Protein AF-A0A420HUA3-F1 (afdb_monomer_lite)

Sequence (457 aa):
MSQNSPHGLASQAKEPQIIKNSQSPVISKETNSVDTVSLSSPVSSSLLTALHESHENEIEPIDDKLDFRDNFKGLSPLTHLTRKIDDHSDILEIKSETRSTESTESKEIRDKTFQQVEDKTQARPLLDRTLKEETNKRQNEEIDNINQKAFEDLEAQKRTQDEQRLRYQEQEQEKIKREEQDRRKATILEQQRVELVRHEEKQLEKRLSKLPLLLKWFDQTPEPKTAAIARLFNHIVGYRYDTINIEATGRQGGNDQWMLNTHAAILLGEKDLQLSRYTAWERIILTTPQKRGVWSTCSGIFLLLDGGLQCLRNQLPHDTQPMHDVIEMNKRKFLELDLFFVKVTEFMYVLPNFPHLRGIEMVVLYRELRIPRSSDETVPSRIKMKWNQDVQFNSIHNLAPLPKYYLNGTLTSRMEESTTRVLRKAPLPDTYPRRMGLTRVYPGESDYDEISKKSNK

InterPro domains:
  IPR056015 Domain of unknown function DUF7593 [PF24513] (207-356)

pLDDT: mean 70.31, std 24.42, range [29.03, 97.94]

Foldseek 3Di:
DDDDDDDDDDDDDDDDDDDDDDDDDDDDDDDDDDDDDDDDDDDDDDDDDDDDDDDDDDDDDDDDDDDDDDDDDDDDDDDDDDDDDDDDDDDDDDDDDDDDDDDDDDDDDDDDDDDDDDPDPPPPVVVVVVVVVVVVVVVVVVVVVVVVVVVVVVVVVVVVVVVVVVVVVVVVVVVVVVVVVVVVVVVVVVVVVVVVVVVVVVVLCVVLLLAFPLLSLLVPDPFLLALVQLLVLLEFAWAFQCLQPVVCVPPVRSRFTKGKLVSLCSNLSHNDSVPVVPPVWDKAWDDLLLLLLCCLVPVCNSCLNPDPSVVSNVVDPDDPDDVVVSSVSSSVSSSPDGMIITGVLVSLVCQLVRPSSAQDKRKHDYDRRQRAPDPPCSDRPPDDDCLCVDPVNPPDDPDDQAIFIDHSSHTDDRDDPPPPPPPPDDPDPPPDDDPPPDDDDDPPDPCVVVVVVVVPD

Organism: NCBI:txid62708

Radius of gyration: 58.52 Å; chains: 1; bounding box: 149×95×196 Å

Structure (mmCIF, N/CA/C/O backbone):
data_AF-A0A420HUA3-F1
#
_entry.id   AF-A0A420HUA3-F1
#
loop_
_atom_site.group_PDB
_atom_site.id
_atom_site.type_symbol
_atom_site.label_atom_id
_atom_site.label_alt_id
_atom_site.label_comp_id
_atom_site.label_asym_id
_atom_site.label_entity_id
_atom_site.label_seq_id
_atom_site.pdbx_PDB_ins_code
_atom_site.Cartn_x
_atom_site.Cartn_y
_atom_site.Cartn_z
_atom_site.occupancy
_atom_site.B_iso_or_equiv
_atom_site.auth_seq_id
_atom_site.auth_comp_id
_atom_site.auth_asym_id
_atom_site.auth_atom_id
_atom_site.pdbx_PDB_model_num
ATOM 1 N N . MET A 1 1 ? 52.910 -18.859 -70.257 1.00 40.78 1 MET A N 1
ATOM 2 C CA . MET A 1 1 ? 51.987 -18.932 -69.106 1.00 40.78 1 MET A CA 1
ATOM 3 C C . MET A 1 1 ? 50.592 -18.575 -69.604 1.00 40.78 1 MET A C 1
ATOM 5 O O . MET A 1 1 ? 50.477 -17.557 -70.267 1.00 40.78 1 MET A O 1
ATOM 9 N N . SER A 1 2 ? 49.640 -19.496 -69.386 1.00 36.62 2 SER A N 1
ATOM 10 C CA . SER A 1 2 ? 48.163 -19.475 -69.547 1.00 36.62 2 SER A CA 1
ATOM 11 C C . SER A 1 2 ? 47.514 -18.304 -70.300 1.00 36.62 2 SER A C 1
ATOM 13 O O . SER A 1 2 ? 47.625 -17.170 -69.859 1.00 36.62 2 SER A O 1
ATOM 15 N N . GLN A 1 3 ? 46.906 -18.474 -71.481 1.00 39.47 3 GLN A N 1
ATOM 16 C CA . GLN A 1 3 ? 45.662 -19.192 -71.857 1.00 39.47 3 GLN A CA 1
ATOM 17 C C . GLN A 1 3 ? 44.328 -18.607 -71.324 1.00 39.47 3 GLN A C 1
ATOM 19 O O . GLN A 1 3 ? 44.017 -18.719 -70.144 1.00 39.47 3 GLN A O 1
ATOM 24 N N . ASN A 1 4 ? 43.539 -18.134 -72.305 1.00 36.25 4 ASN A N 1
ATOM 25 C CA . ASN A 1 4 ? 42.083 -18.258 -72.519 1.00 36.25 4 ASN A CA 1
ATOM 26 C C . ASN A 1 4 ? 41.086 -17.241 -71.906 1.00 36.25 4 ASN A C 1
ATOM 28 O O . ASN A 1 4 ? 40.823 -17.198 -70.712 1.00 36.25 4 ASN A O 1
ATOM 32 N N . SER A 1 5 ? 40.452 -16.500 -72.825 1.00 40.16 5 SER A N 1
ATOM 33 C CA . SER A 1 5 ? 39.050 -16.011 -72.823 1.00 40.16 5 SER A CA 1
ATOM 34 C C . SER A 1 5 ? 38.096 -17.156 -73.280 1.00 40.16 5 SER A C 1
ATOM 36 O O . SER A 1 5 ? 38.649 -18.207 -73.617 1.00 40.16 5 SER A O 1
ATOM 38 N N . PRO A 1 6 ? 36.749 -17.025 -73.480 1.00 60.88 6 PRO A N 1
ATOM 39 C CA . PRO A 1 6 ? 35.743 -15.972 -73.178 1.00 60.88 6 PRO A CA 1
ATOM 40 C C . PRO A 1 6 ? 34.333 -16.538 -72.747 1.00 60.88 6 PRO A C 1
ATOM 42 O O . PRO A 1 6 ? 34.226 -17.700 -72.370 1.00 60.88 6 PRO A O 1
ATOM 45 N N . HIS A 1 7 ? 33.268 -15.716 -72.896 1.00 37.09 7 HIS A N 1
ATOM 46 C CA . HIS A 1 7 ? 31.789 -15.941 -72.878 1.00 37.09 7 HIS A CA 1
ATOM 47 C C . HIS A 1 7 ? 31.078 -15.358 -71.634 1.00 37.09 7 HIS A C 1
ATOM 49 O O . HIS A 1 7 ? 31.384 -15.738 -70.517 1.00 37.09 7 HIS A O 1
ATOM 55 N N . GLY A 1 8 ? 30.124 -14.418 -71.684 1.00 33.62 8 GLY A N 1
ATOM 56 C CA . GLY A 1 8 ? 29.302 -13.877 -72.769 1.00 33.62 8 GLY A CA 1
ATOM 57 C C . GLY A 1 8 ? 27.982 -14.638 -72.901 1.00 33.62 8 GLY A C 1
ATOM 58 O O . GLY A 1 8 ? 27.984 -15.654 -73.579 1.00 33.62 8 GLY A O 1
ATOM 59 N N . LEU A 1 9 ? 26.887 -14.143 -72.298 1.00 36.22 9 LEU A N 1
ATOM 60 C CA . LEU A 1 9 ? 25.497 -14.379 -72.733 1.00 36.22 9 LEU A CA 1
ATOM 61 C C . LEU A 1 9 ? 24.519 -13.399 -72.052 1.00 36.22 9 LEU A C 1
ATOM 63 O O . LEU A 1 9 ? 24.3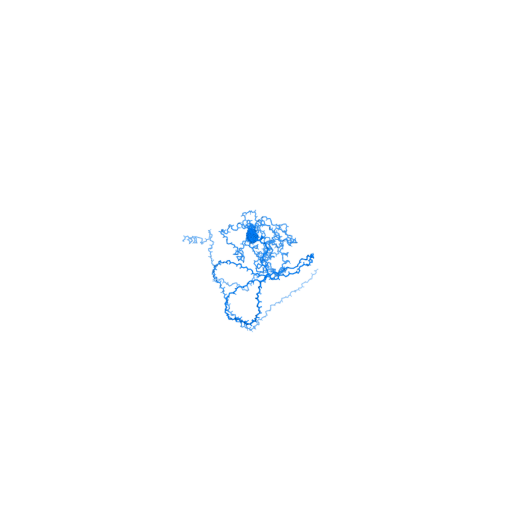65 -13.373 -70.834 1.00 36.22 9 LEU A O 1
ATOM 67 N N . ALA A 1 10 ? 23.859 -12.601 -72.889 1.00 35.81 10 ALA A N 1
ATOM 68 C CA . ALA A 1 10 ? 22.673 -11.808 -72.595 1.00 35.81 10 ALA A CA 1
ATOM 69 C C . ALA A 1 10 ? 21.408 -12.635 -72.884 1.00 35.81 10 ALA A C 1
ATOM 71 O O . ALA A 1 10 ? 21.419 -13.437 -73.815 1.00 35.81 10 ALA A O 1
ATOM 72 N N . SER A 1 11 ? 20.315 -12.404 -72.149 1.00 37.41 11 SER A N 1
ATOM 73 C CA . SER A 1 11 ? 18.915 -12.687 -72.540 1.00 37.41 11 SER A CA 1
ATOM 74 C C . SER A 1 11 ? 17.995 -12.041 -71.495 1.00 37.41 11 SER A C 1
ATOM 76 O O . SER A 1 11 ? 18.082 -12.357 -70.317 1.00 37.41 11 SER A O 1
ATOM 78 N N . GLN A 1 12 ? 17.354 -10.921 -71.825 1.00 34.34 12 GLN A N 1
ATOM 79 C CA . GLN A 1 12 ? 16.019 -10.800 -72.430 1.00 34.34 12 GLN A CA 1
ATOM 80 C C . GLN A 1 12 ? 14.862 -10.858 -71.422 1.00 34.34 12 GLN A C 1
ATOM 82 O O . GLN A 1 12 ? 14.629 -11.843 -70.729 1.00 34.34 12 GLN A O 1
ATOM 87 N N . ALA A 1 13 ? 14.130 -9.745 -71.423 1.00 39.78 13 ALA A N 1
ATOM 88 C CA . ALA A 1 13 ? 12.863 -9.509 -70.765 1.00 39.78 13 ALA A CA 1
ATOM 89 C C . ALA A 1 13 ? 11.761 -10.468 -71.238 1.00 39.78 13 ALA A C 1
ATOM 91 O O . ALA A 1 13 ? 11.689 -10.819 -72.417 1.00 39.78 13 ALA A O 1
ATOM 92 N N . LYS A 1 14 ? 10.852 -10.804 -70.319 1.00 37.84 14 LYS A N 1
ATOM 93 C CA . LYS A 1 14 ? 9.518 -11.331 -70.621 1.00 37.84 14 LYS A CA 1
ATOM 94 C C . LYS A 1 14 ? 8.546 -10.951 -69.501 1.00 37.84 14 LYS A C 1
ATOM 96 O O . LYS A 1 14 ? 8.605 -11.504 -68.407 1.00 37.84 14 LYS A O 1
ATOM 101 N N . GLU A 1 15 ? 7.658 -10.002 -69.795 1.00 38.47 15 GLU A N 1
ATOM 102 C CA . GLU A 1 15 ? 6.328 -9.933 -69.175 1.00 38.47 15 GLU A CA 1
ATOM 103 C C . GLU A 1 15 ? 5.551 -11.220 -69.484 1.00 38.47 15 GLU A C 1
ATOM 105 O O . GLU A 1 15 ? 5.754 -11.829 -70.543 1.00 38.47 15 GLU A O 1
ATOM 110 N N . PRO A 1 16 ? 4.608 -11.604 -68.608 1.00 49.12 16 PRO A N 1
ATOM 111 C CA . PRO A 1 16 ? 3.243 -11.695 -69.121 1.00 49.12 16 PRO A CA 1
ATOM 112 C C . PRO A 1 16 ? 2.124 -11.306 -68.133 1.00 49.12 16 PRO A C 1
ATOM 114 O O . PRO A 1 16 ? 2.088 -11.710 -66.977 1.00 49.12 16 PRO A O 1
ATOM 117 N N . GLN A 1 17 ? 1.165 -10.574 -68.701 1.00 34.34 17 GLN A N 1
ATOM 118 C CA . GLN A 1 17 ? -0.281 -10.847 -68.736 1.00 34.34 17 GLN A CA 1
ATOM 119 C C . GLN A 1 17 ? -1.076 -11.060 -67.433 1.00 34.34 17 GLN A C 1
ATOM 121 O O . GLN A 1 17 ? -1.181 -12.144 -66.871 1.00 34.34 17 GLN A O 1
ATOM 126 N N . ILE A 1 18 ? -1.781 -9.981 -67.083 1.00 35.88 18 ILE A N 1
ATOM 127 C CA . ILE A 1 18 ? -3.236 -9.864 -66.867 1.00 35.88 18 ILE A CA 1
ATOM 128 C C . ILE A 1 18 ? -4.025 -11.188 -66.942 1.00 35.88 18 ILE A C 1
ATOM 130 O O . ILE A 1 18 ? -4.315 -11.688 -68.027 1.00 35.88 18 ILE A O 1
ATOM 134 N N . ILE A 1 19 ? -4.539 -11.630 -65.791 1.00 37.41 19 ILE A N 1
ATOM 135 C CA . ILE A 1 19 ? -5.756 -12.445 -65.706 1.00 37.41 19 ILE A CA 1
ATOM 136 C C . ILE A 1 19 ? -6.770 -11.678 -64.860 1.00 37.41 19 ILE A C 1
ATOM 138 O O . ILE A 1 19 ? -6.576 -11.425 -63.672 1.00 37.41 19 ILE A O 1
ATOM 142 N N . LYS A 1 20 ? -7.857 -11.279 -65.523 1.00 37.94 20 LYS A N 1
ATOM 143 C CA . LYS A 1 20 ? -9.091 -10.797 -64.909 1.00 37.94 20 LYS A CA 1
ATOM 144 C C . LYS A 1 20 ? -9.813 -12.011 -64.333 1.00 37.94 20 LYS A C 1
ATOM 146 O O . LYS A 1 20 ? -10.079 -12.939 -65.084 1.00 37.94 20 LYS A O 1
ATOM 151 N N . ASN A 1 21 ? -10.181 -11.975 -63.056 1.00 35.53 21 ASN A N 1
ATOM 152 C CA . ASN A 1 21 ? -11.316 -12.754 -62.576 1.00 35.53 21 ASN A CA 1
ATOM 153 C C . ASN A 1 21 ? -12.118 -11.949 -61.554 1.00 35.53 21 ASN A C 1
ATOM 155 O O . ASN A 1 21 ? -11.664 -11.597 -60.469 1.00 35.53 21 ASN A O 1
ATOM 159 N N . SER A 1 22 ? -13.321 -11.626 -62.003 1.00 37.91 22 SER A N 1
ATOM 160 C CA . SER A 1 22 ? -14.479 -11.138 -61.280 1.00 37.91 22 SER A CA 1
ATOM 161 C C . SER A 1 22 ? -14.979 -12.168 -60.271 1.00 37.91 22 SER A C 1
ATOM 163 O O . SER A 1 22 ? -15.170 -13.318 -60.655 1.00 37.91 22 SER A O 1
ATOM 165 N N . GLN A 1 23 ? -15.289 -11.732 -59.049 1.00 32.97 23 GLN A N 1
ATOM 166 C CA . GLN A 1 23 ? -16.562 -12.000 -58.361 1.00 32.97 23 GLN A CA 1
ATOM 167 C C . GLN A 1 23 ? -16.551 -11.337 -56.977 1.00 32.97 23 GLN A C 1
ATOM 169 O O . GLN A 1 23 ? -15.733 -11.642 -56.114 1.00 32.97 23 GLN A O 1
ATOM 174 N N . SER A 1 24 ? -17.465 -10.389 -56.796 1.00 36.59 24 SER A N 1
ATOM 175 C CA . SER A 1 24 ? -17.857 -9.831 -55.502 1.00 36.59 24 SER A CA 1
ATOM 176 C C . SER A 1 24 ? -18.588 -10.888 -54.665 1.00 36.59 24 SER A C 1
ATOM 178 O O . SER A 1 24 ? -19.248 -11.760 -55.231 1.00 36.59 24 SER A O 1
ATOM 180 N N . PRO A 1 25 ? -18.610 -10.727 -53.334 1.00 40.44 25 PRO A N 1
ATOM 181 C CA . PRO A 1 25 ? -19.925 -10.600 -52.722 1.00 40.44 25 PRO A CA 1
ATOM 182 C C . PRO A 1 25 ? -20.032 -9.418 -51.755 1.00 40.44 25 PRO A C 1
ATOM 184 O O . PRO A 1 25 ? -19.138 -9.094 -50.976 1.00 40.44 25 PRO A O 1
ATOM 187 N N . VAL A 1 26 ? -21.194 -8.788 -51.865 1.00 35.88 26 VAL A N 1
ATOM 188 C CA . VAL A 1 26 ? -21.801 -7.805 -50.974 1.00 35.88 26 VAL A CA 1
ATOM 189 C C . VAL A 1 26 ? -22.079 -8.459 -49.623 1.00 35.88 26 VAL A C 1
ATOM 191 O O . VAL A 1 26 ? -22.819 -9.435 -49.605 1.00 35.88 26 VAL A O 1
ATOM 194 N N . ILE A 1 27 ? -21.573 -7.903 -48.515 1.00 33.00 27 ILE A N 1
ATOM 195 C CA . ILE A 1 27 ? -22.220 -8.017 -47.197 1.00 33.00 27 ILE A CA 1
ATOM 196 C C . ILE A 1 27 ? -22.086 -6.683 -46.449 1.00 33.00 27 ILE A C 1
ATOM 198 O O . ILE A 1 27 ? -21.000 -6.135 -46.256 1.00 33.00 27 ILE A O 1
ATOM 202 N N . SER A 1 28 ? -23.257 -6.187 -46.078 1.00 35.44 28 SER A N 1
ATOM 203 C CA . SER A 1 28 ? -23.634 -5.002 -45.318 1.00 35.44 28 SER A CA 1
ATOM 204 C C . SER A 1 28 ? -22.876 -4.857 -43.994 1.00 35.44 28 SER A C 1
ATOM 206 O O . SER A 1 28 ? -22.674 -5.838 -43.281 1.00 35.44 28 SER A O 1
ATOM 208 N N . LYS A 1 29 ? -22.540 -3.622 -43.604 1.00 33.84 29 LYS A N 1
ATOM 209 C CA . LYS A 1 29 ? -22.290 -3.285 -42.196 1.00 33.84 29 LYS A CA 1
ATOM 210 C C . LYS A 1 29 ? -23.315 -2.264 -41.738 1.00 33.84 29 LYS A C 1
ATOM 212 O O . LYS A 1 29 ? -23.250 -1.094 -42.102 1.00 33.84 29 LYS A O 1
ATOM 217 N N . GLU A 1 30 ? -24.259 -2.780 -40.965 1.00 31.16 30 GLU A N 1
ATOM 218 C CA . GLU A 1 30 ? -25.186 -2.031 -40.138 1.00 31.16 30 GLU A CA 1
ATOM 219 C C . GLU A 1 30 ? -24.423 -1.219 -39.089 1.00 31.16 30 GLU A C 1
ATOM 221 O O . GLU A 1 30 ? -23.457 -1.666 -38.467 1.00 31.16 30 GLU A O 1
ATOM 226 N N . THR A 1 31 ? -24.889 0.008 -38.928 1.00 42.09 31 THR A N 1
ATOM 227 C CA . THR A 1 31 ? -24.625 0.900 -37.811 1.00 42.09 31 THR A CA 1
ATOM 228 C C . THR A 1 31 ? -25.314 0.356 -36.566 1.00 42.09 31 THR A C 1
ATOM 230 O O . THR A 1 31 ? -26.533 0.238 -36.586 1.00 42.09 31 THR A O 1
ATOM 233 N N . ASN A 1 32 ? -24.581 0.112 -35.479 1.00 30.45 32 ASN A N 1
ATOM 234 C CA . ASN A 1 32 ? -25.184 0.022 -34.151 1.00 30.45 32 ASN A CA 1
ATOM 235 C C . ASN A 1 32 ? -24.451 0.949 -33.180 1.00 30.45 32 ASN A C 1
ATOM 237 O O . ASN A 1 32 ? -23.309 0.729 -32.780 1.00 30.45 32 ASN A O 1
ATOM 241 N N . SER A 1 33 ? -25.167 2.032 -32.890 1.00 31.58 33 SER A N 1
ATOM 242 C CA . SER A 1 33 ? -25.085 2.870 -31.703 1.00 31.58 33 SER A CA 1
ATOM 243 C C . SER A 1 33 ? -25.315 2.001 -30.460 1.00 31.58 33 SER A C 1
ATOM 245 O O . SER A 1 33 ? -26.164 1.114 -30.483 1.00 31.58 33 SER A O 1
ATOM 247 N N . VAL A 1 34 ? -24.554 2.250 -29.391 1.00 33.75 34 VAL A N 1
ATOM 248 C CA . VAL A 1 34 ? -24.885 1.776 -28.041 1.00 33.75 34 VAL A CA 1
ATOM 249 C C . VAL A 1 34 ? -24.642 2.917 -27.058 1.00 33.75 34 VAL A C 1
ATOM 251 O O . VAL A 1 34 ? -23.511 3.255 -26.715 1.00 33.75 34 VAL A O 1
ATOM 254 N N . ASP A 1 35 ? -25.755 3.562 -26.740 1.00 30.39 35 ASP A N 1
ATOM 255 C CA . ASP A 1 35 ? -26.241 3.991 -25.431 1.00 30.39 35 ASP A CA 1
ATOM 256 C C . ASP A 1 35 ? -25.244 4.210 -24.285 1.00 30.39 35 ASP A C 1
ATOM 258 O O . ASP A 1 35 ? -24.734 3.304 -23.625 1.00 30.39 35 ASP A O 1
ATOM 262 N N . THR A 1 36 ? -25.114 5.494 -23.965 1.00 32.19 36 THR A N 1
ATOM 263 C CA . THR A 1 36 ? -24.837 6.029 -22.637 1.00 32.19 36 THR A CA 1
ATOM 264 C C . THR A 1 36 ? -25.964 5.670 -21.667 1.00 32.19 36 THR A C 1
ATOM 266 O O . THR A 1 36 ? -27.092 6.126 -21.846 1.00 32.19 36 THR A O 1
ATOM 269 N N . VAL A 1 37 ? -25.654 4.947 -20.590 1.00 30.91 37 VAL A N 1
ATOM 270 C CA . VAL A 1 37 ? -26.543 4.842 -19.424 1.00 30.91 37 VAL A CA 1
ATOM 271 C C . VAL A 1 37 ? -25.946 5.662 -18.285 1.00 30.91 37 VAL A C 1
ATOM 273 O O . VAL A 1 37 ? -24.993 5.260 -17.620 1.00 30.91 37 VAL A O 1
ATOM 276 N N . SER A 1 38 ? -26.514 6.850 -18.098 1.00 32.75 38 SER A N 1
ATOM 277 C CA . SER A 1 38 ? -26.410 7.643 -16.879 1.00 32.75 38 SER A CA 1
ATOM 278 C C . SER A 1 38 ? -27.369 7.074 -15.837 1.00 32.75 38 SER A C 1
ATOM 280 O O . SER A 1 38 ? -28.549 6.903 -16.128 1.00 32.75 38 SER A O 1
ATOM 282 N N . LEU A 1 39 ? -26.893 6.849 -14.613 1.00 34.41 39 LEU A N 1
ATOM 283 C CA . LEU A 1 39 ? -27.767 6.712 -13.451 1.00 34.41 39 LEU A CA 1
ATOM 284 C C . LEU A 1 39 ? -27.334 7.707 -12.381 1.00 34.41 39 LEU A C 1
ATOM 286 O O . LEU A 1 39 ? -26.261 7.625 -11.786 1.00 34.41 39 LEU A O 1
ATOM 290 N N . SER A 1 40 ? -28.202 8.697 -12.229 1.00 31.16 40 SER A N 1
ATOM 291 C CA . SER A 1 40 ? -28.236 9.725 -11.208 1.00 31.16 40 SER A CA 1
ATOM 292 C C . SER A 1 40 ? -28.630 9.163 -9.840 1.00 31.16 40 SER A C 1
ATOM 294 O O . SER A 1 40 ? -29.430 8.236 -9.736 1.00 31.16 40 SER A O 1
ATOM 296 N N . SER A 1 41 ? -28.102 9.817 -8.804 1.00 37.09 41 SER A N 1
ATOM 297 C CA . SER A 1 41 ? -28.547 9.794 -7.400 1.00 37.09 41 SER A CA 1
ATOM 298 C C . SER A 1 41 ? -30.052 10.121 -7.247 1.00 37.09 41 SER A C 1
ATOM 300 O O . SER A 1 41 ? -30.635 10.662 -8.192 1.00 37.09 41 SER A O 1
ATOM 302 N N . PRO A 1 42 ? -30.689 9.860 -6.081 1.00 48.66 42 PRO A N 1
ATOM 303 C CA . PRO A 1 42 ? -30.628 10.851 -4.990 1.00 48.66 42 PRO A CA 1
ATOM 304 C C . PRO A 1 42 ? -30.658 10.311 -3.533 1.00 48.66 42 PRO A C 1
ATOM 306 O O . PRO A 1 42 ? -31.344 9.353 -3.203 1.00 48.66 42 PRO A O 1
ATOM 309 N N . VAL A 1 43 ? -29.907 11.006 -2.667 1.00 32.53 43 VAL A N 1
ATOM 310 C CA . VAL A 1 43 ? -30.289 11.641 -1.377 1.00 32.53 43 VAL A CA 1
ATOM 311 C C . VAL A 1 43 ? -31.356 10.968 -0.479 1.00 32.53 43 VAL A C 1
ATOM 313 O O . VAL A 1 43 ? -32.534 10.979 -0.815 1.00 32.53 43 VAL A O 1
ATOM 316 N N . SER A 1 44 ? -30.976 10.560 0.746 1.00 30.44 44 SER A N 1
ATOM 317 C CA . SER A 1 44 ? -31.437 11.184 2.014 1.00 30.44 44 SER A CA 1
ATOM 318 C C . SER A 1 44 ? -31.051 10.404 3.280 1.00 30.44 44 SER A C 1
ATOM 320 O O . SER A 1 44 ? -31.049 9.181 3.333 1.00 30.44 44 SER A O 1
ATOM 322 N N . SER A 1 45 ? -30.760 11.193 4.311 1.00 31.73 45 SER A N 1
ATOM 323 C CA . SER A 1 45 ? -30.456 10.908 5.716 1.00 31.73 45 SER A CA 1
ATOM 324 C C . SER A 1 45 ? -31.537 10.162 6.510 1.00 31.73 45 SER A C 1
ATOM 326 O O . SER A 1 45 ? -32.716 10.454 6.316 1.00 31.73 45 SER A O 1
ATOM 328 N N . SER A 1 46 ? -31.142 9.385 7.533 1.00 29.25 46 SER A N 1
ATOM 329 C CA . SER A 1 46 ? -31.564 9.578 8.944 1.00 29.25 46 SER A CA 1
ATOM 330 C C . SER A 1 46 ? -30.966 8.543 9.912 1.00 29.25 46 SER A C 1
ATOM 332 O O . SER A 1 46 ? -30.771 7.381 9.576 1.00 29.25 46 SER A O 1
ATOM 334 N N . LEU A 1 47 ? -30.699 9.028 11.127 1.00 32.97 47 LEU A N 1
ATOM 335 C CA . LEU A 1 47 ? -30.397 8.317 12.374 1.00 32.97 47 LEU A CA 1
ATOM 336 C C . LEU A 1 47 ? -31.511 7.334 12.788 1.00 32.97 47 LEU A C 1
ATOM 338 O O . LEU A 1 47 ? -32.670 7.729 12.724 1.00 32.97 47 LEU A O 1
ATOM 342 N N . LEU A 1 48 ? -31.174 6.154 13.333 1.00 32.44 48 LEU A N 1
ATOM 343 C CA . LEU A 1 48 ? -31.441 5.767 14.737 1.00 32.44 48 LEU A CA 1
ATOM 344 C C . LEU A 1 48 ? -31.008 4.323 15.075 1.00 32.44 48 LEU A C 1
ATOM 346 O O . LEU A 1 48 ? -30.898 3.442 14.233 1.00 32.44 48 LEU A O 1
ATOM 350 N N . THR A 1 49 ? -30.766 4.183 16.372 1.00 32.50 49 THR A N 1
ATOM 351 C CA . THR A 1 49 ? -30.313 3.114 17.270 1.00 32.50 49 THR A CA 1
ATOM 352 C C . THR A 1 49 ? -31.170 1.833 17.325 1.00 32.50 49 THR A C 1
ATOM 354 O O . THR A 1 49 ? -32.388 1.939 17.223 1.00 32.50 49 THR A O 1
ATOM 357 N N . ALA A 1 50 ? -30.520 0.692 17.640 1.00 30.45 50 ALA A N 1
ATOM 358 C CA . ALA A 1 50 ? -30.951 -0.508 18.421 1.00 30.45 50 ALA A CA 1
ATOM 359 C C . ALA A 1 50 ? -30.473 -1.817 17.735 1.00 30.45 50 ALA A C 1
ATOM 361 O O . ALA A 1 50 ? -30.742 -2.007 16.556 1.00 30.45 50 ALA A O 1
ATOM 362 N N . LEU A 1 51 ? -29.557 -2.609 18.330 1.00 32.91 51 LEU A N 1
ATOM 363 C CA . LEU A 1 51 ? -29.781 -3.729 19.286 1.00 32.91 51 LEU A CA 1
ATOM 364 C C . LEU A 1 51 ? -30.727 -4.807 18.722 1.00 32.91 51 LEU A C 1
ATOM 366 O O . LEU A 1 51 ? -31.801 -4.456 18.260 1.00 32.91 51 LEU A O 1
ATOM 370 N N . HIS A 1 52 ? -30.504 -6.120 18.804 1.00 36.03 52 HIS A N 1
ATOM 371 C CA . HIS A 1 52 ? -29.415 -7.045 19.162 1.00 36.03 52 HIS A CA 1
ATOM 372 C C . HIS A 1 52 ? -29.937 -8.453 18.756 1.00 36.03 52 HIS A C 1
ATOM 374 O O . HIS A 1 52 ? -31.123 -8.581 18.463 1.00 36.03 52 HIS A O 1
ATOM 380 N N . GLU A 1 53 ? -29.082 -9.480 18.860 1.00 33.25 53 GLU A N 1
ATOM 381 C CA . GLU A 1 53 ? -29.380 -10.935 18.821 1.00 33.25 53 GLU A CA 1
ATOM 382 C C . GLU A 1 53 ? -29.635 -11.568 17.445 1.00 33.25 53 GLU A C 1
ATOM 384 O O . GLU A 1 53 ? -30.299 -10.994 16.595 1.00 33.25 53 GLU A O 1
ATOM 389 N N . SER A 1 54 ? -29.207 -12.795 17.148 1.00 37.09 54 SER A N 1
ATOM 390 C CA . SER A 1 54 ? -28.224 -13.770 17.677 1.00 37.09 54 SER A CA 1
ATOM 391 C C . SER A 1 54 ? -28.144 -14.870 16.585 1.00 37.09 54 SER A C 1
ATOM 393 O O . SER A 1 54 ? -29.046 -14.958 15.755 1.00 37.09 54 SER A O 1
ATOM 395 N N . HIS A 1 55 ? -27.058 -15.621 16.375 1.00 30.94 55 HIS A N 1
ATOM 396 C CA . HIS A 1 55 ? -26.742 -16.960 16.934 1.00 30.94 55 HIS A CA 1
ATOM 397 C C . HIS A 1 55 ? -25.913 -17.657 15.803 1.00 30.94 55 HIS A C 1
ATOM 399 O O . HIS A 1 55 ? -26.251 -17.453 14.641 1.00 30.94 55 HIS A O 1
ATOM 405 N N . GLU A 1 56 ? -24.726 -18.261 15.960 1.00 34.47 56 GLU A N 1
ATOM 406 C CA . GLU A 1 56 ? -24.362 -19.618 16.441 1.00 34.47 56 GLU A CA 1
ATOM 407 C C . GLU A 1 56 ? -22.833 -19.771 16.198 1.00 34.47 56 GLU A C 1
ATOM 409 O O . GLU A 1 56 ? -22.334 -19.326 15.168 1.00 34.47 56 GLU A O 1
ATOM 414 N N . ASN A 1 57 ? -22.008 -20.090 17.203 1.00 33.47 57 ASN A N 1
ATOM 415 C CA . ASN A 1 57 ? -21.583 -21.421 17.683 1.00 33.47 57 ASN A CA 1
ATOM 416 C C . ASN A 1 57 ? -20.774 -22.275 16.688 1.00 33.47 57 ASN A C 1
ATOM 418 O O . ASN A 1 57 ? -21.344 -22.830 15.762 1.00 33.47 57 ASN A O 1
ATOM 422 N N . GLU A 1 58 ? -19.484 -22.481 16.993 1.00 32.91 58 GLU A N 1
ATOM 423 C CA . GLU A 1 58 ? -18.772 -23.761 16.807 1.00 32.91 58 GLU A CA 1
ATOM 424 C C . GLU A 1 58 ? -17.398 -23.714 17.510 1.00 32.91 58 GLU A C 1
ATOM 426 O O . GLU A 1 58 ? -16.444 -23.164 16.967 1.00 32.91 58 GLU A O 1
ATOM 431 N N . ILE A 1 59 ? -17.291 -24.279 18.722 1.00 34.88 59 ILE A N 1
ATOM 432 C CA . ILE A 1 59 ? -16.031 -24.815 19.275 1.00 34.88 59 ILE A CA 1
ATOM 433 C C . ILE A 1 59 ? -16.363 -26.022 20.168 1.00 34.88 59 ILE A C 1
ATOM 435 O O . ILE A 1 59 ? -17.135 -25.907 21.115 1.00 34.88 59 ILE A O 1
ATOM 439 N N . GLU A 1 60 ? -15.697 -27.142 19.898 1.00 35.41 60 GLU A N 1
ATOM 440 C CA . GLU A 1 60 ? -15.503 -28.304 20.775 1.00 35.41 60 GLU A CA 1
ATOM 441 C C . GLU A 1 60 ? -14.010 -28.716 20.712 1.00 35.41 60 GLU A C 1
ATOM 443 O O . GLU A 1 60 ? -13.325 -28.335 19.759 1.00 35.41 60 GLU A O 1
ATOM 448 N N . PRO A 1 61 ? -13.486 -29.564 21.619 1.00 48.06 61 PRO A N 1
ATOM 449 C CA . PRO A 1 61 ? -13.551 -29.479 23.079 1.00 48.06 61 PRO A CA 1
ATOM 450 C C . PRO A 1 61 ? -12.144 -29.683 23.707 1.00 48.06 61 PRO A C 1
ATOM 452 O O . PRO A 1 61 ? -11.202 -30.121 23.047 1.00 48.06 61 PRO A O 1
ATOM 455 N N . ILE A 1 62 ? -11.987 -29.396 25.004 1.00 39.00 62 ILE A N 1
ATOM 456 C CA . ILE A 1 62 ? -10.831 -29.850 25.798 1.00 39.00 62 ILE A CA 1
ATOM 457 C C . ILE A 1 62 ? -11.358 -30.695 26.956 1.00 39.00 62 ILE A C 1
ATOM 459 O O . ILE A 1 62 ? -12.167 -30.227 27.757 1.00 39.00 62 ILE A O 1
ATOM 463 N N . ASP A 1 63 ? -10.889 -31.941 26.985 1.00 36.03 63 ASP A N 1
ATOM 464 C CA . ASP A 1 63 ? -11.026 -32.914 28.063 1.00 36.03 63 ASP A CA 1
ATOM 465 C C . ASP A 1 63 ? -10.470 -32.361 29.379 1.00 36.03 63 ASP A C 1
ATOM 467 O O . ASP A 1 63 ? -9.305 -31.978 29.437 1.00 36.03 63 ASP A O 1
ATOM 471 N N . ASP A 1 64 ? -11.254 -32.437 30.454 1.00 39.12 64 ASP A N 1
ATOM 472 C CA . ASP A 1 64 ? -10.687 -32.810 31.747 1.00 39.12 64 ASP A CA 1
ATOM 473 C C . ASP A 1 64 ? -11.729 -33.497 32.635 1.00 39.12 64 ASP A C 1
ATOM 475 O O . ASP A 1 64 ? -12.786 -32.967 32.985 1.00 39.12 64 ASP A O 1
ATOM 479 N N . LYS A 1 65 ? -11.392 -34.742 32.969 1.00 38.62 65 LYS A N 1
ATOM 480 C CA . LYS A 1 65 ? -12.096 -35.634 33.884 1.00 38.62 65 LYS A CA 1
ATOM 481 C C . LYS A 1 65 ? -11.890 -35.163 35.314 1.00 38.62 65 LYS A C 1
ATOM 483 O O . LYS A 1 65 ? -10.755 -35.179 35.774 1.00 38.62 65 LYS A O 1
ATOM 488 N N . LEU A 1 66 ? -12.967 -34.937 36.060 1.00 38.12 66 LEU A N 1
ATOM 489 C CA . LEU A 1 66 ? -12.962 -35.156 37.506 1.00 38.12 66 LEU A CA 1
ATOM 490 C C . LEU A 1 66 ? -14.321 -35.700 37.954 1.00 38.12 66 LEU A C 1
ATOM 492 O O . LEU A 1 66 ? -15.341 -35.015 37.933 1.00 38.12 66 LEU A O 1
ATOM 496 N N . ASP A 1 67 ? -14.285 -36.972 38.346 1.00 37.16 67 ASP A N 1
ATOM 497 C CA . ASP A 1 67 ? -15.359 -37.732 38.966 1.00 37.16 67 ASP A CA 1
ATOM 498 C C . ASP A 1 67 ? -15.789 -37.098 40.296 1.00 37.16 67 ASP A C 1
ATOM 500 O O . ASP A 1 67 ? -14.990 -37.017 41.229 1.00 37.16 67 ASP A O 1
ATOM 504 N N . PHE A 1 68 ? -17.072 -36.762 40.442 1.00 36.59 68 PHE A N 1
ATOM 505 C CA . PHE A 1 68 ? -17.719 -36.765 41.754 1.00 36.59 68 PHE A CA 1
ATOM 506 C C . PHE A 1 68 ? -19.125 -37.351 41.653 1.00 36.59 68 PHE A C 1
ATOM 508 O O . PHE A 1 68 ? -20.012 -36.836 40.980 1.00 36.59 68 PHE A O 1
ATOM 515 N N . ARG A 1 69 ? -19.266 -38.493 42.325 1.00 36.56 69 ARG A N 1
ATOM 516 C CA . ARG A 1 69 ? -20.457 -39.330 42.428 1.00 36.56 69 ARG A CA 1
ATOM 517 C C . ARG A 1 69 ? -21.644 -38.608 43.061 1.00 36.56 69 ARG A C 1
ATOM 519 O O . ARG A 1 69 ? -21.515 -37.943 44.087 1.00 36.56 69 ARG A O 1
ATOM 526 N N . ASP A 1 70 ? -22.797 -38.926 42.489 1.00 33.09 70 ASP A N 1
ATOM 527 C CA . ASP A 1 70 ? -24.153 -38.717 42.974 1.00 33.09 70 ASP A CA 1
ATOM 528 C C . ASP A 1 70 ? -24.386 -39.136 44.432 1.00 33.09 70 ASP A C 1
ATOM 530 O O . ASP A 1 70 ? -23.993 -40.224 44.857 1.00 33.09 70 ASP A O 1
ATOM 534 N N . ASN A 1 71 ? -25.149 -38.310 45.151 1.00 35.47 71 ASN A N 1
ATOM 535 C CA . ASN A 1 71 ? -26.236 -38.753 46.026 1.00 35.47 71 ASN A CA 1
ATOM 536 C C . ASN A 1 71 ? -26.991 -37.530 46.558 1.00 35.47 71 ASN A C 1
ATOM 538 O O . ASN A 1 71 ? -26.557 -36.946 47.537 1.00 35.47 71 ASN A O 1
ATOM 542 N N . PHE A 1 72 ? -28.132 -37.171 45.965 1.00 31.77 72 PHE A N 1
ATOM 543 C CA . PHE A 1 72 ? -29.313 -36.734 46.724 1.00 31.77 72 PHE A CA 1
ATOM 544 C C . PHE A 1 72 ? -30.553 -36.772 45.821 1.00 31.77 72 PHE A C 1
ATOM 546 O O . PHE A 1 72 ? -30.747 -35.955 44.926 1.00 31.77 72 PHE A O 1
ATOM 553 N N . LYS A 1 73 ? -31.396 -37.779 46.065 1.00 36.06 73 LYS A N 1
ATOM 554 C CA . LYS A 1 73 ? -32.781 -37.849 45.596 1.00 36.06 73 LYS A CA 1
ATOM 555 C C . LYS A 1 73 ? -33.643 -36.983 46.516 1.00 36.06 73 LYS A C 1
ATOM 557 O O . LYS A 1 73 ? -33.492 -37.087 47.729 1.00 36.06 73 LYS A O 1
ATOM 562 N N . GLY A 1 74 ? -34.616 -36.265 45.954 1.00 32.78 74 GLY A N 1
ATOM 563 C CA . GLY A 1 74 ? -35.847 -35.954 46.689 1.00 32.78 74 GLY A CA 1
ATOM 564 C C . GLY A 1 74 ? -36.424 -34.551 46.519 1.00 32.78 74 GLY A C 1
ATOM 565 O O . GLY A 1 74 ? -36.260 -33.722 47.397 1.00 32.78 74 GLY A O 1
ATOM 566 N N . LEU A 1 75 ? -37.182 -34.366 45.434 1.00 33.19 75 LEU A N 1
ATOM 567 C CA . LEU A 1 75 ? -38.526 -33.761 45.415 1.00 33.19 75 LEU A CA 1
ATOM 568 C C . LEU A 1 75 ? -38.715 -32.324 45.953 1.00 33.19 75 LEU A C 1
ATOM 570 O O . LEU A 1 75 ? -38.944 -32.100 47.136 1.00 33.19 75 LEU A O 1
ATOM 574 N N . SER A 1 76 ? -38.852 -31.392 45.008 1.00 36.12 76 SER A N 1
ATOM 575 C CA . SER A 1 76 ? -39.919 -30.371 45.030 1.00 36.12 76 SER A CA 1
ATOM 576 C C . SER A 1 76 ? -41.067 -30.876 44.114 1.00 36.12 76 SER A C 1
ATOM 578 O O . SER A 1 76 ? -40.801 -31.747 43.280 1.00 36.12 76 SER A O 1
ATOM 580 N N . PRO A 1 77 ? -42.321 -30.379 44.216 1.00 47.00 77 PRO A N 1
ATOM 581 C CA . PRO A 1 77 ? -42.604 -29.031 43.732 1.00 47.00 77 PRO A CA 1
ATOM 582 C C . PRO A 1 77 ? -43.564 -28.196 44.594 1.00 47.00 77 PRO A C 1
ATOM 584 O O . PRO A 1 77 ? -44.547 -28.653 45.168 1.00 47.00 77 PRO A O 1
ATOM 587 N N . LEU A 1 78 ? -43.256 -26.906 44.570 1.00 31.12 78 LEU A N 1
ATOM 588 C CA . LEU A 1 78 ? -44.119 -25.765 44.828 1.00 31.12 78 LEU A CA 1
ATOM 589 C C . LEU A 1 78 ? -45.264 -25.718 43.794 1.00 31.12 78 LEU A C 1
ATOM 591 O O . LEU A 1 78 ? -44.997 -25.882 42.608 1.00 31.12 78 LEU A O 1
ATOM 595 N N . THR A 1 79 ? -46.504 -25.415 44.195 1.00 37.22 79 THR A N 1
ATOM 596 C CA . THR A 1 79 ? -47.442 -24.627 43.361 1.00 37.22 79 THR A CA 1
ATOM 597 C C . THR A 1 79 ? -48.600 -24.028 44.176 1.00 37.22 79 THR A C 1
ATOM 599 O O . THR A 1 79 ? -49.450 -24.714 44.726 1.00 37.22 79 THR A O 1
ATOM 602 N N . HIS A 1 80 ? -48.539 -22.700 44.253 1.00 31.66 80 HIS A N 1
ATOM 603 C CA . HIS A 1 80 ? -49.556 -21.644 44.288 1.00 31.66 80 HIS A CA 1
ATOM 604 C C . HIS A 1 80 ? -51.052 -21.903 44.578 1.00 31.66 80 HIS A C 1
ATOM 606 O O . HIS A 1 80 ? -51.769 -22.575 43.844 1.00 31.66 80 HIS A O 1
ATOM 612 N N . LEU A 1 81 ? -51.512 -21.119 45.566 1.00 32.38 81 LEU A N 1
ATOM 613 C CA . LEU A 1 81 ? -52.789 -20.394 45.662 1.00 32.38 81 LEU A CA 1
ATOM 614 C C . LEU A 1 81 ? -53.511 -20.128 44.326 1.00 32.38 81 LEU A C 1
ATOM 616 O O . LEU A 1 81 ? -52.935 -19.509 43.436 1.00 32.38 81 LEU A O 1
ATOM 620 N N . THR A 1 82 ? -54.833 -20.328 44.317 1.00 33.84 82 THR A N 1
ATOM 621 C CA . THR A 1 82 ? -55.791 -19.322 43.817 1.00 33.84 82 THR A CA 1
ATOM 622 C C . THR A 1 82 ? -57.095 -19.354 44.622 1.00 33.84 82 THR A C 1
ATOM 624 O O . THR A 1 82 ? -57.479 -20.363 45.204 1.00 33.84 82 THR A O 1
ATOM 627 N N . ARG A 1 83 ? -57.721 -18.179 44.696 1.00 32.47 83 ARG A N 1
ATOM 628 C CA . ARG A 1 83 ? -58.802 -17.728 45.578 1.00 32.47 83 ARG A CA 1
ATOM 629 C C . ARG A 1 83 ? -59.973 -17.276 44.697 1.00 32.47 83 ARG A C 1
ATOM 631 O O . ARG A 1 83 ? -59.726 -16.428 43.848 1.00 32.47 83 ARG A O 1
ATOM 638 N N . LYS A 1 84 ? -61.193 -17.782 44.923 1.00 33.94 84 LYS A N 1
ATOM 639 C CA . LYS A 1 84 ? -62.533 -17.261 44.524 1.00 33.94 84 LYS A CA 1
ATOM 640 C C . LYS A 1 84 ? -63.542 -17.986 45.446 1.00 33.94 84 LYS A C 1
ATOM 642 O O . LYS A 1 84 ? -63.421 -19.198 45.546 1.00 33.94 84 LYS A O 1
ATOM 647 N N . ILE A 1 85 ? -64.306 -17.384 46.362 1.00 31.92 85 ILE A N 1
ATOM 648 C CA . ILE A 1 85 ? -65.375 -16.363 46.306 1.00 31.92 85 ILE A CA 1
ATOM 649 C C . ILE A 1 85 ? -66.676 -16.864 45.625 1.00 31.92 85 ILE A C 1
ATOM 651 O O . ILE A 1 85 ? -66.668 -17.147 44.430 1.00 31.92 85 ILE A O 1
ATOM 655 N N . ASP A 1 86 ? -67.719 -16.877 46.472 1.00 32.44 86 ASP A N 1
ATOM 656 C CA . ASP A 1 86 ? -69.189 -16.772 46.326 1.00 32.44 86 ASP A CA 1
ATOM 657 C C . ASP A 1 86 ? -70.132 -17.984 46.106 1.00 32.44 86 ASP A C 1
ATOM 659 O O . ASP A 1 86 ? -70.072 -18.705 45.114 1.00 32.44 86 ASP A O 1
ATOM 663 N N . ASP A 1 87 ? -71.034 -18.093 47.102 1.00 33.66 87 ASP A N 1
ATOM 664 C CA . ASP A 1 87 ? -72.500 -18.272 47.112 1.00 33.66 87 ASP A CA 1
ATOM 665 C C . ASP A 1 87 ? -73.199 -19.482 46.467 1.00 33.66 87 ASP A C 1
ATOM 667 O O . ASP A 1 87 ? -73.226 -19.643 45.251 1.00 33.66 87 ASP A O 1
ATOM 671 N N . HIS A 1 88 ? -73.913 -20.265 47.299 1.00 31.41 88 HIS A N 1
ATOM 672 C CA . HIS A 1 88 ? -75.387 -20.220 47.452 1.00 31.41 88 HIS A CA 1
ATOM 673 C C . HIS A 1 88 ? -75.943 -21.420 48.267 1.00 31.41 88 HIS A C 1
ATOM 675 O O . HIS A 1 88 ? -75.513 -22.545 48.040 1.00 31.41 88 HIS A O 1
ATOM 681 N N . SER A 1 89 ? -76.914 -21.132 49.164 1.00 32.03 89 SER A N 1
ATOM 682 C CA . SER A 1 89 ? -78.193 -21.843 49.476 1.00 32.03 89 SER A CA 1
ATOM 683 C C . SER A 1 89 ? -78.215 -23.385 49.597 1.00 32.03 89 SER A C 1
ATOM 685 O O . SER A 1 89 ? -77.623 -24.076 48.787 1.00 32.03 89 SER A O 1
ATOM 687 N N . ASP A 1 90 ? -79.003 -24.085 50.407 1.00 31.98 90 ASP A N 1
ATOM 688 C CA . ASP A 1 90 ? -80.073 -23.850 51.381 1.00 31.98 90 ASP A CA 1
ATOM 689 C C . ASP A 1 90 ? -80.523 -25.271 51.837 1.00 31.98 90 ASP A C 1
ATOM 691 O O . ASP A 1 90 ? -80.181 -26.260 51.188 1.00 31.98 90 ASP A O 1
ATOM 695 N N . ILE A 1 91 ? -81.389 -25.339 52.860 1.00 31.48 91 ILE A N 1
ATOM 696 C CA . ILE A 1 91 ? -82.406 -26.396 53.110 1.00 31.48 91 ILE A CA 1
ATOM 697 C C . ILE A 1 91 ? -82.030 -27.647 53.956 1.00 31.48 91 ILE A C 1
ATOM 699 O O . ILE A 1 91 ? -81.407 -28.594 53.490 1.00 31.48 91 ILE A O 1
ATOM 703 N N . LEU A 1 92 ? -82.635 -27.633 55.166 1.00 34.66 92 LEU A N 1
ATOM 704 C CA . LEU A 1 92 ? -83.275 -28.706 55.973 1.00 34.66 92 LEU A CA 1
ATOM 705 C C . LEU A 1 92 ? -82.362 -29.799 56.582 1.00 34.66 92 LEU A C 1
ATOM 707 O O . LEU A 1 92 ? -81.383 -30.216 55.994 1.00 34.66 92 LEU A O 1
ATOM 711 N N . GLU A 1 93 ? -82.585 -30.322 57.793 1.00 34.75 93 GLU A N 1
ATOM 712 C CA . GLU A 1 93 ? -83.854 -30.743 58.393 1.00 34.75 93 GLU A CA 1
ATOM 713 C C . GLU A 1 93 ? -83.693 -30.956 59.920 1.00 34.75 93 GLU A C 1
ATOM 715 O O . GLU A 1 93 ? -82.674 -31.455 60.400 1.00 34.75 93 GLU A O 1
ATOM 720 N N . ILE A 1 94 ? -84.719 -30.576 60.683 1.00 37.47 94 ILE A N 1
ATOM 721 C CA . ILE A 1 94 ? -84.878 -30.770 62.133 1.00 37.47 94 ILE A CA 1
ATOM 722 C C . ILE A 1 94 ? -85.616 -32.096 62.372 1.00 37.47 94 ILE A C 1
ATOM 724 O O . ILE A 1 94 ? -86.598 -32.364 61.684 1.00 37.47 94 ILE A O 1
ATOM 728 N N . LYS A 1 95 ? -85.240 -32.869 63.404 1.00 34.91 95 LYS A N 1
ATOM 729 C CA . LYS A 1 95 ? -86.116 -33.888 64.016 1.00 34.91 95 LYS A CA 1
ATOM 730 C C . LYS A 1 95 ? -86.079 -33.844 65.548 1.00 34.91 95 LYS A C 1
ATOM 732 O O . LYS A 1 95 ? -85.068 -34.148 66.173 1.00 34.91 95 LYS A O 1
ATOM 737 N N . SER A 1 96 ? -87.225 -33.471 66.112 1.00 32.66 96 SER A N 1
ATOM 738 C CA . SER A 1 96 ? -87.773 -33.846 67.426 1.00 32.66 96 SER A CA 1
ATOM 739 C C . SER A 1 96 ? -88.207 -35.338 67.401 1.00 32.66 96 SER A C 1
ATOM 741 O O . SER A 1 96 ? -88.222 -35.931 66.329 1.00 32.66 96 SER A O 1
ATOM 743 N N . GLU A 1 97 ? -88.486 -36.078 68.486 1.00 31.08 97 GLU A N 1
ATOM 744 C CA . GLU A 1 97 ? -89.635 -35.936 69.401 1.00 31.08 97 GLU A CA 1
ATOM 745 C C . GLU A 1 97 ? -89.617 -37.016 70.526 1.00 31.08 97 GLU A C 1
ATOM 747 O O . GLU A 1 97 ? -89.320 -38.183 70.285 1.00 31.08 97 GLU A O 1
ATOM 752 N N . THR A 1 98 ? -89.947 -36.577 71.749 1.00 32.22 98 THR A N 1
ATOM 753 C CA . THR A 1 98 ? -90.820 -37.139 72.821 1.00 32.22 98 THR A CA 1
ATOM 754 C C . THR A 1 98 ? -91.103 -38.647 73.006 1.00 32.22 98 THR A C 1
ATOM 756 O O . THR A 1 98 ? -91.585 -39.303 72.086 1.00 32.22 98 THR A O 1
ATOM 759 N N . ARG A 1 99 ? -91.115 -39.102 74.283 1.00 29.03 99 ARG A N 1
ATOM 760 C CA . ARG A 1 99 ? -92.302 -39.719 74.948 1.00 29.03 99 ARG A CA 1
ATOM 761 C C . ARG A 1 99 ? -92.146 -39.917 76.477 1.00 29.03 99 ARG A C 1
ATOM 763 O O . ARG A 1 99 ? -91.157 -40.475 76.936 1.00 29.03 99 ARG A O 1
ATOM 770 N N . SER A 1 100 ? -93.156 -39.480 77.233 1.00 29.81 100 SER A N 1
ATOM 771 C CA . SER A 1 100 ? -93.566 -39.884 78.602 1.00 29.81 100 SER A CA 1
ATOM 772 C C . SER A 1 100 ? -94.444 -41.166 78.517 1.00 29.81 100 SER A C 1
ATOM 774 O O . SER A 1 100 ? -94.842 -41.501 77.403 1.00 29.81 100 SER A O 1
ATOM 776 N N . THR A 1 101 ? -94.730 -42.025 79.515 1.00 29.98 101 THR A N 1
ATOM 777 C CA . THR A 1 101 ? -95.276 -41.962 80.906 1.00 29.98 101 THR A CA 1
ATOM 778 C C . THR A 1 101 ? -95.157 -43.391 81.533 1.00 29.98 101 THR A C 1
ATOM 780 O O . THR A 1 101 ? -95.067 -44.341 80.765 1.00 29.98 101 THR A O 1
ATOM 783 N N . GLU A 1 102 ? -95.010 -43.643 82.850 1.00 30.33 102 GLU A N 1
ATOM 784 C CA . GLU A 1 102 ? -96.035 -44.028 83.879 1.00 30.33 102 GLU A CA 1
ATOM 785 C C . GLU A 1 102 ? -95.258 -44.582 85.123 1.00 30.33 102 GLU A C 1
ATOM 787 O O . GLU A 1 102 ? -94.280 -45.295 84.924 1.00 30.33 102 GLU A O 1
ATOM 792 N N . SER A 1 103 ? -95.422 -44.098 86.375 1.00 31.80 103 SER A N 1
ATOM 793 C CA . SER A 1 103 ? -96.374 -44.487 87.464 1.00 31.80 103 SER A CA 1
ATOM 794 C C . SER A 1 103 ? -96.053 -45.867 88.112 1.00 31.80 103 SER A C 1
ATOM 796 O O . SER A 1 103 ? -95.758 -46.785 87.365 1.00 31.80 103 SER A O 1
ATOM 798 N N . THR A 1 104 ? -96.022 -46.161 89.428 1.00 33.09 104 THR A N 1
ATOM 799 C CA . THR A 1 104 ? -96.728 -45.687 90.647 1.00 33.09 104 THR A CA 1
ATOM 800 C C . THR A 1 104 ? -96.147 -46.345 91.936 1.00 33.09 104 THR A C 1
ATOM 802 O O . THR A 1 104 ? -95.596 -47.437 91.849 1.00 33.09 104 THR A O 1
ATOM 805 N N . GLU A 1 105 ? -96.435 -45.740 93.113 1.00 31.91 105 GLU A N 1
ATOM 806 C CA . GLU A 1 105 ? -96.626 -46.352 94.470 1.00 31.91 105 GLU A CA 1
ATOM 807 C C . GLU A 1 105 ? -95.390 -46.847 95.277 1.00 31.91 105 GLU A C 1
ATOM 809 O O . GLU A 1 105 ? -94.492 -47.460 94.729 1.00 31.91 105 GLU A O 1
ATOM 814 N N . SER A 1 106 ? -95.224 -46.676 96.605 1.00 37.78 106 SER A N 1
ATOM 815 C CA . SER A 1 106 ? -96.127 -46.409 97.744 1.00 37.78 106 SER A CA 1
ATOM 816 C C . SER A 1 106 ? -95.332 -46.050 99.042 1.00 37.78 106 SER A C 1
ATOM 818 O O . SER A 1 106 ? -94.309 -46.676 99.291 1.00 37.78 106 SER A O 1
ATOM 820 N N . LYS A 1 107 ? -95.899 -45.161 99.895 1.00 40.06 107 LYS A N 1
ATOM 821 C CA . LYS A 1 107 ? -95.944 -45.146 101.401 1.00 40.06 107 LYS A CA 1
ATOM 822 C C . LYS A 1 107 ? -94.611 -45.008 102.193 1.00 40.06 107 LYS A C 1
ATOM 824 O O . LYS A 1 107 ? -93.780 -45.899 102.141 1.00 40.06 107 LYS A O 1
ATOM 829 N N . GLU A 1 108 ? -94.270 -43.945 102.944 1.00 31.42 108 GLU A N 1
ATOM 830 C CA . GLU A 1 108 ? -94.967 -43.187 104.023 1.00 31.42 108 GLU A CA 1
ATOM 831 C C . GLU A 1 108 ? -95.369 -44.117 105.206 1.00 31.42 108 GLU A C 1
ATOM 833 O O . GLU A 1 108 ? -96.179 -45.013 105.007 1.00 31.42 108 GLU A O 1
ATOM 838 N N . ILE A 1 109 ? -94.782 -44.101 106.421 1.00 36.25 109 ILE A N 1
ATOM 839 C CA . ILE A 1 109 ? -94.988 -43.210 107.605 1.00 36.25 109 ILE A CA 1
ATOM 840 C C . ILE A 1 109 ? -94.328 -43.994 108.795 1.00 36.25 109 ILE A C 1
ATOM 842 O O . ILE A 1 109 ? -94.636 -45.169 108.954 1.00 36.25 109 ILE A O 1
ATOM 846 N N . ARG A 1 110 ? -93.284 -43.529 109.515 1.00 34.78 110 ARG A N 1
ATOM 847 C CA . ARG A 1 110 ? -93.280 -42.635 110.706 1.00 34.78 110 ARG A CA 1
ATOM 848 C C . ARG A 1 110 ? -93.148 -43.363 112.079 1.00 34.78 110 ARG A C 1
ATOM 850 O O . ARG A 1 110 ? -93.785 -44.376 112.326 1.00 34.78 110 ARG A O 1
ATOM 857 N N . ASP A 1 111 ? -92.381 -42.712 112.965 1.00 34.38 111 ASP A N 1
ATOM 858 C CA . ASP A 1 111 ? -92.336 -42.738 114.448 1.00 34.38 111 ASP A CA 1
ATOM 859 C C . ASP A 1 111 ? -91.623 -43.853 115.246 1.00 34.38 111 ASP A C 1
ATOM 861 O O . ASP A 1 111 ? -92.146 -44.948 115.446 1.00 34.38 111 ASP A O 1
ATOM 865 N N . LYS A 1 112 ? -90.497 -43.432 115.865 1.00 37.75 112 LYS A N 1
ATOM 866 C CA . LYS A 1 112 ? -90.060 -43.534 117.288 1.00 37.75 112 LYS A CA 1
ATOM 867 C C . LYS A 1 112 ? -88.530 -43.729 117.309 1.00 37.75 112 LYS A C 1
ATOM 869 O O . LYS A 1 112 ? -88.041 -44.684 116.734 1.00 37.75 112 LYS A O 1
ATOM 874 N N . THR A 1 113 ? -87.692 -42.874 117.887 1.00 35.91 113 THR A N 1
ATOM 875 C CA . THR A 1 113 ? -87.839 -42.055 119.096 1.00 35.91 113 THR A CA 1
ATOM 876 C C . THR A 1 113 ? -86.873 -40.867 119.072 1.00 35.91 113 THR A C 1
ATOM 878 O O . THR A 1 113 ? -85.693 -41.013 118.762 1.00 35.91 113 THR A O 1
ATOM 881 N N . PHE A 1 114 ? -87.398 -39.709 119.464 1.00 32.16 114 PHE A N 1
ATOM 882 C CA . PHE A 1 114 ? -86.660 -38.534 119.915 1.00 32.16 114 PHE A CA 1
ATOM 883 C C . PHE A 1 114 ? -85.834 -38.818 121.186 1.00 32.16 114 PHE A C 1
ATOM 885 O O . PHE A 1 114 ? -86.145 -39.738 121.941 1.00 32.16 114 PHE A O 1
ATOM 892 N N . GLN A 1 115 ? -84.867 -37.926 121.429 1.00 36.72 115 GLN A N 1
ATOM 893 C CA . GLN A 1 115 ? -84.065 -37.737 122.644 1.00 36.72 115 GLN A CA 1
ATOM 894 C C . GLN A 1 115 ? -82.796 -38.597 122.795 1.00 36.72 115 GLN A C 1
ATOM 896 O O . GLN A 1 115 ? -82.737 -39.517 123.601 1.00 36.72 115 GLN A O 1
ATOM 901 N N . GLN A 1 116 ? -81.723 -38.191 122.110 1.00 34.75 116 GLN A N 1
ATOM 902 C CA . GLN A 1 116 ? -80.443 -37.936 122.782 1.00 34.75 116 GLN A CA 1
ATOM 903 C C . GLN A 1 116 ? -79.566 -36.989 121.937 1.00 34.75 116 GLN A C 1
ATOM 905 O O . GLN A 1 116 ? -79.024 -37.369 120.905 1.00 34.75 116 GLN A O 1
ATOM 910 N N . VAL A 1 117 ? -79.454 -35.763 122.458 1.00 37.41 117 VAL A N 1
ATOM 911 C CA . VAL A 1 117 ? -78.264 -34.893 122.495 1.00 37.41 117 VAL A CA 1
ATOM 912 C C . VAL A 1 117 ? -77.804 -34.323 121.138 1.00 37.41 117 VAL A C 1
ATOM 914 O O . VAL A 1 117 ? -77.109 -34.969 120.367 1.00 37.41 117 VAL A O 1
ATOM 917 N N . GLU A 1 118 ? -78.242 -33.138 120.707 1.00 44.78 118 GLU A N 1
ATOM 918 C CA . GLU A 1 118 ? -77.957 -31.832 121.335 1.00 44.78 118 GLU A CA 1
ATOM 919 C C . GLU A 1 118 ? -76.447 -31.543 121.415 1.00 44.78 118 GLU A C 1
ATOM 921 O O . GLU A 1 118 ? -75.931 -31.246 122.473 1.00 44.78 118 GLU A O 1
ATOM 926 N N . ASP A 1 119 ? -75.733 -31.720 120.294 1.00 41.94 119 ASP A N 1
ATOM 927 C CA . ASP A 1 119 ? -74.421 -31.112 120.004 1.00 41.94 119 ASP A CA 1
ATOM 928 C C . ASP A 1 119 ? -74.004 -31.467 118.565 1.00 41.94 119 ASP A C 1
ATOM 930 O O . ASP A 1 119 ? -73.405 -32.512 118.323 1.00 41.94 119 ASP A O 1
ATOM 934 N N . LYS A 1 120 ? -74.379 -30.645 117.572 1.00 41.38 120 LYS A N 1
ATOM 935 C CA . LYS A 1 120 ? -73.780 -30.623 116.204 1.00 41.38 120 LYS A CA 1
ATOM 936 C C . LYS A 1 120 ? -74.372 -29.561 115.272 1.00 41.38 120 LYS A C 1
ATOM 938 O O . LYS A 1 120 ? -73.948 -29.426 114.124 1.00 41.38 120 LYS A O 1
ATOM 943 N N . THR A 1 121 ? -75.299 -28.745 115.754 1.00 47.50 121 THR A N 1
ATOM 944 C CA . THR A 1 121 ? -75.652 -27.453 115.161 1.00 47.50 121 THR A CA 1
ATOM 945 C C . THR A 1 121 ? -74.583 -26.422 115.508 1.00 47.50 121 THR A C 1
ATOM 947 O O . THR A 1 121 ? -74.794 -25.644 116.425 1.00 47.50 121 THR A O 1
ATOM 950 N N . GLN A 1 122 ? -73.438 -26.439 114.806 1.00 47.53 122 GLN A N 1
ATOM 951 C CA . GLN A 1 122 ? -72.614 -25.232 114.554 1.00 47.53 122 GLN A CA 1
ATOM 952 C C . GLN A 1 122 ? -71.359 -25.426 113.670 1.00 47.53 122 GLN A C 1
ATOM 954 O O . GLN A 1 122 ? -70.619 -24.469 113.477 1.00 47.53 122 GLN A O 1
ATOM 959 N N . ALA A 1 123 ? -71.115 -26.595 113.058 1.00 49.25 123 ALA A N 1
ATOM 960 C CA . ALA A 1 123 ? -69.870 -26.832 112.295 1.00 49.25 123 ALA A CA 1
ATOM 961 C C . ALA A 1 123 ? -70.037 -27.195 110.802 1.00 49.25 123 ALA A C 1
ATOM 963 O O . ALA A 1 123 ? -69.078 -27.623 110.170 1.00 49.25 123 ALA A O 1
ATOM 964 N N . ARG A 1 124 ? -71.227 -27.034 110.200 1.00 45.59 124 ARG A N 1
ATOM 965 C CA . ARG A 1 124 ? -71.435 -27.253 108.748 1.00 45.59 124 ARG A CA 1
ATOM 966 C C . ARG A 1 124 ? -71.399 -25.999 107.854 1.00 45.59 124 ARG A C 1
ATOM 968 O O . ARG A 1 124 ? -70.860 -26.117 106.761 1.00 45.59 124 ARG A O 1
ATOM 975 N N . PRO A 1 125 ? -71.857 -24.798 108.265 1.00 49.91 125 PRO A N 1
ATOM 976 C CA . PRO A 1 125 ? -71.824 -23.635 107.371 1.00 49.91 125 PRO A CA 1
ATOM 977 C C . PRO A 1 125 ? -70.442 -22.961 107.273 1.00 49.91 125 PRO A C 1
ATOM 979 O O . PRO A 1 125 ? -70.264 -22.086 106.430 1.00 49.91 125 PRO A O 1
ATOM 982 N N . LEU A 1 126 ? -69.475 -23.352 108.116 1.00 50.22 126 LEU A N 1
ATOM 983 C CA . LEU A 1 126 ? -68.093 -22.858 108.059 1.00 50.22 126 LEU A CA 1
ATOM 984 C C . LEU A 1 126 ? -67.219 -23.687 107.105 1.00 50.22 126 LEU A C 1
ATOM 986 O O . LEU A 1 126 ? -66.523 -23.093 106.296 1.00 50.22 126 LEU A O 1
ATOM 990 N N . LEU A 1 127 ? -67.331 -25.022 107.104 1.00 50.97 127 LEU A N 1
ATOM 991 C CA . LEU A 1 127 ? -66.575 -25.898 106.190 1.00 50.97 127 LEU A CA 1
ATOM 992 C C . LEU A 1 127 ? -66.987 -25.733 104.714 1.00 50.97 127 LEU A C 1
ATOM 994 O O . LEU A 1 127 ? -66.131 -25.725 103.836 1.00 50.97 127 LEU A O 1
ATOM 998 N N . ASP A 1 128 ? -68.280 -25.525 104.440 1.00 50.62 128 ASP A N 1
ATOM 999 C CA . ASP A 1 128 ? -68.796 -25.282 103.080 1.00 50.62 128 ASP A CA 1
ATOM 1000 C C . ASP A 1 128 ? -68.467 -23.873 102.549 1.00 50.62 128 ASP A C 1
ATOM 1002 O O . ASP A 1 128 ? -68.361 -23.668 101.338 1.00 50.62 128 ASP A O 1
ATOM 1006 N N . ARG A 1 129 ? -68.293 -22.886 103.443 1.00 56.03 129 ARG A N 1
ATOM 1007 C CA . ARG A 1 129 ? -67.811 -21.542 103.081 1.00 56.03 129 ARG A CA 1
ATOM 1008 C C . ARG A 1 129 ? -66.309 -21.542 102.820 1.00 56.03 129 ARG A C 1
ATOM 1010 O O . ARG A 1 129 ? -65.898 -20.984 101.810 1.00 56.03 129 ARG A O 1
ATOM 1017 N N . THR A 1 130 ? -65.518 -22.227 103.648 1.00 55.81 130 THR A N 1
ATOM 1018 C CA . THR A 1 130 ? -64.067 -22.342 103.440 1.00 55.81 130 THR A CA 1
ATOM 1019 C C . THR A 1 130 ? -63.728 -23.156 102.194 1.00 55.81 130 THR A C 1
ATOM 1021 O O . THR A 1 130 ? -62.823 -22.770 101.469 1.00 55.81 130 THR A O 1
ATOM 1024 N N . LEU A 1 131 ? -64.488 -24.212 101.871 1.00 58.03 131 LEU A N 1
ATOM 1025 C CA . LEU A 1 131 ? -64.310 -24.973 100.625 1.00 58.03 131 LEU A CA 1
ATOM 1026 C C . LEU A 1 131 ? -64.659 -24.148 99.379 1.00 58.03 131 LEU A C 1
ATOM 1028 O O . LEU A 1 131 ? -63.932 -24.225 98.396 1.00 58.03 131 LEU A O 1
ATOM 1032 N N . LYS A 1 132 ? -65.717 -23.323 99.420 1.00 59.41 132 LYS A N 1
ATOM 1033 C CA . LYS A 1 132 ? -66.084 -22.430 98.303 1.00 59.41 132 LYS A CA 1
ATOM 1034 C C . LYS A 1 132 ? -65.120 -21.256 98.125 1.00 59.41 132 LYS A C 1
ATOM 1036 O O . LYS A 1 132 ? -64.860 -20.857 96.994 1.00 59.41 132 LYS A O 1
ATOM 1041 N N . GLU A 1 133 ? -64.578 -20.704 99.209 1.00 61.88 133 GLU A N 1
ATOM 1042 C CA . GLU A 1 133 ? -63.529 -19.675 99.139 1.00 61.88 133 GLU A CA 1
ATOM 1043 C C . GLU A 1 133 ? -62.188 -20.246 98.675 1.00 61.88 133 GLU A C 1
ATOM 1045 O O . GLU A 1 133 ? -61.491 -19.593 97.902 1.00 61.88 133 GLU A O 1
ATOM 1050 N N . GLU A 1 134 ? -61.839 -21.468 99.077 1.00 61.91 134 GLU A N 1
ATOM 1051 C CA . GLU A 1 134 ? -60.624 -22.149 98.624 1.00 61.91 134 GLU A CA 1
ATOM 1052 C C . GLU A 1 134 ? -60.732 -22.584 97.152 1.00 61.91 134 GLU A C 1
ATOM 1054 O O . GLU A 1 134 ? -59.770 -22.435 96.400 1.00 61.91 134 GLU A O 1
ATOM 1059 N N . THR A 1 135 ? -61.907 -23.031 96.687 1.00 59.94 135 THR A N 1
ATOM 1060 C CA . THR A 1 135 ? -62.134 -23.337 95.262 1.00 59.94 135 THR A CA 1
ATOM 1061 C C . THR A 1 135 ? -62.197 -22.078 94.402 1.00 59.94 135 THR A C 1
ATOM 1063 O O . THR A 1 135 ? -61.660 -22.088 93.301 1.00 59.94 135 THR A O 1
ATOM 1066 N N . ASN A 1 136 ? -62.787 -20.981 94.894 1.00 67.56 136 ASN A N 1
ATOM 1067 C CA . ASN A 1 136 ? -62.798 -19.703 94.173 1.00 67.56 136 ASN A CA 1
ATOM 1068 C C . ASN A 1 136 ? -61.412 -19.052 94.130 1.00 67.56 136 ASN A C 1
ATOM 1070 O O . ASN A 1 136 ? -61.062 -18.456 93.117 1.00 67.56 136 ASN A O 1
ATOM 1074 N N . LYS A 1 137 ? -60.596 -19.188 95.185 1.00 70.25 137 LYS A N 1
ATOM 1075 C CA . LYS A 1 137 ? -59.190 -18.760 95.147 1.00 70.25 137 LYS A CA 1
ATOM 1076 C C . LYS A 1 137 ? -58.383 -19.567 94.141 1.00 70.25 137 LYS A C 1
ATOM 1078 O O . LYS A 1 137 ? -57.686 -18.964 93.342 1.00 70.25 137 LYS A O 1
ATOM 1083 N N . ARG A 1 138 ? -58.539 -20.895 94.113 1.00 69.88 138 ARG A N 1
ATOM 1084 C CA . ARG A 1 138 ? -57.874 -21.744 93.112 1.00 69.88 138 ARG A CA 1
ATOM 1085 C C . ARG A 1 138 ? -58.325 -21.431 91.689 1.00 69.88 138 ARG A C 1
ATOM 1087 O O . ARG A 1 138 ? -57.483 -21.363 90.809 1.00 69.88 138 ARG A O 1
ATOM 1094 N N . GLN A 1 139 ? -59.614 -21.176 91.465 1.00 69.56 139 GLN A N 1
ATOM 1095 C CA . GLN A 1 139 ? -60.114 -20.782 90.145 1.00 69.56 139 GLN A CA 1
ATOM 1096 C C . GLN A 1 139 ? -59.620 -19.396 89.723 1.00 69.56 139 GLN A C 1
ATOM 1098 O O . GLN A 1 139 ? -59.248 -19.232 88.569 1.00 69.56 139 GLN A O 1
ATOM 1103 N N . ASN A 1 140 ? -59.552 -18.421 90.633 1.00 73.50 140 ASN A N 1
ATOM 1104 C CA . ASN A 1 140 ? -58.975 -17.114 90.316 1.00 73.50 140 ASN A CA 1
ATOM 1105 C C . ASN A 1 140 ? -57.464 -17.191 90.075 1.00 73.50 140 ASN A C 1
ATOM 1107 O O . ASN A 1 140 ? -56.989 -16.589 89.125 1.00 73.50 140 ASN A O 1
ATOM 1111 N N . GLU A 1 141 ? -56.718 -17.960 90.870 1.00 73.31 141 GLU A N 1
ATOM 1112 C CA . GLU A 1 141 ? -55.282 -18.186 90.653 1.00 73.31 141 GLU A CA 1
ATOM 1113 C C . GLU A 1 141 ? -55.020 -18.948 89.344 1.00 73.31 141 GLU A C 1
ATOM 1115 O O . GLU A 1 141 ? -54.035 -18.689 88.658 1.00 73.31 141 GLU A O 1
ATOM 1120 N N . GLU A 1 142 ? -55.900 -19.871 88.956 1.00 72.62 142 GLU A N 1
ATOM 1121 C CA . GLU A 1 142 ? -55.813 -20.592 87.684 1.00 72.62 142 GLU A CA 1
ATOM 1122 C C . GLU A 1 142 ? -56.180 -19.688 86.497 1.00 72.62 142 GLU A C 1
ATOM 1124 O O . GLU A 1 142 ? -55.483 -19.707 85.487 1.00 72.62 142 GLU A O 1
ATOM 1129 N N . ILE A 1 143 ? -57.186 -18.818 86.636 1.00 73.25 143 ILE A N 1
ATOM 1130 C CA . ILE A 1 143 ? -57.532 -17.792 85.639 1.00 73.25 143 ILE A CA 1
ATOM 1131 C C . ILE A 1 143 ? -56.408 -16.758 85.500 1.00 73.25 143 ILE A C 1
ATOM 1133 O O . ILE A 1 143 ? -56.057 -16.396 84.378 1.00 73.25 143 ILE A O 1
ATOM 1137 N N . ASP A 1 144 ? -55.801 -16.318 86.601 1.00 74.12 144 ASP A N 1
ATOM 1138 C CA . ASP A 1 144 ? -54.679 -15.379 86.583 1.00 74.12 144 ASP A CA 1
ATOM 1139 C C . ASP A 1 144 ? -53.440 -16.013 85.942 1.00 74.12 144 ASP A C 1
ATOM 1141 O O . ASP A 1 144 ? -52.835 -15.395 85.070 1.00 74.12 144 ASP A O 1
ATOM 1145 N N . ASN A 1 145 ? -53.120 -17.274 86.254 1.00 76.00 145 ASN A N 1
ATOM 1146 C CA . ASN A 1 145 ? -52.041 -18.006 85.582 1.00 76.00 145 ASN A CA 1
ATOM 1147 C C . ASN A 1 145 ? -52.317 -18.228 84.084 1.00 76.00 145 ASN A C 1
ATOM 1149 O O . ASN A 1 145 ? -51.401 -18.121 83.269 1.00 76.00 145 ASN A O 1
ATOM 1153 N N . ILE A 1 146 ? -53.566 -18.512 83.694 1.00 77.12 146 ILE A N 1
ATOM 1154 C CA . ILE A 1 146 ? -53.962 -18.648 82.283 1.00 77.12 146 ILE A CA 1
ATOM 1155 C C . ILE A 1 146 ? -53.839 -17.304 81.556 1.00 77.12 146 ILE A C 1
ATOM 1157 O O . ILE A 1 146 ? -53.311 -17.262 80.447 1.00 77.12 146 ILE A O 1
ATOM 1161 N N . ASN A 1 147 ? -54.270 -16.204 82.175 1.00 79.12 147 ASN A N 1
ATOM 1162 C CA . ASN A 1 147 ? -54.164 -14.861 81.604 1.00 79.12 147 ASN A CA 1
ATOM 1163 C C . ASN A 1 147 ? -52.706 -14.404 81.486 1.00 79.12 147 ASN A C 1
ATOM 1165 O O . ASN A 1 147 ? -52.328 -13.809 80.478 1.00 79.12 147 ASN A O 1
ATOM 1169 N N . GLN A 1 148 ? -51.875 -14.711 82.483 1.00 77.38 148 GLN A N 1
ATOM 1170 C CA . GLN A 1 148 ? -50.453 -14.382 82.477 1.00 77.38 148 GLN A CA 1
ATOM 1171 C C . GLN A 1 148 ? -49.710 -15.176 81.397 1.00 77.38 148 GLN A C 1
ATOM 1173 O O . GLN A 1 148 ? -48.961 -14.597 80.615 1.00 77.38 148 GLN A O 1
ATOM 1178 N N . LYS A 1 149 ? -50.013 -16.472 81.257 1.00 79.88 149 LYS A N 1
ATOM 1179 C CA . LYS A 1 149 ? -49.462 -17.324 80.197 1.00 79.88 149 LYS A CA 1
ATOM 1180 C C . LYS A 1 149 ? -49.945 -16.921 78.801 1.00 79.88 149 LYS A C 1
ATOM 1182 O O . LYS A 1 149 ? -49.150 -16.880 77.873 1.00 79.88 149 LYS A O 1
ATOM 1187 N N . ALA A 1 150 ? -51.217 -16.550 78.651 1.00 81.94 150 ALA A N 1
ATOM 1188 C CA . ALA A 1 150 ? -51.749 -16.025 77.393 1.00 81.94 150 ALA A CA 1
ATOM 1189 C C . ALA A 1 150 ? -51.095 -14.689 76.998 1.00 81.94 150 ALA A C 1
ATOM 1191 O O . ALA A 1 150 ? -50.890 -14.431 75.812 1.00 81.94 150 ALA A O 1
ATOM 1192 N N . PHE A 1 151 ? -50.743 -13.851 77.978 1.00 79.44 151 PHE A N 1
ATOM 1193 C CA . PHE A 1 151 ? -50.006 -12.609 77.751 1.00 79.44 151 PHE A CA 1
ATOM 1194 C C . PHE A 1 151 ? -48.554 -12.877 77.330 1.00 79.44 151 PHE A C 1
ATOM 1196 O O . PHE A 1 151 ? -48.082 -12.280 76.363 1.00 79.44 151 PHE A O 1
ATOM 1203 N N . GLU A 1 152 ? -47.872 -13.811 77.996 1.00 81.12 152 GLU A N 1
ATOM 1204 C CA . GLU A 1 152 ? -46.516 -14.243 77.636 1.00 81.12 152 GLU A CA 1
ATOM 1205 C C . GLU A 1 152 ? -46.465 -14.902 76.248 1.00 81.12 152 GLU A C 1
ATOM 1207 O O . GLU A 1 152 ? -45.575 -14.586 75.459 1.00 81.12 152 GLU A O 1
ATOM 1212 N N . ASP A 1 153 ? -47.444 -15.743 75.903 1.00 80.62 153 ASP A N 1
ATOM 1213 C CA . ASP A 1 153 ? -47.552 -16.377 74.584 1.00 80.62 153 ASP A CA 1
ATOM 1214 C C . ASP A 1 153 ? -47.837 -15.341 73.481 1.00 80.62 153 ASP A C 1
ATOM 1216 O O . ASP A 1 153 ? -47.235 -15.400 72.406 1.00 80.62 153 ASP A O 1
ATOM 1220 N N . LEU A 1 154 ? -48.691 -14.341 73.743 1.00 83.62 154 LEU A N 1
ATOM 1221 C CA . LEU A 1 154 ? -48.924 -13.214 72.828 1.00 83.62 154 LEU A CA 1
ATOM 1222 C C . LEU A 1 154 ? -47.671 -12.350 72.646 1.00 83.62 154 LEU A C 1
ATOM 1224 O O . LEU A 1 154 ? -47.371 -11.925 71.528 1.00 83.62 154 LEU A O 1
ATOM 1228 N N . GLU A 1 155 ? -46.921 -12.089 73.717 1.00 84.94 155 GLU A N 1
ATOM 1229 C CA . GLU A 1 155 ? -45.680 -11.320 73.648 1.00 84.94 155 GLU A CA 1
ATOM 1230 C C . GLU A 1 155 ? -44.575 -12.099 72.916 1.00 84.94 155 GLU A C 1
ATOM 1232 O O . GLU A 1 155 ? -43.875 -11.533 72.073 1.00 84.94 155 GLU A O 1
ATOM 1237 N N . ALA A 1 156 ? -44.461 -13.407 73.150 1.00 84.50 156 ALA A N 1
ATOM 1238 C CA . ALA A 1 156 ? -43.554 -14.291 72.423 1.00 84.50 156 ALA A CA 1
ATOM 1239 C C . ALA A 1 156 ? -43.924 -14.394 70.931 1.00 84.50 156 ALA A C 1
ATOM 1241 O O . ALA A 1 156 ? -43.050 -14.333 70.059 1.00 84.50 156 ALA A O 1
ATOM 1242 N N . GLN A 1 157 ? -45.217 -14.473 70.604 1.00 82.25 157 GLN A N 1
ATOM 1243 C CA . GLN A 1 157 ? -45.694 -14.482 69.220 1.00 82.25 157 GLN A CA 1
ATOM 1244 C C . GLN A 1 157 ? -45.434 -13.141 68.515 1.00 82.25 157 GLN A C 1
ATOM 1246 O O . GLN A 1 157 ? -45.075 -13.106 67.337 1.00 82.25 157 GLN A O 1
ATOM 1251 N N . LYS A 1 158 ? -45.542 -12.027 69.242 1.00 87.81 158 LYS A N 1
ATOM 1252 C CA . LYS A 1 158 ? -45.205 -10.699 68.723 1.00 87.81 158 LYS A CA 1
ATOM 1253 C C . LYS A 1 158 ? -43.702 -10.550 68.475 1.00 87.81 158 LYS A C 1
ATOM 1255 O O . LYS A 1 158 ? -43.310 -10.122 67.395 1.00 87.81 158 LYS A O 1
ATOM 1260 N N . ARG A 1 159 ? -42.856 -10.989 69.415 1.00 85.75 159 ARG A N 1
ATOM 1261 C CA . ARG A 1 159 ? -41.388 -10.975 69.259 1.00 85.75 159 ARG A CA 1
ATOM 1262 C C . ARG A 1 159 ? -40.923 -11.827 68.078 1.00 85.75 159 ARG A C 1
ATOM 1264 O O . ARG A 1 159 ? -40.079 -11.383 67.310 1.00 85.75 159 ARG A O 1
ATOM 1271 N N . THR A 1 160 ? -41.508 -13.008 67.885 1.00 84.69 160 THR A N 1
ATOM 1272 C CA . THR A 1 160 ? -41.181 -13.872 66.737 1.00 84.69 160 THR A CA 1
ATOM 1273 C C . THR A 1 160 ? -41.640 -13.277 65.402 1.00 84.69 160 THR A C 1
ATOM 1275 O O . THR A 1 160 ? -40.902 -13.364 64.420 1.00 84.69 160 THR A O 1
ATOM 1278 N N . GLN A 1 161 ? -42.806 -12.620 65.342 1.00 85.50 161 GLN A N 1
ATOM 1279 C CA . GLN A 1 161 ? -43.226 -11.881 64.143 1.00 85.50 161 GLN A CA 1
ATOM 1280 C C . GLN A 1 161 ? -42.319 -10.681 63.845 1.00 85.50 161 GLN A C 1
ATOM 1282 O O . GLN A 1 161 ? -41.978 -10.455 62.683 1.00 85.50 161 GLN A O 1
ATOM 1287 N N . ASP A 1 162 ? -41.914 -9.930 64.866 1.00 85.88 162 ASP A N 1
ATOM 1288 C CA . ASP A 1 162 ? -41.031 -8.774 64.707 1.00 85.88 162 ASP A CA 1
ATOM 1289 C C . ASP A 1 162 ? -39.618 -9.207 64.270 1.00 85.88 162 ASP A C 1
ATOM 1291 O O . ASP A 1 162 ? -39.057 -8.616 63.346 1.00 85.88 162 ASP A O 1
ATOM 1295 N N . GLU A 1 163 ? -39.077 -10.301 64.820 1.00 86.19 163 GLU A N 1
ATOM 1296 C CA . GLU A 1 163 ? -37.817 -10.902 64.353 1.00 86.19 163 GLU A CA 1
ATOM 1297 C C . GLU A 1 163 ? -37.902 -11.409 62.906 1.00 86.19 163 GLU A C 1
ATOM 1299 O O . GLU A 1 163 ? -36.962 -11.226 62.130 1.00 86.19 163 GLU A O 1
ATOM 1304 N N . GLN A 1 164 ? -39.018 -12.026 62.504 1.00 86.56 164 GLN A N 1
ATOM 1305 C CA . GLN A 1 164 ? -39.216 -12.463 61.117 1.00 86.56 164 GLN A CA 1
ATOM 1306 C C . GLN A 1 164 ? -39.302 -11.278 60.151 1.00 86.56 164 GLN A C 1
ATOM 1308 O O . GLN A 1 164 ? -38.723 -11.329 59.064 1.00 86.56 164 GLN A O 1
ATOM 1313 N N . ARG A 1 165 ? -39.979 -10.194 60.549 1.00 86.00 165 ARG A N 1
ATOM 1314 C CA . ARG A 1 165 ? -40.049 -8.953 59.764 1.00 86.00 165 ARG A CA 1
ATOM 1315 C C . ARG A 1 165 ? -38.680 -8.301 59.616 1.00 86.00 165 ARG A C 1
ATOM 1317 O O . ARG A 1 165 ? -38.333 -7.900 58.509 1.00 86.00 165 ARG A O 1
ATOM 1324 N N . LEU A 1 166 ? -37.897 -8.244 60.692 1.00 89.94 166 LEU A N 1
ATOM 1325 C CA . LEU A 1 166 ? -36.531 -7.720 60.666 1.00 89.94 166 LEU A CA 1
ATOM 1326 C C . LEU A 1 166 ? -35.635 -8.539 59.732 1.00 89.94 166 LEU A C 1
ATOM 1328 O O . LEU A 1 166 ? -35.006 -7.968 58.847 1.00 89.94 166 LEU A O 1
ATOM 1332 N N . ARG A 1 167 ? -35.655 -9.874 59.832 1.00 86.06 167 ARG A N 1
ATOM 1333 C CA . ARG A 1 167 ? -34.889 -10.750 58.925 1.00 86.06 167 ARG A CA 1
ATOM 1334 C C . ARG A 1 167 ? -35.292 -10.581 57.462 1.00 86.06 167 ARG A C 1
ATOM 1336 O O . ARG A 1 167 ? -34.431 -10.601 56.586 1.00 86.06 167 ARG A O 1
ATOM 1343 N N . TYR A 1 168 ? -36.586 -10.418 57.188 1.00 88.56 168 TYR A N 1
ATOM 1344 C CA . TYR A 1 168 ? -37.071 -10.179 55.830 1.00 88.56 168 TYR A CA 1
ATOM 1345 C C . TYR A 1 168 ? -36.571 -8.832 55.287 1.00 88.56 168 TYR A C 1
ATOM 1347 O O . TYR A 1 168 ? -36.055 -8.775 54.172 1.00 88.56 168 TYR A O 1
ATOM 1355 N N . GLN A 1 169 ? -36.643 -7.770 56.096 1.00 89.25 169 GLN A N 1
ATOM 1356 C CA . GLN A 1 169 ? -36.126 -6.447 55.733 1.00 89.25 169 GLN A CA 1
ATOM 1357 C C . GLN A 1 169 ? -34.606 -6.450 55.522 1.00 89.25 169 GLN A C 1
ATOM 1359 O O . GLN A 1 169 ? -34.119 -5.833 54.576 1.00 89.25 169 GLN A O 1
ATOM 1364 N N . GLU A 1 170 ? -33.846 -7.164 56.352 1.00 89.12 170 GLU A N 1
ATOM 1365 C CA . GLU A 1 170 ? -32.395 -7.310 56.190 1.00 89.12 170 GLU A CA 1
ATOM 1366 C C . GLU A 1 170 ? -32.035 -8.049 54.895 1.00 89.12 170 GLU A C 1
ATOM 1368 O O . GLU A 1 170 ? -31.163 -7.592 54.153 1.00 89.12 170 GLU A O 1
ATOM 1373 N N . GLN A 1 171 ? -32.737 -9.141 54.572 1.0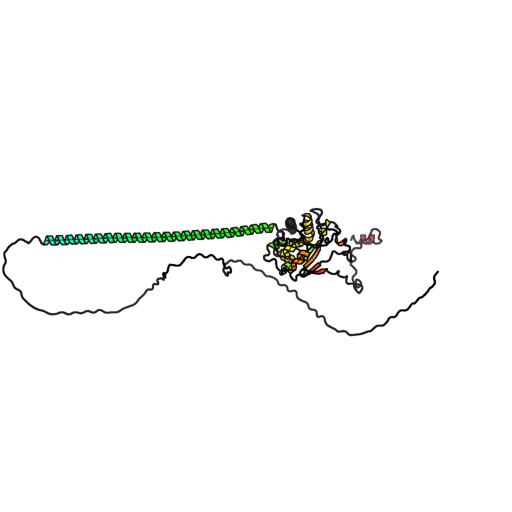0 88.62 171 GLN A N 1
ATOM 1374 C CA . GLN A 1 171 ? -32.536 -9.876 53.318 1.00 88.62 171 GLN A CA 1
ATOM 1375 C C . GLN A 1 171 ? -32.893 -9.040 52.087 1.00 88.62 171 GLN A C 1
ATOM 1377 O O . GLN A 1 171 ? -32.213 -9.124 51.063 1.00 88.62 171 GLN A O 1
ATOM 1382 N N . GLU A 1 172 ? -33.950 -8.234 52.163 1.00 88.19 172 GLU A N 1
ATOM 1383 C CA . GLU A 1 172 ? -34.345 -7.333 51.082 1.00 88.19 172 GLU A CA 1
ATOM 1384 C C . GLU A 1 172 ? -33.301 -6.227 50.877 1.00 88.19 172 GLU A C 1
ATOM 1386 O O . GLU A 1 172 ? -32.849 -6.003 49.753 1.00 88.19 172 GLU A O 1
ATOM 1391 N N . GLN A 1 173 ? -32.809 -5.616 51.960 1.00 89.81 173 GLN A N 1
ATOM 1392 C CA . GLN A 1 173 ? -31.709 -4.652 51.890 1.00 89.81 173 GLN A CA 1
ATOM 1393 C C . GLN A 1 173 ? -30.415 -5.272 51.355 1.00 89.81 173 GLN A C 1
ATOM 1395 O O . GLN A 1 173 ? -29.676 -4.612 50.626 1.00 89.81 173 GLN A O 1
ATOM 1400 N N . GLU A 1 174 ? -30.114 -6.523 51.702 1.00 88.81 174 GLU A N 1
ATOM 1401 C CA . GLU A 1 174 ? -28.934 -7.218 51.195 1.00 88.81 174 GLU A CA 1
ATOM 1402 C C . GLU A 1 174 ? -29.052 -7.523 49.695 1.00 88.81 174 GLU A C 1
ATOM 1404 O O . GLU A 1 174 ? -28.090 -7.311 48.955 1.00 88.81 174 GLU A O 1
ATOM 1409 N N . LYS A 1 175 ? -30.233 -7.939 49.219 1.00 88.75 175 LYS A N 1
ATOM 1410 C CA . LYS A 1 175 ? -30.505 -8.112 47.782 1.00 88.75 175 LYS A CA 1
ATOM 1411 C C . LYS A 1 175 ? -30.347 -6.801 47.022 1.00 88.75 175 LYS A C 1
ATOM 1413 O O . LYS A 1 175 ? -29.622 -6.779 46.033 1.00 88.75 175 LYS A O 1
ATOM 1418 N N . ILE A 1 176 ? -30.924 -5.712 47.534 1.00 88.81 176 ILE A N 1
ATOM 1419 C CA . ILE A 1 176 ? -30.790 -4.377 46.937 1.00 88.81 176 ILE A CA 1
ATOM 1420 C C . ILE A 1 176 ? -29.318 -3.952 46.898 1.00 88.81 176 ILE A C 1
ATOM 1422 O O . ILE A 1 176 ? -28.845 -3.464 45.878 1.00 88.81 176 ILE A O 1
ATOM 1426 N N . LYS A 1 177 ? -28.551 -4.177 47.974 1.00 91.12 177 LYS A N 1
ATOM 1427 C CA . LYS A 1 177 ? -27.111 -3.866 48.007 1.00 91.12 177 LYS A CA 1
ATOM 1428 C C . LYS A 1 177 ? -26.314 -4.686 46.991 1.00 91.12 177 LYS A C 1
ATOM 1430 O O . LYS A 1 177 ? -25.425 -4.126 46.353 1.00 91.12 177 LYS A O 1
ATOM 1435 N N . ARG A 1 178 ? -26.614 -5.980 46.833 1.00 90.25 178 ARG A N 1
ATOM 1436 C CA . ARG A 1 178 ? -25.956 -6.847 45.840 1.00 90.25 178 ARG A CA 1
ATOM 1437 C C . ARG A 1 178 ? -26.302 -6.424 44.415 1.00 90.25 178 ARG A C 1
ATOM 1439 O O . ARG A 1 178 ? -25.393 -6.245 43.616 1.00 90.25 178 ARG A O 1
ATOM 1446 N N . GLU A 1 179 ? -27.575 -6.172 44.126 1.00 90.50 179 GLU A N 1
ATOM 1447 C CA . GLU A 1 179 ? -28.034 -5.701 42.815 1.00 90.50 179 GLU A CA 1
ATOM 1448 C C . GLU A 1 179 ? -27.440 -4.327 42.461 1.00 90.50 179 GLU A C 1
ATOM 1450 O O . GLU A 1 179 ? -26.929 -4.125 41.362 1.00 90.50 179 GLU A O 1
ATOM 1455 N N . GLU A 1 180 ? -27.402 -3.396 43.417 1.00 91.12 180 GLU A N 1
ATOM 1456 C CA . GLU A 1 180 ? -26.753 -2.089 43.273 1.00 91.12 180 GLU A CA 1
ATOM 1457 C C . GLU A 1 180 ? -25.242 -2.241 43.018 1.00 91.12 180 GLU A C 1
ATOM 1459 O O . GLU A 1 180 ? -24.673 -1.536 42.179 1.00 91.12 180 GLU A O 1
ATOM 1464 N N . GLN A 1 181 ? -24.576 -3.169 43.713 1.00 90.50 181 GLN A N 1
ATOM 1465 C CA . GLN A 1 181 ? -23.155 -3.452 43.523 1.00 90.50 181 GLN A CA 1
ATOM 1466 C C . GLN A 1 181 ? -22.879 -4.093 42.158 1.00 90.50 181 GLN A C 1
ATOM 1468 O O . GLN A 1 181 ? -21.903 -3.724 41.504 1.00 90.50 181 GLN A O 1
ATOM 1473 N N . ASP A 1 182 ? -23.732 -5.001 41.697 1.00 89.75 182 ASP A N 1
ATOM 1474 C CA . ASP A 1 182 ? -23.587 -5.654 40.398 1.00 89.75 182 ASP A CA 1
ATOM 1475 C C . ASP A 1 182 ? -23.907 -4.695 39.249 1.00 89.75 182 ASP A C 1
ATOM 1477 O O . ASP A 1 182 ? -23.162 -4.655 38.270 1.00 89.75 182 ASP A O 1
ATOM 1481 N N . ARG A 1 183 ? -24.890 -3.800 39.414 1.00 90.00 183 ARG A N 1
ATOM 1482 C CA . ARG A 1 183 ? -25.127 -2.681 38.489 1.00 90.00 183 ARG A CA 1
ATOM 1483 C C . ARG A 1 183 ? -23.903 -1.771 38.392 1.00 90.00 183 ARG A C 1
ATOM 1485 O O . ARG A 1 183 ? -23.503 -1.392 37.296 1.00 90.00 183 ARG A O 1
ATOM 1492 N N . ARG A 1 184 ? -23.267 -1.443 39.523 1.00 90.44 184 ARG A N 1
ATOM 1493 C CA . ARG A 1 184 ? -22.030 -0.639 39.535 1.00 90.44 184 ARG A CA 1
ATOM 1494 C C . ARG A 1 184 ? -20.880 -1.355 38.832 1.00 90.44 184 ARG A C 1
ATOM 1496 O O . ARG A 1 184 ? -20.190 -0.726 38.035 1.00 90.44 184 ARG A O 1
ATOM 1503 N N . LYS A 1 185 ? -20.686 -2.654 39.082 1.00 91.88 185 LYS A N 1
ATOM 1504 C CA . LYS A 1 185 ? -19.668 -3.461 38.389 1.00 91.88 185 LYS A CA 1
ATOM 1505 C C . LYS A 1 185 ? -19.925 -3.520 36.883 1.00 91.88 185 LYS A C 1
ATOM 1507 O O . LYS A 1 185 ? -18.981 -3.342 36.121 1.00 91.88 185 LYS A O 1
ATOM 1512 N N . ALA A 1 186 ? -21.174 -3.716 36.457 1.00 90.25 186 ALA A N 1
ATOM 1513 C CA . ALA A 1 186 ? -21.546 -3.743 35.045 1.00 90.25 186 ALA A CA 1
ATOM 1514 C C . ALA A 1 186 ? -21.220 -2.411 34.349 1.00 90.25 186 ALA A C 1
ATOM 1516 O O . ALA A 1 186 ? -20.584 -2.412 33.298 1.00 90.25 186 ALA A O 1
ATOM 1517 N N . THR A 1 187 ? -21.548 -1.275 34.973 1.00 91.19 187 THR A N 1
ATOM 1518 C CA . THR A 1 187 ? -21.199 0.051 34.440 1.00 91.19 187 THR A CA 1
ATOM 1519 C C . THR A 1 187 ? -19.687 0.261 34.344 1.00 91.19 187 THR A C 1
ATOM 1521 O O . THR A 1 187 ? -19.214 0.801 33.350 1.00 91.19 187 THR A O 1
ATOM 1524 N N . ILE A 1 188 ? -18.914 -0.174 35.346 1.00 92.94 188 ILE A N 1
ATOM 1525 C CA . ILE A 1 188 ? -17.446 -0.057 35.328 1.00 92.94 188 ILE A CA 1
ATOM 1526 C C . ILE A 1 188 ? -16.843 -0.925 34.218 1.00 92.94 188 ILE A C 1
ATOM 1528 O O . ILE A 1 188 ? -15.965 -0.461 33.496 1.00 92.94 188 ILE A O 1
ATOM 1532 N N . LEU A 1 189 ? -17.313 -2.164 34.054 1.00 92.06 189 LEU A N 1
ATOM 1533 C CA . LEU A 1 189 ? -16.843 -3.055 32.989 1.00 92.06 189 LEU A CA 1
ATOM 1534 C C . LEU A 1 189 ? -17.164 -2.496 31.601 1.00 92.06 189 LEU A C 1
ATOM 1536 O O . LEU A 1 189 ? -16.321 -2.553 30.708 1.00 92.06 189 LEU A O 1
ATOM 1540 N N . GLU A 1 190 ? -18.348 -1.912 31.425 1.00 91.62 190 GLU A N 1
ATOM 1541 C CA . GLU A 1 190 ? -18.719 -1.265 30.168 1.00 91.62 190 GLU A CA 1
ATOM 1542 C C . GLU A 1 190 ? -17.865 -0.019 29.900 1.00 91.62 190 GLU A C 1
ATOM 1544 O O . GLU A 1 190 ? -17.350 0.159 28.798 1.00 91.62 190 GLU A O 1
ATOM 1549 N N . GLN A 1 191 ? -17.610 0.802 30.924 1.00 91.25 191 GLN A N 1
ATOM 1550 C CA . GLN A 1 191 ? -16.687 1.936 30.815 1.00 91.25 191 GLN A CA 1
ATOM 1551 C C . GLN A 1 191 ? -15.275 1.486 30.430 1.00 91.25 191 GLN A C 1
ATOM 1553 O O . GLN A 1 191 ? -14.681 2.075 29.531 1.00 91.25 191 GLN A O 1
ATOM 1558 N N . GLN A 1 192 ? -14.761 0.414 31.038 1.00 90.44 192 GLN A N 1
ATOM 1559 C CA . GLN A 1 192 ? -13.454 -0.148 30.691 1.00 90.44 192 GLN A CA 1
ATOM 1560 C C . GLN A 1 192 ? -13.409 -0.639 29.242 1.00 90.44 192 GLN A C 1
ATOM 1562 O O . GLN A 1 192 ? -12.435 -0.372 28.542 1.00 90.44 192 GLN A O 1
ATOM 1567 N N . ARG A 1 193 ? -14.462 -1.307 28.754 1.00 90.44 193 ARG A N 1
ATOM 1568 C CA . ARG A 1 193 ? -14.556 -1.725 27.345 1.00 90.44 193 ARG A CA 1
ATOM 1569 C C . ARG A 1 193 ? -14.530 -0.528 26.401 1.00 90.44 193 ARG A C 1
ATOM 1571 O O . ARG A 1 193 ? -13.747 -0.518 25.455 1.00 90.44 193 ARG A O 1
ATOM 1578 N N . VAL A 1 194 ? -15.328 0.501 26.682 1.00 92.12 194 VAL A N 1
ATOM 1579 C CA . VAL A 1 194 ? -15.359 1.733 25.878 1.00 92.12 194 VAL A CA 1
ATOM 1580 C C . VAL A 1 194 ? -14.008 2.454 25.908 1.00 92.12 194 VAL A C 1
ATOM 1582 O O . VAL A 1 194 ? -13.560 2.976 24.887 1.00 92.12 194 VAL A O 1
ATOM 1585 N N . GLU A 1 195 ? -13.328 2.486 27.054 1.00 90.00 195 GLU A N 1
ATOM 1586 C CA . GLU A 1 195 ? -11.995 3.078 27.176 1.00 90.00 195 GLU A CA 1
ATOM 1587 C C . GLU A 1 195 ? -10.931 2.304 26.399 1.00 90.00 195 GLU A C 1
ATOM 1589 O O . GLU A 1 195 ? -10.095 2.935 25.749 1.00 90.00 195 GLU A O 1
ATOM 1594 N N . LEU A 1 196 ? -10.982 0.969 26.418 1.00 90.31 196 LEU A N 1
ATOM 1595 C CA . LEU A 1 196 ? -10.097 0.118 25.623 1.00 90.31 196 LEU A CA 1
ATOM 1596 C C . LEU A 1 196 ? -10.300 0.364 24.128 1.00 90.31 196 LEU A C 1
ATOM 1598 O O . LEU A 1 196 ? -9.328 0.671 23.440 1.00 90.31 196 LEU A O 1
ATOM 1602 N N . VAL A 1 197 ? -11.547 0.352 23.649 1.00 90.00 197 VAL A N 1
ATOM 1603 C CA . VAL A 1 197 ? -11.867 0.652 22.243 1.00 90.00 197 VAL A CA 1
ATOM 1604 C C . VAL A 1 197 ? -11.371 2.048 21.863 1.00 90.00 197 VAL A C 1
ATOM 1606 O O . VAL A 1 197 ? -10.648 2.209 20.884 1.00 90.00 197 VAL A O 1
ATOM 1609 N N . ARG A 1 198 ? -11.645 3.067 22.687 1.00 89.56 198 ARG A N 1
ATOM 1610 C CA . ARG A 1 198 ? -11.161 4.436 22.445 1.00 89.56 198 ARG A CA 1
ATOM 1611 C C . ARG A 1 198 ? -9.631 4.512 22.430 1.00 89.56 198 ARG A C 1
ATOM 1613 O O . ARG A 1 198 ? -9.052 5.313 21.693 1.00 89.56 198 ARG A O 1
ATOM 1620 N N . HIS A 1 199 ? -8.957 3.752 23.288 1.00 85.50 199 HIS A N 1
ATOM 1621 C CA . HIS A 1 199 ? -7.501 3.705 23.312 1.00 85.50 199 HIS A CA 1
ATOM 1622 C C . HIS A 1 199 ? -6.958 3.056 22.032 1.00 85.50 199 HIS A C 1
ATOM 1624 O O . HIS A 1 199 ? -6.055 3.617 21.412 1.00 85.50 199 HIS A O 1
ATOM 1630 N N . GLU A 1 200 ? -7.533 1.935 21.601 1.00 83.69 200 GLU A N 1
ATOM 1631 C CA . GLU A 1 200 ? -7.174 1.246 20.360 1.00 83.69 200 GLU A CA 1
ATOM 1632 C C . GLU A 1 200 ? -7.397 2.127 19.127 1.00 83.69 200 GLU A C 1
ATOM 1634 O O . GLU A 1 200 ? -6.485 2.275 18.311 1.00 83.69 200 GLU A O 1
ATOM 1639 N N . GLU A 1 201 ? -8.541 2.806 19.035 1.00 85.00 201 GLU A N 1
ATOM 1640 C CA . GLU A 1 201 ? -8.845 3.761 17.965 1.00 85.00 201 GLU A CA 1
ATOM 1641 C C . GLU A 1 201 ? -7.808 4.887 17.893 1.00 85.00 201 GLU A C 1
ATOM 1643 O O . GLU A 1 201 ? -7.277 5.183 16.822 1.00 85.00 201 GLU A O 1
ATOM 1648 N N . LYS A 1 202 ? -7.436 5.475 19.038 1.00 86.75 202 LYS A N 1
ATOM 1649 C CA . LYS A 1 202 ? -6.397 6.516 19.098 1.00 86.75 202 LYS A CA 1
ATOM 1650 C C . LYS A 1 202 ? -5.029 5.997 18.666 1.00 86.75 202 LYS A C 1
ATOM 1652 O O . LYS A 1 202 ? -4.259 6.733 18.046 1.00 86.75 202 LYS A O 1
ATOM 1657 N N . GLN A 1 203 ? -4.679 4.760 19.018 1.00 81.19 203 GLN A N 1
ATOM 1658 C CA . GLN A 1 203 ? -3.418 4.156 18.581 1.00 81.19 203 GLN A CA 1
ATOM 1659 C C . GLN A 1 203 ? -3.431 3.886 17.075 1.00 81.19 203 GLN A C 1
ATOM 1661 O O . GLN A 1 203 ? -2.446 4.172 16.388 1.00 81.19 203 GLN A O 1
ATOM 1666 N N . LEU A 1 204 ? -4.558 3.412 16.544 1.00 82.88 204 LEU A N 1
ATOM 1667 C CA . LEU A 1 204 ? -4.749 3.216 15.114 1.00 82.88 204 LEU A CA 1
ATOM 1668 C C . LEU A 1 204 ? -4.649 4.545 14.358 1.00 82.88 204 LEU A C 1
ATOM 1670 O O . LEU A 1 204 ? -3.913 4.632 13.378 1.00 82.88 204 LEU A O 1
ATOM 1674 N N . GLU A 1 205 ? -5.290 5.605 14.844 1.00 84.00 205 GLU A N 1
ATOM 1675 C CA . GLU A 1 205 ? -5.217 6.942 14.252 1.00 84.00 205 GLU A CA 1
ATOM 1676 C C . GLU A 1 205 ? -3.782 7.492 14.255 1.00 84.00 205 GLU A C 1
ATOM 1678 O O . GLU A 1 205 ? -3.294 8.013 13.247 1.00 84.00 205 GLU A O 1
ATOM 1683 N N . LYS A 1 206 ? -3.042 7.298 15.353 1.00 84.56 206 LYS A N 1
ATOM 1684 C CA . LYS A 1 206 ? -1.615 7.646 15.424 1.00 84.56 206 LYS A CA 1
ATOM 1685 C C . LYS A 1 206 ? -0.774 6.856 14.425 1.00 84.56 206 LYS A C 1
ATOM 1687 O O . LYS A 1 206 ? 0.152 7.423 13.849 1.00 84.56 206 LYS A O 1
ATOM 1692 N N . ARG A 1 207 ? -1.074 5.576 14.195 1.00 84.81 207 ARG A N 1
ATOM 1693 C CA . ARG A 1 207 ? -0.383 4.763 13.184 1.00 84.81 207 ARG A CA 1
ATOM 1694 C C . ARG A 1 207 ? -0.715 5.247 11.773 1.00 84.81 207 ARG A C 1
ATOM 1696 O O . ARG A 1 207 ? 0.195 5.515 10.995 1.00 84.81 207 ARG A O 1
ATOM 1703 N N . LEU A 1 208 ? -1.998 5.433 11.471 1.00 85.62 208 LEU A N 1
ATOM 1704 C CA . LEU A 1 208 ? -2.495 5.879 10.168 1.00 85.62 208 LEU A CA 1
ATOM 1705 C C . LEU A 1 208 ? -2.042 7.298 9.811 1.00 85.62 208 LEU A C 1
ATOM 1707 O O . LEU A 1 208 ? -1.780 7.585 8.645 1.00 85.62 208 LEU A O 1
ATOM 1711 N N . SER A 1 209 ? -1.918 8.194 10.793 1.00 86.75 209 SER A N 1
ATOM 1712 C CA . SER A 1 209 ? -1.482 9.575 10.553 1.00 86.75 209 SER A CA 1
ATOM 1713 C C . SER A 1 209 ? -0.045 9.663 10.032 1.00 86.75 209 SER A C 1
ATOM 1715 O O . SER A 1 209 ? 0.263 10.597 9.290 1.00 86.75 209 SER A O 1
ATOM 1717 N N . LYS A 1 210 ? 0.806 8.673 10.331 1.00 89.81 210 LYS A N 1
ATOM 1718 C CA . LYS A 1 210 ? 2.185 8.571 9.823 1.00 89.81 210 LYS A CA 1
ATOM 1719 C C . LYS A 1 210 ? 2.267 8.011 8.404 1.00 89.81 210 LYS A C 1
ATOM 1721 O O . LYS A 1 210 ? 3.271 8.205 7.730 1.00 89.81 210 LYS A O 1
ATOM 1726 N N . LEU A 1 211 ? 1.224 7.331 7.933 1.00 92.69 211 LEU A N 1
ATOM 1727 C CA . LEU A 1 211 ? 1.240 6.676 6.630 1.00 92.69 211 LEU A CA 1
ATOM 1728 C C . LEU A 1 211 ? 0.896 7.650 5.492 1.00 92.69 211 LEU A C 1
ATOM 1730 O O . LEU A 1 211 ? 0.038 8.528 5.657 1.00 92.69 211 LEU A O 1
ATOM 1734 N N . PRO A 1 212 ? 1.522 7.487 4.313 1.00 94.19 212 PRO A N 1
ATOM 1735 C CA . PRO A 1 212 ? 1.066 8.137 3.091 1.00 94.19 212 PRO A CA 1
ATOM 1736 C C . PRO A 1 212 ? -0.350 7.711 2.692 1.00 94.19 212 PRO A C 1
ATOM 1738 O O . PRO A 1 212 ? -0.787 6.620 3.052 1.00 94.19 212 PRO A O 1
ATOM 1741 N N . LEU A 1 213 ? -1.042 8.527 1.891 1.00 94.56 213 LEU A N 1
ATOM 1742 C CA . LEU A 1 213 ? -2.443 8.325 1.489 1.00 94.56 213 LEU A CA 1
ATOM 1743 C C . LEU A 1 213 ? -2.721 6.927 0.923 1.00 94.56 213 LEU A C 1
ATOM 1745 O O . LEU A 1 213 ? -3.661 6.275 1.368 1.00 94.56 213 LEU A O 1
ATOM 1749 N N . LEU A 1 214 ? -1.879 6.441 0.004 1.00 95.19 214 LEU A N 1
ATOM 1750 C CA . LEU A 1 214 ? -1.997 5.088 -0.550 1.00 95.19 214 LEU A CA 1
ATOM 1751 C C . LEU A 1 214 ? -1.988 4.004 0.539 1.00 95.19 214 LEU A C 1
ATOM 1753 O O . LEU A 1 214 ? -2.846 3.125 0.543 1.00 95.19 214 LEU A O 1
ATOM 1757 N N . LEU A 1 215 ? -1.030 4.065 1.468 1.00 95.19 215 LEU A N 1
ATOM 1758 C CA . LEU A 1 215 ? -0.905 3.066 2.533 1.00 95.19 215 LEU A CA 1
ATOM 1759 C C . LEU A 1 215 ? -1.973 3.242 3.613 1.00 95.19 215 LEU A C 1
ATOM 1761 O O . LEU A 1 215 ? -2.420 2.254 4.181 1.00 95.19 215 LEU A O 1
ATOM 1765 N N . LYS A 1 216 ? -2.417 4.478 3.864 1.00 94.38 216 LYS A N 1
ATOM 1766 C CA . LYS A 1 216 ? -3.551 4.773 4.741 1.00 94.38 216 LYS A CA 1
ATOM 1767 C C . LYS A 1 216 ? -4.824 4.109 4.211 1.00 94.38 216 LYS A C 1
ATOM 1769 O O . LYS A 1 216 ? -5.491 3.412 4.965 1.00 94.38 216 LYS A O 1
ATOM 1774 N N . TRP A 1 217 ? -5.115 4.272 2.919 1.00 94.88 217 TRP A N 1
ATOM 1775 C CA . TRP A 1 217 ? -6.238 3.599 2.258 1.00 94.88 217 TRP A CA 1
ATOM 1776 C C . TRP A 1 217 ? -6.106 2.071 2.326 1.00 94.88 217 TRP A C 1
ATOM 1778 O O . TRP A 1 217 ? -7.040 1.372 2.718 1.00 94.88 217 TRP A O 1
ATOM 1788 N N . PHE A 1 218 ? -4.927 1.547 1.992 1.00 94.69 218 PHE A N 1
ATOM 1789 C CA . PHE A 1 218 ? -4.690 0.106 1.963 1.00 94.69 218 PHE A CA 1
ATOM 1790 C C . PHE A 1 218 ? -4.837 -0.546 3.347 1.00 94.69 218 PHE A C 1
ATOM 1792 O O . PHE A 1 218 ? -5.415 -1.623 3.476 1.00 94.69 218 PHE A O 1
ATOM 1799 N N . ASP A 1 219 ? -4.370 0.123 4.400 1.00 92.00 219 ASP A N 1
ATOM 1800 C CA . ASP A 1 219 ? -4.480 -0.368 5.770 1.00 92.00 219 ASP A CA 1
ATOM 1801 C C . ASP A 1 219 ? -5.928 -0.350 6.291 1.00 92.00 219 ASP A C 1
ATOM 1803 O O . ASP A 1 219 ? -6.343 -1.289 6.975 1.00 92.00 219 ASP A O 1
ATOM 1807 N N . GLN A 1 220 ? -6.716 0.657 5.894 1.00 90.75 220 GLN A N 1
ATOM 1808 C CA . GLN A 1 220 ? -8.150 0.762 6.193 1.00 90.75 220 GLN A CA 1
ATOM 1809 C C . GLN A 1 220 ? -9.011 -0.232 5.402 1.00 90.75 220 GLN A C 1
ATOM 1811 O O . GLN A 1 220 ? -10.145 -0.504 5.788 1.00 90.75 220 GLN A O 1
ATOM 1816 N N . THR A 1 221 ? -8.486 -0.797 4.314 1.00 92.12 221 THR A N 1
ATOM 1817 C CA . THR A 1 221 ? -9.215 -1.778 3.509 1.00 92.12 221 THR A CA 1
ATOM 1818 C C . THR A 1 221 ? -9.296 -3.113 4.269 1.00 92.12 221 THR A C 1
ATOM 1820 O O . THR A 1 221 ? -8.251 -3.667 4.641 1.00 92.12 221 THR A O 1
ATOM 1823 N N . PRO A 1 222 ? -10.505 -3.651 4.533 1.00 87.19 222 PRO A N 1
ATOM 1824 C CA . PRO A 1 222 ? -10.660 -4.889 5.297 1.00 87.19 222 PRO A CA 1
ATOM 1825 C C . PRO A 1 222 ? -10.153 -6.104 4.511 1.00 87.19 222 PRO A C 1
ATOM 1827 O O . PRO A 1 222 ? -9.409 -6.914 5.059 1.00 87.19 222 PRO A O 1
ATOM 1830 N N . GLU A 1 223 ? -10.468 -6.181 3.213 1.00 90.81 223 GLU A N 1
ATOM 1831 C CA . GLU A 1 223 ? -10.108 -7.308 2.347 1.00 90.81 223 GLU A CA 1
ATOM 1832 C C . GLU A 1 223 ? -9.329 -6.852 1.097 1.00 90.81 223 GLU A C 1
ATOM 1834 O O . GLU A 1 223 ? -9.903 -6.572 0.040 1.00 90.81 223 GLU A O 1
ATOM 1839 N N . PRO A 1 224 ? -7.989 -6.763 1.188 1.00 92.19 224 PRO A N 1
ATOM 1840 C CA . PRO A 1 224 ? -7.165 -6.295 0.075 1.00 92.19 224 PRO A CA 1
ATOM 1841 C C . PRO A 1 224 ? -6.974 -7.339 -1.042 1.00 92.19 224 PRO A C 1
ATOM 1843 O O . PRO A 1 224 ? -6.590 -6.980 -2.155 1.00 92.19 224 PRO A O 1
ATOM 1846 N N . LYS A 1 225 ? -7.243 -8.628 -0.783 1.00 95.31 225 LYS A N 1
ATOM 1847 C CA . LYS A 1 225 ? -6.987 -9.759 -1.702 1.00 95.31 225 LYS A CA 1
ATOM 1848 C C . LYS A 1 225 ? -8.107 -9.948 -2.729 1.00 95.31 225 LYS A C 1
ATOM 1850 O O . LYS A 1 225 ? -8.628 -11.041 -2.916 1.00 95.31 225 LYS A O 1
ATOM 1855 N N . THR A 1 226 ? -8.457 -8.870 -3.424 1.00 95.44 226 THR A N 1
ATOM 1856 C CA . THR A 1 226 ? -9.555 -8.856 -4.397 1.00 95.44 226 THR A CA 1
ATOM 1857 C C . THR A 1 226 ? -9.035 -8.593 -5.807 1.00 95.44 226 THR A C 1
ATOM 1859 O O . THR A 1 226 ? -8.209 -7.705 -6.023 1.00 95.44 226 THR A O 1
ATOM 1862 N N . ALA A 1 227 ? -9.568 -9.309 -6.803 1.00 95.62 227 ALA A N 1
ATOM 1863 C CA . ALA A 1 227 ? -9.186 -9.130 -8.207 1.00 95.62 227 ALA A CA 1
ATOM 1864 C C . ALA A 1 227 ? -9.444 -7.698 -8.722 1.00 95.62 227 ALA A C 1
ATOM 1866 O O . ALA A 1 227 ? -8.690 -7.187 -9.546 1.00 95.62 227 ALA A O 1
ATOM 1867 N N . ALA A 1 228 ? -10.485 -7.025 -8.217 1.00 94.00 228 ALA A N 1
ATOM 1868 C CA . ALA A 1 228 ? -10.780 -5.628 -8.536 1.00 94.00 228 ALA A CA 1
ATOM 1869 C C . ALA A 1 228 ? -9.639 -4.684 -8.120 1.00 94.00 228 ALA A C 1
ATOM 1871 O O . ALA A 1 228 ? -9.212 -3.856 -8.920 1.00 94.00 228 ALA A O 1
ATOM 1872 N N . ILE A 1 229 ? -9.099 -4.858 -6.908 1.00 94.31 229 ILE A N 1
ATOM 1873 C CA . ILE A 1 229 ? -7.951 -4.082 -6.421 1.00 94.31 229 ILE A CA 1
ATOM 1874 C C . ILE A 1 229 ? -6.711 -4.426 -7.245 1.00 94.31 229 ILE A C 1
ATOM 1876 O O . ILE A 1 229 ? -6.029 -3.530 -7.733 1.00 94.31 229 ILE A O 1
ATOM 1880 N N . ALA A 1 230 ? -6.453 -5.712 -7.485 1.00 95.44 230 ALA A N 1
ATOM 1881 C CA . ALA A 1 230 ? -5.311 -6.138 -8.287 1.00 95.44 230 ALA A CA 1
ATOM 1882 C C . ALA A 1 230 ? -5.317 -5.535 -9.705 1.00 95.44 230 ALA A C 1
ATOM 1884 O O . ALA A 1 230 ? -4.267 -5.130 -10.197 1.00 95.44 230 ALA A O 1
ATOM 1885 N N . ARG A 1 231 ? -6.490 -5.395 -10.339 1.00 95.38 231 ARG A N 1
ATOM 1886 C CA . ARG A 1 231 ? -6.636 -4.723 -11.643 1.00 95.38 231 ARG A CA 1
ATOM 1887 C C . ARG A 1 231 ? -6.294 -3.234 -11.600 1.00 95.38 231 ARG A C 1
ATOM 1889 O O . ARG A 1 231 ? -5.783 -2.726 -12.588 1.00 95.38 231 ARG A O 1
ATOM 1896 N N . LEU A 1 232 ? -6.539 -2.542 -10.486 1.00 95.00 232 LEU A N 1
ATOM 1897 C CA . LEU A 1 232 ? -6.161 -1.130 -10.334 1.00 95.00 232 LEU A CA 1
ATOM 1898 C C . LEU A 1 232 ? -4.639 -0.940 -10.256 1.00 95.00 232 LEU A C 1
ATOM 1900 O O . LEU A 1 232 ? -4.126 0.090 -10.686 1.00 95.00 232 LEU A O 1
ATOM 1904 N N . PHE A 1 233 ? -3.920 -1.940 -9.740 1.00 95.25 233 PHE A N 1
ATOM 1905 C CA . PHE A 1 233 ? -2.468 -1.904 -9.534 1.00 95.25 233 PHE A CA 1
ATOM 1906 C C . PHE A 1 233 ? -1.688 -2.826 -10.486 1.00 95.25 233 PHE A C 1
ATOM 1908 O O . PHE A 1 233 ? -0.501 -3.077 -10.269 1.00 95.25 233 PHE A O 1
ATOM 1915 N N . ASN A 1 234 ? -2.310 -3.320 -11.561 1.00 94.94 234 ASN A N 1
ATOM 1916 C CA . ASN A 1 234 ? -1.675 -4.267 -12.485 1.00 94.94 234 ASN A CA 1
ATOM 1917 C C . ASN A 1 234 ? -0.528 -3.652 -13.312 1.00 94.94 234 ASN A C 1
ATOM 1919 O O . ASN A 1 234 ? 0.268 -4.381 -13.904 1.00 94.94 234 ASN A O 1
ATOM 1923 N N . HIS A 1 235 ? -0.421 -2.322 -13.340 1.00 95.00 235 HIS A N 1
ATOM 1924 C CA . HIS A 1 235 ? 0.707 -1.603 -13.920 1.00 95.00 235 HIS A CA 1
ATOM 1925 C C . HIS A 1 235 ? 1.827 -1.473 -12.887 1.00 95.00 235 HIS A C 1
ATOM 1927 O O . HIS A 1 235 ? 1.750 -0.678 -11.954 1.00 95.00 235 HIS A O 1
ATOM 1933 N N . ILE A 1 236 ? 2.883 -2.255 -13.069 1.00 95.56 236 ILE A N 1
ATOM 1934 C CA . ILE A 1 236 ? 4.052 -2.305 -12.198 1.00 95.56 236 ILE A CA 1
ATOM 1935 C C . ILE A 1 236 ? 5.131 -1.387 -12.761 1.00 95.56 236 ILE A C 1
ATOM 1937 O O . ILE A 1 236 ? 5.530 -1.502 -13.920 1.00 95.56 236 ILE A O 1
ATOM 1941 N N . VAL A 1 237 ? 5.666 -0.503 -11.922 1.00 95.12 237 VAL A N 1
ATOM 1942 C CA . VAL A 1 237 ? 6.834 0.304 -12.286 1.00 95.12 237 VAL A CA 1
ATOM 1943 C C . VAL A 1 237 ? 8.103 -0.541 -12.134 1.00 95.12 237 VAL A C 1
ATOM 1945 O O . VAL A 1 237 ? 8.530 -0.833 -11.019 1.00 95.12 237 VAL A O 1
ATOM 1948 N N . GLY A 1 238 ? 8.694 -0.938 -13.263 1.00 96.12 238 GLY A N 1
ATOM 1949 C CA . GLY A 1 238 ? 9.910 -1.746 -13.344 1.00 96.12 238 GLY A CA 1
ATOM 1950 C C . GLY A 1 238 ? 11.159 -0.891 -13.552 1.00 96.12 238 GLY A C 1
ATOM 1951 O O . GLY A 1 238 ? 11.522 -0.577 -14.689 1.00 96.12 238 GLY A O 1
ATOM 1952 N N . TYR A 1 239 ? 11.830 -0.552 -12.454 1.00 95.50 239 TYR A N 1
ATOM 1953 C CA . TYR A 1 239 ? 13.100 0.167 -12.435 1.00 95.50 239 TYR A CA 1
ATOM 1954 C C . TYR A 1 239 ? 14.253 -0.717 -12.904 1.00 95.50 239 TYR A C 1
ATOM 1956 O O . TYR A 1 239 ? 14.415 -1.841 -12.438 1.00 95.50 239 TYR A O 1
ATOM 1964 N N . ARG A 1 240 ? 15.083 -0.201 -13.806 1.00 93.62 240 ARG A N 1
ATOM 1965 C CA . ARG A 1 240 ? 16.274 -0.900 -14.291 1.00 93.62 240 ARG A CA 1
ATOM 1966 C C . ARG A 1 240 ? 17.345 -1.018 -13.203 1.00 93.62 240 ARG A C 1
ATOM 1968 O O . ARG A 1 240 ? 17.709 -0.011 -12.590 1.00 93.62 240 ARG A O 1
ATOM 1975 N N . TYR A 1 241 ? 17.886 -2.219 -13.006 1.00 94.94 241 TYR A N 1
ATOM 1976 C CA . TYR A 1 241 ? 18.812 -2.524 -11.913 1.00 94.94 241 TYR A CA 1
ATOM 1977 C C . TYR A 1 241 ? 20.063 -1.642 -11.905 1.00 94.94 241 TYR A C 1
ATOM 1979 O O . TYR A 1 241 ? 20.392 -1.050 -10.879 1.00 94.94 241 TYR A O 1
ATOM 1987 N N . ASP A 1 242 ? 20.720 -1.467 -13.049 1.00 91.75 242 ASP A N 1
ATOM 1988 C CA . ASP A 1 242 ? 21.940 -0.661 -13.146 1.00 91.75 242 ASP A CA 1
ATOM 1989 C C . ASP A 1 242 ? 21.722 0.848 -12.887 1.00 91.75 242 ASP A C 1
ATOM 1991 O O . ASP A 1 242 ? 22.686 1.603 -12.747 1.00 91.75 242 ASP A O 1
ATOM 1995 N N . THR A 1 243 ? 20.471 1.318 -12.815 1.00 91.62 243 THR A N 1
ATOM 1996 C CA . THR A 1 243 ? 20.123 2.688 -12.388 1.00 91.62 243 THR A CA 1
ATOM 1997 C C . THR A 1 243 ? 19.913 2.797 -10.881 1.00 91.62 243 THR A C 1
ATOM 1999 O O . THR A 1 243 ? 20.003 3.888 -10.322 1.00 91.62 243 THR A O 1
ATOM 2002 N N . ILE A 1 244 ? 19.670 1.665 -10.219 1.00 92.69 244 ILE A N 1
ATOM 2003 C CA . ILE A 1 244 ? 19.599 1.541 -8.763 1.00 92.69 244 ILE A CA 1
ATOM 2004 C C . ILE A 1 244 ? 21.013 1.342 -8.210 1.00 92.69 244 ILE A C 1
ATOM 2006 O O . ILE A 1 244 ? 21.425 2.072 -7.309 1.00 92.69 244 ILE A O 1
ATOM 2010 N N . ASN A 1 245 ? 21.760 0.394 -8.788 1.00 91.38 245 ASN A N 1
ATOM 2011 C CA . ASN A 1 245 ? 23.151 0.101 -8.467 1.00 91.38 245 ASN A CA 1
ATOM 2012 C C . ASN A 1 245 ? 24.052 0.363 -9.684 1.00 91.38 245 ASN A C 1
ATOM 2014 O O . ASN A 1 245 ? 24.112 -0.426 -10.626 1.00 91.38 245 ASN A O 1
ATOM 2018 N N . ILE A 1 246 ? 24.790 1.471 -9.646 1.00 87.50 246 ILE A N 1
ATOM 2019 C CA . ILE A 1 246 ? 25.617 1.936 -10.767 1.00 87.50 246 ILE A CA 1
ATOM 2020 C C . ILE A 1 246 ? 26.730 0.927 -11.107 1.00 87.50 246 ILE A C 1
ATOM 2022 O O . ILE A 1 246 ? 27.096 0.795 -12.276 1.00 87.50 246 ILE A O 1
ATOM 2026 N N . GLU A 1 247 ? 27.221 0.157 -10.135 1.00 89.25 247 GLU A N 1
ATOM 2027 C CA . GLU A 1 247 ? 28.288 -0.840 -10.328 1.00 89.25 247 GLU A CA 1
ATOM 2028 C C . GLU A 1 247 ? 27.856 -2.053 -11.170 1.00 89.25 247 GLU A C 1
ATOM 2030 O O . GLU A 1 247 ? 28.696 -2.810 -11.669 1.00 89.25 247 GLU A O 1
ATOM 2035 N N . ALA A 1 248 ? 26.544 -2.236 -11.354 1.00 87.94 248 ALA A N 1
ATOM 2036 C CA . ALA A 1 248 ? 25.976 -3.284 -12.195 1.00 87.94 248 ALA A CA 1
ATOM 2037 C C . ALA A 1 248 ? 25.954 -2.916 -13.691 1.00 87.94 248 ALA A C 1
ATOM 2039 O O . ALA A 1 248 ? 25.587 -3.747 -14.524 1.00 87.94 248 ALA A O 1
ATOM 2040 N N . THR A 1 249 ? 26.356 -1.693 -14.058 1.00 86.62 249 THR A N 1
ATOM 2041 C CA . THR A 1 249 ? 26.405 -1.253 -15.461 1.00 86.62 249 THR A CA 1
ATOM 2042 C C . THR A 1 249 ? 27.340 -2.150 -16.273 1.00 86.62 249 THR A C 1
ATOM 2044 O O . THR A 1 249 ? 28.501 -2.325 -15.917 1.00 86.62 249 THR A O 1
ATOM 2047 N N . GLY A 1 250 ? 26.840 -2.720 -17.373 1.00 81.81 250 GLY A N 1
ATOM 2048 C CA . GLY A 1 250 ? 27.611 -3.618 -18.242 1.00 81.81 250 GLY A CA 1
ATOM 2049 C C . GLY A 1 250 ? 27.769 -5.053 -17.720 1.00 81.81 250 GLY A C 1
ATOM 2050 O O . GLY A 1 250 ? 28.350 -5.883 -18.417 1.00 81.81 250 GLY A O 1
ATOM 2051 N N . ARG A 1 251 ? 27.238 -5.380 -16.533 1.00 87.06 251 ARG A N 1
ATOM 2052 C CA . ARG A 1 251 ? 27.188 -6.759 -16.024 1.00 87.06 251 ARG A CA 1
ATOM 2053 C C . ARG A 1 251 ? 25.952 -7.497 -16.541 1.00 87.06 251 ARG A C 1
ATOM 2055 O O . ARG A 1 251 ? 24.926 -6.890 -16.853 1.00 87.06 251 ARG A O 1
ATOM 2062 N N . GLN A 1 252 ? 26.028 -8.828 -16.573 1.00 83.69 252 GLN A N 1
ATOM 2063 C CA . GLN A 1 252 ? 24.848 -9.667 -16.798 1.00 83.69 252 GLN A CA 1
ATOM 2064 C C . GLN A 1 252 ? 23.808 -9.391 -15.698 1.00 83.69 252 GLN A C 1
ATOM 2066 O O . GLN A 1 252 ? 24.156 -9.336 -14.522 1.00 83.69 252 GLN A O 1
ATOM 2071 N N . GLY A 1 253 ? 22.552 -9.157 -16.085 1.00 84.00 253 GLY A N 1
ATOM 2072 C CA . GLY A 1 253 ? 21.471 -8.788 -15.159 1.00 84.00 253 GLY A CA 1
ATOM 2073 C C . GLY A 1 253 ? 21.361 -7.290 -14.834 1.00 84.00 253 GLY A C 1
ATOM 2074 O O . GLY A 1 253 ? 20.402 -6.879 -14.189 1.00 84.00 253 GLY A O 1
ATOM 2075 N N . GLY A 1 254 ? 22.262 -6.428 -15.327 1.00 86.88 254 GLY A N 1
ATOM 2076 C CA . GLY A 1 254 ? 22.146 -4.967 -15.146 1.00 86.88 254 GLY A CA 1
ATOM 2077 C C . GLY A 1 254 ? 20.848 -4.367 -15.716 1.00 86.88 254 GLY A C 1
ATOM 2078 O O . GLY A 1 254 ? 20.373 -3.330 -15.252 1.00 86.88 254 GLY A O 1
ATOM 2079 N N . ASN A 1 255 ? 20.231 -5.065 -16.673 1.00 88.00 255 ASN A N 1
ATOM 2080 C CA . ASN A 1 255 ? 18.989 -4.663 -17.337 1.00 88.00 255 ASN A CA 1
ATOM 2081 C C . ASN A 1 255 ? 17.735 -5.266 -16.683 1.00 88.00 255 ASN A C 1
ATOM 2083 O O . ASN A 1 255 ? 16.626 -5.096 -17.202 1.00 88.00 255 ASN A O 1
ATOM 2087 N N . ASP A 1 256 ? 17.899 -5.983 -15.569 1.00 93.06 256 ASP A N 1
ATOM 2088 C CA . ASP A 1 256 ? 16.789 -6.572 -14.832 1.00 93.06 256 ASP A CA 1
ATOM 2089 C C . ASP A 1 256 ? 15.873 -5.477 -14.284 1.00 93.06 256 ASP A C 1
ATOM 2091 O O . ASP A 1 256 ? 16.306 -4.366 -13.969 1.00 93.06 256 ASP A O 1
ATOM 2095 N N . GLN A 1 257 ? 14.582 -5.790 -14.191 1.00 95.00 257 GLN A N 1
ATOM 2096 C CA . GLN A 1 257 ? 13.575 -4.864 -13.686 1.00 95.00 257 GLN A CA 1
ATOM 2097 C C . GLN A 1 257 ? 13.226 -5.184 -12.241 1.00 95.00 257 GLN A C 1
ATOM 2099 O O . GLN A 1 257 ? 13.021 -6.339 -11.865 1.00 95.00 257 GLN A O 1
ATOM 2104 N N . TRP A 1 258 ? 13.120 -4.122 -11.460 1.00 97.75 258 TRP A N 1
ATOM 2105 C CA . TRP A 1 258 ? 12.886 -4.136 -10.030 1.00 97.75 258 TRP A CA 1
ATOM 2106 C C . TRP A 1 258 ? 11.675 -3.275 -9.696 1.00 97.75 258 TRP A C 1
ATOM 2108 O O . TRP A 1 258 ? 11.460 -2.232 -10.310 1.00 97.75 258 TRP A O 1
ATOM 2118 N N . MET A 1 259 ? 10.876 -3.704 -8.729 1.00 97.31 259 MET A N 1
ATOM 2119 C CA . MET A 1 259 ? 9.662 -3.007 -8.309 1.00 97.31 259 MET A CA 1
ATOM 2120 C C . MET A 1 259 ? 9.705 -2.687 -6.823 1.00 97.31 259 MET A C 1
ATOM 2122 O O . MET A 1 259 ? 10.404 -3.343 -6.052 1.00 97.31 259 MET A O 1
ATOM 2126 N N . LEU A 1 260 ? 8.978 -1.650 -6.422 1.00 97.69 260 LEU A N 1
ATOM 2127 C CA . LEU A 1 260 ? 8.952 -1.206 -5.034 1.00 97.69 260 LEU A CA 1
ATOM 2128 C C . LEU A 1 260 ? 8.163 -2.192 -4.160 1.00 97.69 260 LEU A C 1
ATOM 2130 O O . LEU A 1 260 ? 7.118 -2.699 -4.576 1.00 97.69 260 LEU A O 1
ATOM 2134 N N . ASN A 1 261 ? 8.629 -2.410 -2.931 1.00 97.06 261 ASN A N 1
ATOM 2135 C CA . ASN A 1 261 ? 7.977 -3.275 -1.949 1.00 97.06 261 ASN A CA 1
ATOM 2136 C C . ASN A 1 261 ? 6.516 -2.895 -1.671 1.00 97.06 261 ASN A C 1
ATOM 2138 O O . ASN A 1 261 ? 5.684 -3.785 -1.536 1.00 97.06 261 ASN A O 1
ATOM 2142 N N . THR A 1 262 ? 6.174 -1.602 -1.657 1.00 96.50 262 THR A N 1
ATOM 2143 C CA . THR A 1 262 ? 4.779 -1.143 -1.495 1.00 96.50 262 THR A CA 1
ATOM 2144 C C . THR A 1 262 ? 3.861 -1.696 -2.584 1.00 96.50 262 THR A C 1
ATOM 2146 O O . THR A 1 262 ? 2.761 -2.153 -2.289 1.00 96.50 262 THR A O 1
ATOM 2149 N N . HIS A 1 263 ? 4.318 -1.700 -3.837 1.00 95.88 263 HIS A N 1
ATOM 2150 C CA . HIS A 1 263 ? 3.543 -2.188 -4.978 1.00 95.88 263 HIS A CA 1
ATOM 2151 C C . HIS A 1 263 ? 3.356 -3.705 -4.908 1.00 95.88 263 HIS A C 1
ATOM 2153 O O . HIS A 1 263 ? 2.264 -4.210 -5.157 1.00 95.88 263 HIS A O 1
ATOM 2159 N N . ALA A 1 264 ? 4.408 -4.429 -4.512 1.00 97.12 264 ALA A N 1
ATOM 2160 C CA . ALA A 1 264 ? 4.338 -5.871 -4.299 1.00 97.12 264 ALA A CA 1
ATOM 2161 C C . ALA A 1 264 ? 3.376 -6.214 -3.150 1.00 97.12 264 ALA A C 1
ATOM 2163 O O . ALA A 1 264 ? 2.502 -7.056 -3.325 1.00 97.12 264 ALA A O 1
ATOM 2164 N N . ALA A 1 265 ? 3.479 -5.524 -2.011 1.00 96.62 265 ALA A N 1
ATOM 2165 C CA . ALA A 1 265 ? 2.612 -5.722 -0.850 1.00 96.62 265 ALA A CA 1
ATOM 2166 C C . ALA A 1 265 ? 1.126 -5.517 -1.194 1.00 96.62 265 ALA A C 1
ATOM 2168 O O . ALA A 1 265 ? 0.297 -6.364 -0.858 1.00 96.62 265 ALA A O 1
ATOM 2169 N N . ILE A 1 266 ? 0.803 -4.452 -1.940 1.00 96.38 266 ILE A N 1
ATOM 2170 C CA . ILE A 1 266 ? -0.569 -4.168 -2.388 1.00 96.38 266 ILE A CA 1
ATOM 2171 C C . ILE A 1 266 ? -1.099 -5.281 -3.293 1.00 96.38 266 ILE A C 1
ATOM 2173 O O . ILE A 1 266 ? -2.199 -5.777 -3.060 1.00 96.38 266 ILE A O 1
ATOM 2177 N N . LEU A 1 267 ? -0.321 -5.715 -4.290 1.00 96.75 267 LEU A N 1
ATOM 2178 C CA . LEU A 1 267 ? -0.739 -6.797 -5.186 1.00 96.75 267 LEU A CA 1
ATOM 2179 C C . LEU A 1 267 ? -0.922 -8.124 -4.438 1.00 96.75 267 LEU A C 1
ATOM 2181 O O . LEU A 1 267 ? -1.898 -8.834 -4.662 1.00 96.75 267 LEU A O 1
ATOM 2185 N N . LEU A 1 268 ? -0.030 -8.454 -3.506 1.00 96.25 268 LEU A N 1
ATOM 2186 C CA . LEU A 1 268 ? -0.148 -9.665 -2.687 1.00 96.25 268 LEU A CA 1
ATOM 2187 C C . LEU A 1 268 ? -1.288 -9.575 -1.659 1.00 96.25 268 LEU A C 1
ATOM 2189 O O . LEU A 1 268 ? -1.708 -10.598 -1.118 1.00 96.25 268 LEU A O 1
ATOM 2193 N N . GLY A 1 269 ? -1.803 -8.369 -1.402 1.00 95.19 269 GLY A N 1
ATOM 2194 C CA . GLY A 1 269 ? -2.781 -8.094 -0.356 1.00 95.19 269 GLY A CA 1
ATOM 2195 C C . GLY A 1 269 ? -2.215 -8.308 1.050 1.00 95.19 269 GLY A C 1
ATOM 2196 O O . GLY A 1 269 ? -2.935 -8.744 1.946 1.00 95.19 269 GLY A O 1
ATOM 2197 N N . GLU A 1 270 ? -0.922 -8.048 1.241 1.00 94.06 270 GLU A N 1
ATOM 2198 C CA . GLU A 1 270 ? -0.229 -8.171 2.524 1.00 94.06 270 GLU A CA 1
ATOM 2199 C C . GLU A 1 270 ? -0.022 -6.778 3.130 1.00 94.06 270 GLU A C 1
ATOM 2201 O O . GLU A 1 270 ? 0.581 -5.910 2.504 1.00 94.06 270 GLU A O 1
ATOM 2206 N N . LYS A 1 271 ? -0.494 -6.558 4.365 1.00 91.50 271 LYS A N 1
ATOM 2207 C CA . LYS A 1 271 ? -0.298 -5.285 5.094 1.00 91.50 271 LYS A CA 1
ATOM 2208 C C . LYS A 1 271 ? 1.125 -5.117 5.644 1.00 91.50 271 LYS A C 1
ATOM 2210 O O . LYS A 1 271 ? 1.502 -4.023 6.056 1.00 91.50 271 LYS A O 1
ATOM 2215 N N . ASP A 1 272 ? 1.917 -6.188 5.628 1.00 91.88 272 ASP A N 1
ATOM 2216 C CA . ASP A 1 272 ? 3.326 -6.156 6.001 1.00 91.88 272 ASP A CA 1
ATOM 2217 C C . ASP A 1 272 ? 4.199 -5.634 4.851 1.00 91.88 272 ASP A C 1
ATOM 2219 O O . ASP A 1 272 ? 4.537 -6.355 3.910 1.00 91.88 272 ASP A O 1
ATOM 2223 N N . LEU A 1 273 ? 4.615 -4.373 4.966 1.00 92.31 273 LEU A N 1
ATOM 2224 C CA . LEU A 1 273 ? 5.487 -3.721 3.993 1.00 92.31 273 LEU A CA 1
ATOM 2225 C C . LEU A 1 273 ? 6.916 -4.308 3.964 1.00 92.31 273 LEU A C 1
ATOM 2227 O O . LEU A 1 273 ? 7.621 -4.156 2.962 1.00 92.31 273 LEU A O 1
ATOM 2231 N N . GLN A 1 274 ? 7.340 -5.000 5.029 1.00 93.12 274 GLN A N 1
ATOM 2232 C CA . GLN A 1 274 ? 8.634 -5.690 5.083 1.00 93.12 274 GLN A CA 1
ATOM 2233 C C . GLN A 1 274 ? 8.629 -7.013 4.317 1.00 93.12 274 GLN A C 1
ATOM 2235 O O . GLN A 1 274 ? 9.692 -7.615 4.131 1.00 93.12 274 GLN A O 1
ATOM 2240 N N . LEU A 1 275 ? 7.457 -7.462 3.845 1.00 94.56 275 LEU A N 1
ATOM 2241 C CA . LEU A 1 275 ? 7.291 -8.708 3.101 1.00 94.56 275 LEU A CA 1
ATOM 2242 C C . LEU A 1 275 ? 7.980 -9.876 3.826 1.00 94.56 275 LEU A C 1
ATOM 2244 O O . LEU A 1 275 ? 8.730 -10.646 3.225 1.00 94.56 275 LEU A O 1
ATOM 2248 N N . SER A 1 276 ? 7.768 -9.996 5.138 1.00 92.88 276 SER A N 1
ATOM 2249 C CA . SER A 1 276 ? 8.517 -10.903 6.023 1.00 92.88 276 SER A CA 1
ATOM 2250 C C . SER A 1 276 ? 8.339 -12.379 5.659 1.00 92.88 276 SER A C 1
ATOM 2252 O O . SER A 1 276 ? 9.202 -13.194 5.961 1.00 92.88 276 SER A O 1
ATOM 2254 N N . ARG A 1 277 ? 7.255 -12.732 4.954 1.00 92.88 277 ARG A N 1
ATOM 2255 C CA . ARG A 1 277 ? 7.021 -14.084 4.413 1.00 92.88 277 ARG A CA 1
ATOM 2256 C C . ARG A 1 277 ? 7.950 -14.443 3.245 1.00 92.88 277 ARG A C 1
ATOM 2258 O O . ARG A 1 277 ? 8.148 -15.621 2.970 1.00 92.88 277 ARG A O 1
ATOM 2265 N N . TYR A 1 278 ? 8.517 -13.449 2.563 1.00 93.88 278 TYR A N 1
ATOM 2266 C CA . TYR A 1 278 ? 9.343 -13.615 1.364 1.00 93.88 278 TYR A CA 1
ATOM 2267 C C . TYR A 1 278 ? 10.804 -13.292 1.682 1.00 93.88 278 TYR A C 1
ATOM 2269 O O . TYR A 1 278 ? 11.399 -12.356 1.145 1.00 93.88 278 TYR A O 1
ATOM 2277 N N . THR A 1 279 ? 11.382 -14.036 2.623 1.00 90.75 279 THR A N 1
ATOM 2278 C CA . THR A 1 279 ? 12.781 -13.857 3.050 1.00 90.75 279 THR A CA 1
ATOM 2279 C C . THR A 1 279 ? 13.787 -14.257 1.975 1.00 90.75 279 THR A C 1
ATOM 2281 O O . THR A 1 279 ? 14.896 -13.736 1.965 1.00 90.75 279 THR A O 1
ATOM 2284 N N . ALA A 1 280 ? 13.394 -15.144 1.057 1.00 93.81 280 ALA A N 1
ATOM 2285 C CA . ALA A 1 280 ? 14.231 -15.606 -0.047 1.00 93.81 280 ALA A CA 1
ATOM 2286 C C . ALA A 1 280 ? 14.393 -14.577 -1.180 1.00 93.81 280 ALA A C 1
ATOM 2288 O O . ALA A 1 280 ? 15.219 -14.791 -2.061 1.00 93.81 280 ALA A O 1
ATOM 2289 N N . TRP A 1 281 ? 13.595 -13.504 -1.191 1.00 96.06 281 TRP A N 1
ATOM 2290 C CA . TRP A 1 281 ? 13.668 -12.489 -2.242 1.00 96.06 281 TRP A CA 1
ATOM 2291 C C . TRP A 1 281 ? 14.873 -11.583 -2.066 1.00 96.06 281 TRP A C 1
ATOM 2293 O O . TRP A 1 281 ? 15.187 -11.163 -0.949 1.00 96.06 281 TRP A O 1
ATOM 2303 N N . GLU A 1 282 ? 15.500 -11.227 -3.182 1.00 95.38 282 GLU A N 1
ATOM 2304 C CA . GLU A 1 282 ? 16.579 -10.250 -3.187 1.00 95.38 282 GLU A CA 1
ATOM 2305 C C . GLU A 1 282 ? 16.011 -8.852 -2.882 1.00 95.38 282 GLU A C 1
ATOM 2307 O O . GLU A 1 282 ? 14.998 -8.427 -3.450 1.00 95.38 282 GLU A O 1
ATOM 2312 N N . ARG A 1 283 ? 16.653 -8.128 -1.954 1.00 95.94 283 ARG A N 1
ATOM 2313 C CA . ARG A 1 283 ? 16.186 -6.821 -1.467 1.00 95.94 283 ARG A CA 1
ATOM 2314 C C . ARG A 1 283 ? 17.270 -5.770 -1.611 1.00 95.94 283 ARG A C 1
ATOM 2316 O O . ARG A 1 283 ? 18.378 -5.946 -1.113 1.00 95.94 283 ARG A O 1
ATOM 2323 N N . ILE A 1 284 ? 16.912 -4.632 -2.198 1.00 96.62 284 ILE A N 1
ATOM 2324 C CA . ILE A 1 284 ? 17.790 -3.460 -2.272 1.00 96.62 284 ILE A CA 1
ATOM 2325 C C . ILE A 1 284 ? 17.131 -2.311 -1.523 1.00 96.62 284 ILE A C 1
ATOM 2327 O O . ILE A 1 284 ? 16.146 -1.745 -1.993 1.00 96.62 284 ILE A O 1
ATOM 2331 N N . ILE A 1 285 ? 17.666 -1.963 -0.355 1.00 96.81 285 ILE A N 1
ATOM 2332 C CA . ILE A 1 285 ? 17.139 -0.880 0.482 1.00 96.81 285 ILE A CA 1
ATOM 2333 C C . ILE A 1 285 ? 17.391 0.469 -0.203 1.00 96.81 285 ILE A C 1
ATOM 2335 O O . ILE A 1 285 ? 18.503 0.746 -0.653 1.00 96.81 285 ILE A O 1
ATOM 2339 N N . LEU A 1 286 ? 16.364 1.322 -0.276 1.00 95.75 286 LEU A N 1
ATOM 2340 C CA . LEU A 1 286 ? 16.491 2.645 -0.885 1.00 95.75 286 LEU A CA 1
ATOM 2341 C C . LEU A 1 286 ? 17.076 3.655 0.102 1.00 95.75 286 LEU A C 1
ATOM 2343 O O . LEU A 1 286 ? 16.534 3.909 1.179 1.00 95.75 286 LEU A O 1
ATOM 2347 N N . THR A 1 287 ? 18.112 4.351 -0.349 1.00 94.75 287 THR A N 1
ATOM 2348 C CA . THR A 1 287 ? 18.621 5.564 0.300 1.00 94.75 287 THR A CA 1
ATOM 2349 C C . THR A 1 287 ? 17.650 6.739 0.127 1.00 94.75 287 THR A C 1
ATOM 2351 O O . THR A 1 287 ? 16.874 6.797 -0.829 1.00 94.75 287 THR A O 1
ATOM 2354 N N . THR A 1 288 ? 17.706 7.737 1.012 1.00 93.50 288 THR A N 1
ATOM 2355 C CA . THR A 1 288 ? 16.830 8.925 0.942 1.00 93.50 288 THR A CA 1
ATOM 2356 C C . THR A 1 288 ? 16.850 9.640 -0.423 1.00 93.50 288 THR A C 1
ATOM 2358 O O . THR A 1 288 ? 15.773 9.980 -0.920 1.00 93.50 288 THR A O 1
ATOM 2361 N N . PRO A 1 289 ? 18.004 9.846 -1.094 1.00 91.62 289 PRO A N 1
ATOM 2362 C CA . PRO A 1 289 ? 18.030 10.410 -2.447 1.00 91.62 289 PRO A CA 1
ATOM 2363 C C . PRO A 1 289 ? 17.319 9.531 -3.486 1.00 91.62 289 PRO A C 1
ATOM 2365 O O . PRO A 1 289 ? 16.592 10.049 -4.333 1.00 91.62 289 PRO A O 1
ATOM 2368 N N . GLN A 1 290 ? 17.460 8.205 -3.402 1.00 93.38 290 GLN A N 1
ATOM 2369 C CA . GLN A 1 290 ? 16.744 7.271 -4.277 1.00 93.38 290 GLN A CA 1
ATOM 2370 C C . GLN A 1 290 ? 15.231 7.331 -4.036 1.00 93.38 290 GLN A C 1
ATOM 2372 O O . GLN A 1 290 ? 14.474 7.408 -5.002 1.00 93.38 290 GLN A O 1
ATOM 2377 N N . LYS A 1 291 ? 14.780 7.407 -2.773 1.00 95.44 291 LYS A N 1
ATOM 2378 C CA . LYS A 1 291 ? 13.359 7.624 -2.445 1.00 95.44 291 LYS A CA 1
ATOM 2379 C C . LYS A 1 291 ? 12.838 8.919 -3.081 1.00 95.44 291 LYS A C 1
ATOM 2381 O O . LYS A 1 291 ? 11.775 8.914 -3.693 1.00 95.44 291 LYS A O 1
ATOM 2386 N N . ARG A 1 292 ? 13.600 10.021 -3.032 1.00 93.19 292 ARG A N 1
ATOM 2387 C CA . ARG A 1 292 ? 13.231 11.275 -3.727 1.00 93.19 292 ARG A CA 1
ATOM 2388 C C . ARG A 1 292 ? 13.110 11.090 -5.243 1.00 93.19 292 ARG A C 1
ATOM 2390 O O . ARG A 1 292 ? 12.203 11.663 -5.841 1.00 93.19 292 ARG A O 1
ATOM 2397 N N . GLY A 1 293 ? 13.982 10.284 -5.847 1.00 91.62 293 GLY A N 1
ATOM 2398 C CA . GLY A 1 293 ? 13.917 9.929 -7.267 1.00 91.62 293 GLY A CA 1
ATOM 2399 C C . GLY A 1 293 ? 12.693 9.092 -7.651 1.00 91.62 293 GLY A C 1
ATOM 2400 O O . GLY A 1 293 ? 12.086 9.301 -8.702 1.00 91.62 293 GLY A O 1
ATOM 2401 N N . VAL A 1 294 ? 12.281 8.171 -6.779 1.00 94.19 294 VAL A N 1
ATOM 2402 C CA . VAL A 1 294 ? 11.014 7.441 -6.937 1.00 94.19 294 VAL A CA 1
ATOM 2403 C C . VAL A 1 294 ? 9.836 8.406 -6.826 1.00 94.19 294 VAL A C 1
ATOM 2405 O O . VAL A 1 294 ? 8.973 8.426 -7.700 1.00 94.19 294 VAL A O 1
ATOM 2408 N N . TRP A 1 295 ? 9.832 9.264 -5.804 1.00 93.69 295 TRP A N 1
ATOM 2409 C CA . TRP A 1 295 ? 8.763 10.238 -5.595 1.00 93.69 295 TRP A CA 1
ATOM 2410 C C . TRP A 1 295 ? 8.589 11.187 -6.784 1.00 93.69 295 TRP A C 1
ATOM 2412 O O . TRP A 1 295 ? 7.469 11.411 -7.227 1.00 93.69 295 TRP A O 1
ATOM 2422 N N . SER A 1 296 ? 9.676 11.725 -7.341 1.00 89.00 296 SER A N 1
ATOM 2423 C CA . SER A 1 296 ? 9.598 12.666 -8.469 1.00 89.00 296 SER A CA 1
ATOM 2424 C C . SER A 1 296 ? 9.034 12.045 -9.750 1.00 89.00 296 SER A C 1
ATOM 2426 O O . SER A 1 296 ? 8.563 12.770 -10.621 1.00 89.00 296 SER A O 1
ATOM 2428 N N . THR A 1 297 ? 9.069 10.715 -9.870 1.00 86.38 297 THR A N 1
ATOM 2429 C CA . THR A 1 297 ? 8.613 9.994 -11.066 1.00 86.38 297 THR A CA 1
ATOM 2430 C C . THR A 1 297 ? 7.266 9.302 -10.890 1.00 86.38 297 THR A C 1
ATOM 2432 O O . THR A 1 297 ? 6.562 9.130 -11.881 1.00 86.38 297 THR A O 1
ATOM 2435 N N . CYS A 1 298 ? 6.910 8.906 -9.664 1.00 87.38 298 CYS A N 1
ATOM 2436 C CA . CYS A 1 298 ? 5.742 8.068 -9.370 1.00 87.38 298 CYS A CA 1
ATOM 2437 C C . CYS A 1 298 ? 4.896 8.593 -8.194 1.00 87.38 298 CYS A C 1
ATOM 2439 O O . CYS A 1 298 ? 4.209 7.815 -7.536 1.00 87.38 298 CYS A O 1
ATOM 2441 N N . SER A 1 299 ? 4.937 9.899 -7.895 1.00 91.69 299 SER A N 1
ATOM 2442 C CA . SER A 1 299 ? 4.137 10.502 -6.812 1.00 91.69 299 SER A CA 1
ATOM 2443 C C . SER A 1 299 ? 2.633 10.273 -6.975 1.00 91.69 299 SER A C 1
ATOM 2445 O O . SER A 1 299 ? 1.935 10.131 -5.972 1.00 91.69 299 SER A O 1
ATOM 2447 N N . GLY A 1 300 ? 2.138 10.202 -8.214 1.00 91.56 300 GLY A N 1
ATOM 2448 C CA . GLY A 1 300 ? 0.720 10.028 -8.524 1.00 91.56 300 GLY A CA 1
ATOM 2449 C C . GLY A 1 300 ? 0.104 8.770 -7.906 1.00 91.56 300 GLY A C 1
ATOM 2450 O O . GLY A 1 300 ? -0.966 8.862 -7.304 1.00 91.56 300 GLY A O 1
ATOM 2451 N N . ILE A 1 301 ? 0.814 7.636 -7.926 1.00 92.94 301 ILE A N 1
ATOM 2452 C CA . ILE A 1 301 ? 0.380 6.384 -7.279 1.00 92.94 301 ILE A CA 1
ATOM 2453 C C . ILE A 1 301 ? 0.224 6.578 -5.761 1.00 92.94 301 ILE A C 1
ATOM 2455 O O . ILE A 1 301 ? -0.802 6.220 -5.186 1.00 92.94 301 ILE A O 1
ATOM 2459 N N . PHE A 1 302 ? 1.209 7.194 -5.098 1.00 93.69 302 PHE A N 1
ATOM 2460 C CA . PHE A 1 302 ? 1.194 7.401 -3.638 1.00 93.69 302 PHE A CA 1
ATOM 2461 C C . PHE A 1 302 ? 0.174 8.440 -3.170 1.00 93.69 302 PHE A C 1
ATOM 2463 O O . PHE A 1 302 ? -0.191 8.460 -1.990 1.00 93.69 302 PHE A O 1
ATOM 2470 N N . LEU A 1 303 ? -0.256 9.311 -4.081 1.00 93.81 303 LEU A N 1
ATOM 2471 C CA . LEU A 1 303 ? -1.303 10.307 -3.875 1.00 93.81 303 LEU A CA 1
ATOM 2472 C C . LEU A 1 303 ? -2.688 9.809 -4.315 1.00 93.81 303 LEU A C 1
ATOM 2474 O O . LEU A 1 303 ? -3.661 10.536 -4.126 1.00 93.81 303 LEU A O 1
ATOM 2478 N N . LEU A 1 304 ? -2.782 8.597 -4.883 1.00 93.94 304 LEU A N 1
ATOM 2479 C CA . LEU A 1 304 ? -3.998 8.037 -5.487 1.00 93.94 304 LEU A CA 1
ATOM 2480 C C . LEU A 1 304 ? -4.580 8.921 -6.607 1.00 93.94 304 LEU A C 1
ATOM 2482 O O . LEU A 1 304 ? -5.787 8.946 -6.829 1.00 93.94 304 LEU A O 1
ATOM 2486 N N . LEU A 1 305 ? -3.720 9.662 -7.310 1.00 91.12 305 LEU A N 1
ATOM 2487 C CA . LEU A 1 305 ? -4.119 10.567 -8.392 1.00 91.12 305 LEU A CA 1
ATOM 2488 C C . LEU A 1 305 ? -3.989 9.940 -9.784 1.00 91.12 305 LEU A C 1
ATOM 2490 O O . LEU A 1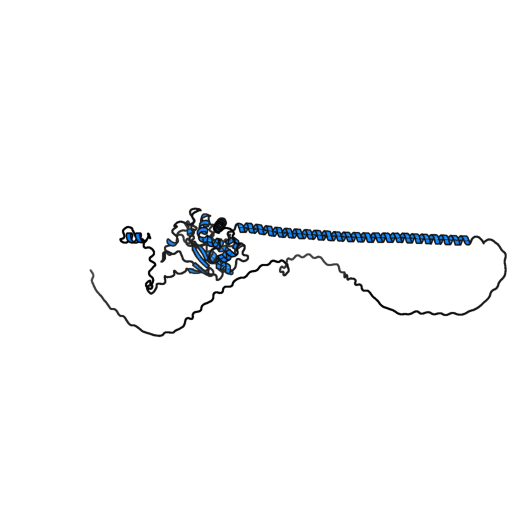 305 ? -4.578 10.453 -10.737 1.00 91.12 305 LEU A O 1
ATOM 2494 N N . ASP A 1 306 ? -3.230 8.851 -9.906 1.00 87.75 306 ASP A N 1
ATOM 2495 C CA . ASP A 1 306 ? -3.000 8.193 -11.189 1.00 87.75 306 ASP A CA 1
ATOM 2496 C C . ASP A 1 306 ? -4.264 7.487 -11.686 1.00 87.75 306 ASP A C 1
ATOM 2498 O O . ASP A 1 306 ? -4.745 6.539 -11.069 1.00 87.75 306 ASP A O 1
ATOM 2502 N N . GLY A 1 307 ? -4.775 7.942 -12.835 1.00 79.81 307 GLY A N 1
ATOM 2503 C CA . GLY A 1 307 ? -5.831 7.298 -13.622 1.00 79.81 307 GLY A CA 1
ATOM 2504 C C . GLY A 1 307 ? -6.954 6.670 -12.790 1.00 79.81 307 GLY A C 1
ATOM 2505 O O . GLY A 1 307 ? -7.763 7.368 -12.180 1.00 79.81 307 GLY A O 1
ATOM 2506 N N . GLY A 1 308 ? -6.998 5.333 -12.781 1.00 82.81 308 GLY A N 1
ATOM 2507 C CA . GLY A 1 308 ? -8.031 4.536 -12.113 1.00 82.81 308 GLY A CA 1
ATOM 2508 C C . GLY A 1 308 ? -8.021 4.583 -10.581 1.00 82.81 308 GLY A C 1
ATOM 2509 O O . GLY A 1 308 ? -8.975 4.113 -9.975 1.00 82.81 308 GLY A O 1
ATOM 2510 N N . LEU A 1 309 ? -6.998 5.160 -9.940 1.00 91.56 309 LEU A N 1
ATOM 2511 C CA . LEU A 1 309 ? -6.887 5.227 -8.475 1.00 91.56 309 LEU A CA 1
ATOM 2512 C C . LEU A 1 309 ? -7.723 6.350 -7.848 1.00 91.56 309 LEU A C 1
ATOM 2514 O O . LEU A 1 309 ? -7.927 6.353 -6.634 1.00 91.56 309 LEU A O 1
ATOM 2518 N N . GLN A 1 310 ? -8.274 7.261 -8.656 1.00 89.19 310 GLN A N 1
ATOM 2519 C CA . GLN A 1 310 ? -9.145 8.337 -8.169 1.00 89.19 310 GLN A CA 1
ATOM 2520 C C . GLN A 1 310 ? -10.385 7.805 -7.435 1.00 89.19 310 GLN A C 1
ATOM 2522 O O . GLN A 1 310 ? -10.859 8.415 -6.479 1.00 89.19 310 GLN A O 1
ATOM 2527 N N . CYS A 1 311 ? -10.889 6.625 -7.816 1.00 90.81 311 CYS A N 1
ATOM 2528 C CA . CYS A 1 311 ? -11.993 5.993 -7.094 1.00 90.81 311 CYS A CA 1
ATOM 2529 C C . CYS A 1 311 ? -11.610 5.605 -5.655 1.00 90.81 311 CYS A C 1
ATOM 2531 O O . CYS A 1 311 ? -12.465 5.632 -4.775 1.00 90.81 311 CYS A O 1
ATOM 2533 N N . LEU A 1 312 ? -10.333 5.297 -5.403 1.00 92.81 312 LEU A N 1
ATOM 2534 C CA . LEU A 1 312 ? -9.799 4.990 -4.076 1.00 92.81 312 LEU A CA 1
ATOM 2535 C C . LEU A 1 312 ? -9.553 6.268 -3.276 1.00 92.81 312 LEU A C 1
ATOM 2537 O O . LEU A 1 312 ? -9.823 6.318 -2.079 1.00 92.81 312 LEU A O 1
ATOM 2541 N N . ARG A 1 313 ? -9.099 7.335 -3.945 1.00 91.00 313 ARG A N 1
ATOM 2542 C CA . ARG A 1 313 ? -8.930 8.661 -3.338 1.00 91.00 313 ARG A CA 1
ATOM 2543 C C . ARG A 1 313 ? -10.229 9.169 -2.713 1.00 91.00 313 ARG A C 1
ATOM 2545 O O . ARG A 1 313 ? -10.194 9.689 -1.602 1.00 91.00 313 ARG A O 1
ATOM 2552 N N . ASN A 1 314 ? -11.353 8.961 -3.396 1.00 89.75 314 ASN A N 1
ATOM 2553 C CA . ASN A 1 314 ? -12.683 9.372 -2.937 1.00 89.75 314 ASN A CA 1
ATOM 2554 C C . ASN A 1 314 ? -13.188 8.590 -1.713 1.00 89.75 314 ASN A C 1
ATOM 2556 O O . ASN A 1 314 ? -14.122 9.041 -1.058 1.00 89.75 314 ASN A O 1
ATOM 2560 N N . GLN A 1 315 ? -12.589 7.435 -1.397 1.00 90.50 315 GLN A N 1
ATOM 2561 C CA . GLN A 1 315 ? -12.912 6.661 -0.190 1.00 90.50 315 GLN A CA 1
ATOM 2562 C C . GLN A 1 315 ? -12.247 7.243 1.063 1.00 90.50 315 GLN A C 1
ATOM 2564 O O . GLN A 1 315 ? -12.640 6.915 2.181 1.00 90.50 315 GLN A O 1
ATOM 2569 N N . LEU A 1 316 ? -11.235 8.098 0.895 1.00 88.31 316 LEU A N 1
ATOM 2570 C CA . LEU A 1 316 ? -10.604 8.804 2.002 1.00 88.31 316 LEU A CA 1
ATOM 2571 C C . LEU A 1 316 ? -11.385 10.088 2.336 1.00 88.31 316 LEU A C 1
ATOM 2573 O O . LEU A 1 316 ? -11.968 10.711 1.442 1.00 88.31 316 LEU A O 1
ATOM 2577 N N . PRO A 1 317 ? -11.361 10.533 3.609 1.00 84.25 317 PRO A N 1
ATOM 2578 C CA . PRO A 1 317 ? -11.906 11.832 3.988 1.00 84.25 317 PRO A CA 1
ATOM 2579 C C . PRO A 1 317 ? -11.337 12.945 3.105 1.00 84.25 317 PRO A C 1
ATOM 2581 O O . PRO A 1 317 ? -10.147 12.937 2.781 1.00 84.25 317 PRO A O 1
ATOM 2584 N N . HIS A 1 318 ? -12.190 13.887 2.703 1.00 80.12 318 HIS A N 1
ATOM 2585 C CA . HIS A 1 318 ? -11.769 15.001 1.859 1.00 80.12 318 HIS A CA 1
ATOM 2586 C C . HIS A 1 318 ? -10.790 15.898 2.616 1.00 80.12 318 HIS A C 1
ATOM 2588 O O . HIS A 1 318 ? -11.038 16.278 3.762 1.00 80.12 318 HIS A O 1
ATOM 2594 N N . ASP A 1 319 ? -9.682 16.240 1.962 1.00 81.31 319 ASP A N 1
ATOM 2595 C CA . ASP A 1 319 ? -8.698 17.140 2.546 1.00 81.31 319 ASP A CA 1
ATOM 2596 C C . ASP A 1 319 ? -9.225 18.577 2.491 1.00 81.31 319 ASP A C 1
ATOM 2598 O O . ASP A 1 319 ? -9.626 19.073 1.440 1.00 81.31 319 ASP A O 1
ATOM 2602 N N . THR A 1 320 ? -9.216 19.254 3.636 1.00 84.00 320 THR A N 1
ATOM 2603 C CA . THR A 1 320 ? -9.562 20.680 3.757 1.00 84.00 320 THR A CA 1
ATOM 2604 C C . THR A 1 320 ? -8.419 21.602 3.334 1.00 84.00 320 THR A C 1
ATOM 2606 O O . THR A 1 320 ? -8.625 22.795 3.121 1.00 84.00 320 THR A O 1
ATOM 2609 N N . GLN A 1 321 ? -7.209 21.056 3.224 1.00 87.62 321 GLN A N 1
ATOM 2610 C CA . GLN A 1 321 ? -5.993 21.771 2.855 1.00 87.62 321 GLN A CA 1
ATOM 2611 C C . GLN A 1 321 ? -5.836 21.874 1.333 1.00 87.62 321 GLN A C 1
ATOM 2613 O O . GLN A 1 321 ? -6.321 21.010 0.595 1.00 87.62 321 GLN A O 1
ATOM 2618 N N . PRO A 1 322 ? -5.125 22.898 0.832 1.00 91.56 322 PRO A N 1
ATOM 2619 C CA . PRO A 1 322 ? -4.833 22.994 -0.588 1.00 91.56 322 PRO A CA 1
ATOM 2620 C C . PRO A 1 322 ? -3.939 21.828 -1.041 1.00 91.56 322 PRO A C 1
ATOM 2622 O O . PRO A 1 322 ? -3.091 21.329 -0.304 1.00 91.56 322 PRO A O 1
ATOM 2625 N N . MET A 1 323 ? -4.095 21.403 -2.299 1.00 89.69 323 MET A N 1
ATOM 2626 C CA . MET A 1 323 ? -3.441 20.194 -2.825 1.00 89.69 323 MET A CA 1
ATOM 2627 C C . MET A 1 323 ? -1.907 20.201 -2.688 1.00 89.69 323 MET A C 1
ATOM 2629 O O . MET A 1 323 ? -1.306 19.146 -2.507 1.00 89.69 323 MET A O 1
ATOM 2633 N N . HIS A 1 324 ? -1.254 21.365 -2.762 1.00 91.31 324 HIS A N 1
ATOM 2634 C CA . HIS A 1 324 ? 0.204 21.449 -2.626 1.00 91.31 324 HIS A CA 1
ATOM 2635 C C . HIS A 1 324 ? 0.688 21.044 -1.224 1.00 91.31 324 HIS A C 1
ATOM 2637 O O . HIS A 1 324 ? 1.664 20.300 -1.124 1.00 91.31 324 HIS A O 1
ATOM 2643 N N . ASP A 1 325 ? -0.036 21.437 -0.171 1.00 93.44 325 ASP A N 1
ATOM 2644 C CA . ASP A 1 325 ? 0.262 21.044 1.210 1.00 93.44 325 ASP A CA 1
ATOM 2645 C C . ASP A 1 325 ? 0.072 19.539 1.393 1.00 93.44 325 ASP A C 1
ATOM 2647 O O . ASP A 1 325 ? 0.930 18.857 1.957 1.00 93.44 325 ASP A O 1
ATOM 2651 N N . VAL A 1 326 ? -1.007 18.989 0.824 1.00 92.25 326 VAL A N 1
ATOM 2652 C CA . VAL A 1 326 ? -1.274 17.543 0.835 1.00 92.25 326 VAL A CA 1
ATOM 2653 C C . VAL A 1 326 ? -0.128 16.778 0.169 1.00 92.25 326 VAL A C 1
ATOM 2655 O O . VAL A 1 326 ? 0.357 15.783 0.714 1.00 92.25 326 VAL A O 1
ATOM 2658 N N . ILE A 1 327 ? 0.351 17.255 -0.985 1.00 93.44 327 ILE A N 1
ATOM 2659 C CA . ILE A 1 327 ? 1.485 16.658 -1.701 1.00 93.44 327 ILE A CA 1
ATOM 2660 C C . ILE A 1 327 ? 2.752 16.702 -0.843 1.00 93.44 327 ILE A C 1
ATOM 2662 O O . ILE A 1 327 ? 3.459 15.695 -0.752 1.00 93.44 327 ILE A O 1
ATOM 2666 N N . GLU A 1 328 ? 3.053 17.835 -0.209 1.00 93.50 328 GLU A N 1
ATOM 2667 C CA . GLU A 1 328 ? 4.262 17.988 0.598 1.00 93.50 328 GLU A CA 1
ATOM 2668 C C . GLU A 1 328 ? 4.222 17.137 1.873 1.00 93.50 328 GLU A C 1
ATOM 2670 O O . GLU A 1 328 ? 5.187 16.430 2.181 1.00 93.50 328 GLU A O 1
ATOM 2675 N N . MET A 1 329 ? 3.094 17.126 2.584 1.00 93.12 329 MET A N 1
ATOM 2676 C CA . MET A 1 329 ? 2.897 16.269 3.752 1.00 93.12 329 MET A CA 1
ATOM 2677 C C . MET A 1 329 ? 3.024 14.790 3.382 1.00 93.12 329 MET A C 1
ATOM 2679 O O . MET A 1 329 ? 3.715 14.037 4.071 1.00 93.12 329 MET A O 1
ATOM 2683 N N . ASN A 1 330 ? 2.407 14.367 2.275 1.00 94.44 330 ASN A N 1
ATOM 2684 C CA . ASN A 1 330 ? 2.485 12.984 1.812 1.00 94.44 330 ASN A CA 1
ATOM 2685 C C . ASN A 1 330 ? 3.911 12.605 1.379 1.00 94.44 330 ASN A C 1
ATOM 2687 O O . ASN A 1 330 ? 4.365 11.498 1.665 1.00 94.44 330 ASN A O 1
ATOM 2691 N N . LYS A 1 331 ? 4.649 13.540 0.761 1.00 94.94 331 LYS A N 1
ATOM 2692 C CA . LYS A 1 331 ? 6.067 13.367 0.412 1.00 94.94 331 LYS A CA 1
ATOM 2693 C C . LYS A 1 331 ? 6.913 13.103 1.652 1.00 94.94 331 LYS A C 1
ATOM 2695 O O . LYS A 1 331 ? 7.723 12.182 1.635 1.00 94.94 331 LYS A O 1
ATOM 2700 N N . ARG A 1 332 ? 6.741 13.887 2.724 1.00 95.00 332 ARG A N 1
ATOM 2701 C CA . ARG A 1 332 ? 7.496 13.710 3.980 1.00 95.00 332 ARG A CA 1
ATOM 2702 C C . ARG A 1 332 ? 7.268 12.313 4.560 1.00 95.00 332 ARG A C 1
ATOM 2704 O O . ARG A 1 332 ? 8.234 11.580 4.751 1.00 95.00 332 ARG A O 1
ATOM 2711 N N . LYS A 1 333 ? 6.001 11.902 4.677 1.00 95.38 333 LYS A N 1
ATOM 2712 C CA . LYS A 1 333 ? 5.621 10.553 5.133 1.00 95.38 333 LYS A CA 1
ATOM 2713 C C . LYS A 1 333 ? 6.206 9.451 4.253 1.00 95.38 333 LYS A C 1
ATOM 2715 O O . LYS A 1 333 ? 6.676 8.441 4.755 1.00 95.38 333 LYS A O 1
ATOM 2720 N N . PHE A 1 334 ? 6.213 9.641 2.933 1.00 95.69 334 PHE A N 1
ATOM 2721 C CA . PHE A 1 334 ? 6.780 8.672 1.996 1.00 95.69 334 PHE A CA 1
ATOM 2722 C C . PHE A 1 334 ? 8.293 8.486 2.183 1.00 95.69 334 PHE A C 1
ATOM 2724 O O . PHE A 1 334 ? 8.791 7.365 2.101 1.00 95.69 334 PHE A O 1
ATOM 2731 N N . LEU A 1 335 ? 9.038 9.565 2.441 1.00 95.31 335 LEU A N 1
ATOM 2732 C CA . LEU A 1 335 ? 10.490 9.494 2.641 1.00 95.31 335 LEU A CA 1
ATOM 2733 C C . LEU A 1 335 ? 10.877 8.781 3.948 1.00 95.31 335 LEU A C 1
ATOM 2735 O O . LEU A 1 335 ? 11.949 8.170 4.005 1.00 95.31 335 LEU A O 1
ATOM 2739 N N . GLU A 1 336 ? 10.004 8.836 4.955 1.00 95.12 336 GLU A N 1
ATOM 2740 C CA . GLU A 1 336 ? 10.149 8.147 6.243 1.00 95.12 336 GLU A CA 1
ATOM 2741 C C . GLU A 1 336 ? 9.891 6.634 6.156 1.00 95.12 336 GLU A C 1
ATOM 2743 O O . GLU A 1 336 ? 10.306 5.903 7.048 1.00 95.12 336 GLU A O 1
ATOM 2748 N N . LEU A 1 337 ? 9.259 6.139 5.084 1.00 94.00 337 LEU A N 1
ATOM 2749 C CA . LEU A 1 337 ? 8.982 4.709 4.922 1.00 94.00 337 LEU A CA 1
ATOM 2750 C C . LEU A 1 337 ? 10.245 3.879 4.682 1.00 94.00 337 LEU A C 1
ATOM 2752 O O . LEU A 1 337 ? 11.141 4.285 3.937 1.00 94.00 337 LEU A O 1
ATOM 2756 N N . ASP A 1 338 ? 10.246 2.649 5.184 1.00 94.38 338 ASP A N 1
ATOM 2757 C CA . ASP A 1 338 ? 11.261 1.640 4.877 1.00 94.38 338 ASP A CA 1
ATOM 2758 C C . ASP A 1 338 ? 10.999 1.013 3.503 1.00 94.38 338 ASP A C 1
ATOM 2760 O O . ASP A 1 338 ? 10.302 0.008 3.341 1.00 94.38 338 ASP A O 1
ATOM 2764 N N . LEU A 1 339 ? 11.529 1.674 2.477 1.00 96.62 339 LEU A N 1
ATOM 2765 C CA . LEU A 1 339 ? 11.369 1.279 1.084 1.00 96.62 339 LEU A CA 1
ATOM 2766 C C . LEU A 1 339 ? 12.549 0.437 0.612 1.00 96.62 339 LEU A C 1
AT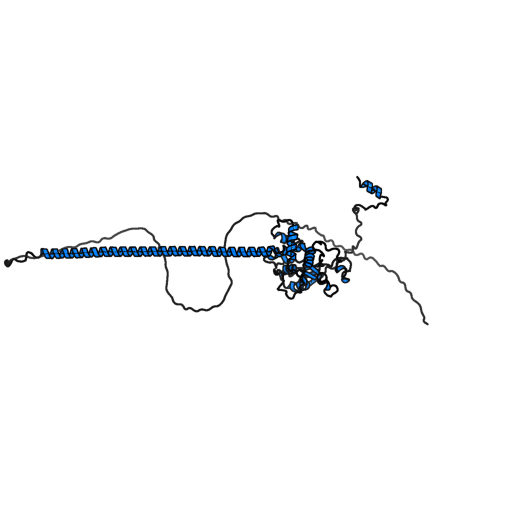OM 2768 O O . LEU A 1 339 ? 13.710 0.803 0.812 1.00 96.62 339 LEU A O 1
ATOM 2772 N N . PHE A 1 340 ? 12.242 -0.643 -0.096 1.00 97.62 340 PHE A N 1
ATOM 2773 C CA . PHE A 1 340 ? 13.224 -1.463 -0.793 1.00 97.62 340 PHE A CA 1
ATOM 2774 C C . PHE A 1 340 ? 12.672 -1.940 -2.135 1.00 97.62 340 PHE A C 1
ATOM 2776 O O . PHE A 1 340 ? 11.459 -2.019 -2.345 1.00 97.62 340 PHE A O 1
ATOM 2783 N N . PHE A 1 341 ? 13.576 -2.239 -3.057 1.00 97.94 341 PHE A N 1
ATOM 2784 C CA . PHE A 1 341 ? 13.250 -2.872 -4.321 1.00 97.94 341 PHE A CA 1
ATOM 2785 C C . PHE A 1 341 ? 13.317 -4.393 -4.196 1.00 97.94 341 PHE A C 1
ATOM 2787 O O . PHE A 1 341 ? 14.191 -4.919 -3.509 1.00 97.94 341 PHE A O 1
ATOM 2794 N N . VAL A 1 342 ? 12.416 -5.067 -4.909 1.00 97.50 342 VAL A N 1
ATOM 2795 C CA . VAL A 1 342 ? 12.405 -6.520 -5.124 1.00 97.50 342 VAL A CA 1
ATOM 2796 C C . VAL A 1 342 ? 12.431 -6.821 -6.616 1.00 97.50 342 VAL A C 1
ATOM 2798 O O . VAL A 1 342 ? 11.944 -6.029 -7.435 1.00 97.50 342 VAL A O 1
ATOM 2801 N N . LYS A 1 343 ? 13.012 -7.957 -6.991 1.00 97.06 343 LYS A N 1
ATOM 2802 C CA . LYS A 1 343 ? 13.160 -8.323 -8.396 1.00 97.06 343 LYS A CA 1
ATOM 2803 C C . LYS A 1 343 ? 11.801 -8.693 -8.992 1.00 97.06 343 LYS A C 1
ATOM 2805 O O . LYS A 1 343 ? 11.088 -9.547 -8.469 1.00 97.06 343 LYS A O 1
ATOM 2810 N N . VAL A 1 344 ? 11.442 -8.092 -10.128 1.00 97.25 344 VAL A N 1
ATOM 2811 C CA . VAL A 1 344 ? 10.134 -8.337 -10.766 1.00 97.25 344 VAL A CA 1
ATOM 2812 C C . VAL A 1 344 ? 9.972 -9.810 -11.141 1.00 97.25 344 VAL A C 1
ATOM 2814 O O . VAL A 1 344 ? 8.886 -10.356 -11.002 1.00 97.25 344 VAL A O 1
ATOM 2817 N N . THR A 1 345 ? 11.039 -10.484 -11.574 1.00 95.56 345 THR A N 1
ATOM 2818 C CA . THR A 1 345 ? 10.975 -11.909 -11.935 1.00 95.56 345 THR A CA 1
ATOM 2819 C C . THR A 1 345 ? 10.631 -12.809 -10.748 1.00 95.56 345 THR A C 1
ATOM 2821 O O . THR A 1 345 ? 9.911 -13.784 -10.931 1.00 95.56 345 THR A O 1
ATOM 2824 N N . GLU A 1 346 ? 11.094 -12.479 -9.539 1.00 95.75 346 GLU A N 1
ATOM 2825 C CA . GLU A 1 346 ? 10.768 -13.233 -8.318 1.00 95.75 346 GLU A CA 1
ATOM 2826 C C . GLU A 1 346 ? 9.305 -13.033 -7.919 1.00 95.75 346 GLU A C 1
ATOM 2828 O O . GLU A 1 346 ? 8.605 -13.992 -7.596 1.00 95.75 346 GLU A O 1
ATOM 2833 N N . PHE A 1 347 ? 8.813 -11.796 -8.030 1.00 96.56 347 PHE A N 1
ATOM 2834 C CA . PHE A 1 347 ? 7.398 -11.494 -7.841 1.00 96.56 347 PHE A CA 1
ATOM 2835 C C . PHE A 1 347 ? 6.514 -12.241 -8.856 1.00 96.56 347 PHE A C 1
ATOM 2837 O O . PHE A 1 347 ? 5.519 -12.863 -8.485 1.00 96.56 347 PHE A O 1
ATOM 2844 N N . MET A 1 348 ? 6.893 -12.239 -10.138 1.00 96.19 348 MET A N 1
ATOM 2845 C CA . MET A 1 348 ? 6.152 -12.949 -11.186 1.00 96.19 348 MET A CA 1
ATOM 2846 C C . MET A 1 348 ? 6.121 -14.461 -10.948 1.00 96.19 348 MET A C 1
ATOM 2848 O O . MET A 1 348 ? 5.101 -15.088 -11.218 1.00 96.19 348 MET A O 1
ATOM 2852 N N . TYR A 1 349 ? 7.191 -15.040 -10.397 1.00 95.06 349 TYR A N 1
ATOM 2853 C CA . TYR A 1 349 ? 7.262 -16.469 -10.086 1.00 95.06 349 TYR A CA 1
ATOM 2854 C C . TYR A 1 349 ? 6.218 -16.910 -9.050 1.00 95.06 349 TYR A C 1
ATOM 2856 O O . TYR A 1 349 ? 5.638 -17.986 -9.181 1.00 95.06 349 TYR A O 1
ATOM 2864 N N . VAL A 1 350 ? 5.936 -16.084 -8.037 1.00 94.31 350 VAL A N 1
ATOM 2865 C CA . VAL A 1 350 ? 4.947 -16.437 -7.001 1.00 94.31 350 VAL A CA 1
ATOM 2866 C C . VAL A 1 350 ? 3.509 -16.120 -7.400 1.00 94.31 350 VAL A C 1
ATOM 2868 O O . VAL A 1 350 ? 2.577 -16.664 -6.811 1.00 94.31 350 VAL A O 1
ATOM 2871 N N . LEU A 1 351 ? 3.318 -15.242 -8.384 1.00 93.56 351 LEU A N 1
ATOM 2872 C CA . LEU A 1 351 ? 2.021 -14.693 -8.771 1.00 93.56 351 LEU A CA 1
ATOM 2873 C C . LEU A 1 351 ? 0.931 -15.757 -9.026 1.00 93.56 351 LEU A C 1
ATOM 2875 O O . LEU A 1 351 ? -0.180 -15.571 -8.525 1.00 93.56 351 LEU A O 1
ATOM 2879 N N . PRO A 1 352 ? 1.203 -16.894 -9.705 1.00 93.50 352 PRO A N 1
ATOM 2880 C CA . PRO A 1 352 ? 0.196 -17.937 -9.955 1.00 93.50 352 PRO A CA 1
ATOM 2881 C C . PRO A 1 352 ? -0.421 -18.562 -8.696 1.00 93.50 352 PRO A C 1
ATOM 2883 O O . PRO A 1 352 ? -1.536 -19.099 -8.749 1.00 93.50 352 PRO A O 1
ATOM 2886 N N . ASN A 1 353 ? 0.293 -18.489 -7.569 1.00 94.19 353 ASN A N 1
ATOM 2887 C CA . ASN A 1 353 ? -0.128 -19.071 -6.297 1.00 94.19 353 ASN A CA 1
ATOM 2888 C C . ASN A 1 353 ? -1.226 -18.246 -5.611 1.00 94.19 353 ASN A C 1
ATOM 2890 O O . ASN A 1 353 ? -1.892 -18.757 -4.715 1.00 94.19 353 ASN A O 1
ATOM 2894 N N . PHE A 1 354 ? -1.447 -17.000 -6.041 1.00 95.25 354 PHE A N 1
ATOM 2895 C CA . PHE A 1 354 ? -2.453 -16.107 -5.470 1.00 95.25 354 PHE A CA 1
ATOM 2896 C C . PHE A 1 354 ? -3.741 -16.140 -6.302 1.00 95.25 354 PHE A C 1
ATOM 2898 O O . PHE A 1 354 ? -3.732 -15.695 -7.454 1.00 95.25 354 PHE A O 1
ATOM 2905 N N . PRO A 1 355 ? -4.870 -16.629 -5.749 1.00 95.56 355 PRO A N 1
ATOM 2906 C CA . PRO A 1 355 ? -6.116 -16.765 -6.503 1.00 95.56 355 PRO A CA 1
ATOM 2907 C C . PRO A 1 355 ? -6.626 -15.447 -7.093 1.00 95.56 355 PRO A C 1
ATOM 2909 O O . PRO A 1 355 ? -7.067 -15.422 -8.238 1.00 95.56 355 PRO A O 1
ATOM 2912 N N . HIS A 1 356 ? -6.515 -14.342 -6.350 1.00 96.25 356 HIS A N 1
ATOM 2913 C CA . HIS A 1 356 ? -7.006 -13.026 -6.773 1.00 96.25 356 HIS A CA 1
ATOM 2914 C C . HIS A 1 356 ? -6.143 -12.353 -7.848 1.00 96.25 356 HIS A C 1
ATOM 2916 O O . HIS A 1 356 ? -6.597 -11.393 -8.466 1.00 96.25 356 HIS A O 1
ATOM 2922 N N . LEU A 1 357 ? -4.922 -12.849 -8.083 1.00 96.25 357 LEU A N 1
ATOM 2923 C CA . LEU A 1 357 ? -4.013 -12.371 -9.135 1.00 96.25 357 LEU A CA 1
ATOM 2924 C C . LEU A 1 357 ? -4.084 -13.211 -10.414 1.00 96.25 357 LEU A C 1
ATOM 2926 O O . LEU A 1 357 ? -3.546 -12.818 -11.452 1.00 96.25 357 LEU A O 1
ATOM 2930 N N . ARG A 1 358 ? -4.738 -14.373 -10.358 1.00 94.06 358 ARG A N 1
ATOM 2931 C CA . ARG A 1 358 ? -4.790 -15.319 -11.468 1.00 94.06 358 ARG A CA 1
ATOM 2932 C C . ARG A 1 358 ? -5.643 -14.763 -12.614 1.00 94.06 358 ARG A C 1
ATOM 2934 O O . ARG A 1 358 ? -6.730 -14.234 -12.403 1.00 94.06 358 ARG A O 1
ATOM 2941 N N . GLY A 1 359 ? -5.146 -14.889 -13.843 1.00 92.19 359 GLY A N 1
ATOM 2942 C CA . GLY A 1 359 ? -5.809 -14.391 -15.053 1.00 92.19 359 GLY A CA 1
ATOM 2943 C C . GLY A 1 359 ? -5.764 -12.870 -15.230 1.00 92.19 359 GLY A C 1
ATOM 2944 O O . GLY A 1 359 ? -6.372 -12.359 -16.168 1.00 92.19 359 GLY A O 1
ATOM 2945 N N . ILE A 1 360 ? -5.055 -12.140 -14.362 1.00 95.25 360 ILE A N 1
ATOM 2946 C CA . ILE A 1 360 ? -4.809 -10.707 -14.533 1.00 95.25 360 ILE A CA 1
ATOM 2947 C C . ILE A 1 360 ? -3.516 -10.525 -15.325 1.00 95.25 360 ILE A C 1
ATOM 2949 O O . ILE A 1 360 ? -2.471 -11.074 -14.970 1.00 95.25 360 ILE A O 1
ATOM 2953 N N . GLU A 1 361 ? -3.590 -9.741 -16.397 1.00 95.56 361 GLU A N 1
ATOM 2954 C CA . GLU A 1 361 ? -2.413 -9.313 -17.144 1.00 95.56 361 GLU A CA 1
ATOM 2955 C C . GLU A 1 361 ? -1.673 -8.221 -16.360 1.00 95.56 361 GLU A C 1
ATOM 2957 O O . GLU A 1 361 ? -2.218 -7.144 -16.091 1.00 95.56 361 GLU A O 1
ATOM 2962 N N . MET A 1 362 ? -0.430 -8.516 -15.985 1.00 96.31 362 MET A N 1
ATOM 2963 C CA . MET A 1 362 ? 0.470 -7.578 -15.325 1.00 96.31 362 MET A CA 1
ATOM 2964 C C . MET A 1 362 ? 1.335 -6.869 -16.358 1.00 96.31 362 MET A C 1
ATOM 2966 O O . MET A 1 362 ? 1.997 -7.506 -17.180 1.00 96.31 362 MET A O 1
ATOM 2970 N N . VAL A 1 363 ? 1.378 -5.544 -16.275 1.00 95.56 363 VAL A N 1
ATOM 2971 C CA . VAL A 1 363 ? 2.096 -4.685 -17.216 1.00 95.56 363 VAL A CA 1
ATOM 2972 C C . VAL A 1 363 ? 3.292 -4.070 -16.507 1.00 95.56 363 VAL A C 1
ATOM 2974 O O . VAL A 1 363 ? 3.137 -3.220 -15.638 1.00 95.56 363 VAL A O 1
ATOM 2977 N N . VAL A 1 364 ? 4.503 -4.475 -16.874 1.00 96.12 364 VAL A N 1
ATOM 2978 C CA . VAL A 1 364 ? 5.739 -3.938 -16.297 1.00 96.12 364 VAL A CA 1
ATOM 2979 C C . VAL A 1 364 ? 6.247 -2.799 -17.172 1.00 96.12 364 VAL A C 1
ATOM 2981 O O . VAL A 1 364 ? 6.779 -3.014 -18.265 1.00 96.12 364 VAL A O 1
ATOM 2984 N N . LEU A 1 365 ? 6.086 -1.575 -16.677 1.00 93.75 365 LEU A N 1
ATOM 2985 C CA . LEU A 1 365 ? 6.527 -0.346 -17.323 1.00 93.75 365 LEU A CA 1
ATOM 2986 C C . LEU A 1 365 ? 8.021 -0.136 -17.084 1.00 93.75 365 LEU A C 1
ATOM 2988 O O . LEU A 1 365 ? 8.477 -0.120 -15.942 1.00 93.75 365 LEU A O 1
ATOM 2992 N N . TYR A 1 366 ? 8.789 0.072 -18.151 1.00 92.69 366 TYR A N 1
ATOM 2993 C CA . TYR A 1 366 ? 10.208 0.384 -18.023 1.00 92.69 366 TYR A CA 1
ATOM 2994 C C . TYR A 1 366 ? 10.425 1.776 -17.420 1.00 92.69 366 TYR A C 1
ATOM 2996 O O . TYR A 1 366 ? 9.906 2.779 -17.920 1.00 92.69 366 TYR A O 1
ATOM 3004 N N . ARG A 1 367 ? 11.253 1.851 -16.375 1.00 91.62 367 ARG A N 1
ATOM 3005 C CA . ARG A 1 367 ? 11.730 3.112 -15.802 1.00 91.62 367 ARG A CA 1
ATOM 3006 C C . ARG A 1 367 ? 13.205 3.038 -15.438 1.00 91.62 367 ARG A C 1
ATOM 3008 O O . ARG A 1 367 ? 13.748 1.990 -15.111 1.00 91.62 367 ARG A O 1
ATOM 3015 N N . GLU A 1 368 ? 13.834 4.203 -15.444 1.00 91.81 368 GLU A N 1
ATOM 3016 C CA . GLU A 1 368 ? 15.173 4.412 -14.905 1.00 91.81 368 GLU A CA 1
ATOM 3017 C C . GLU A 1 368 ? 15.058 5.266 -13.651 1.00 91.81 368 GLU A C 1
ATOM 3019 O O . GLU A 1 368 ? 14.353 6.282 -13.653 1.00 91.81 368 GLU A O 1
ATOM 3024 N N . LEU A 1 369 ? 15.732 4.853 -12.579 1.00 91.62 369 LEU A N 1
ATOM 3025 C CA . LEU A 1 369 ? 15.746 5.616 -11.344 1.00 91.62 369 LEU A CA 1
ATOM 3026 C C . LEU A 1 369 ? 16.576 6.886 -11.545 1.00 91.62 369 LEU A C 1
ATOM 3028 O O . LEU A 1 369 ? 17.761 6.832 -11.870 1.00 91.62 369 LEU A O 1
ATOM 3032 N N . ARG A 1 370 ? 15.949 8.046 -11.337 1.00 87.31 370 ARG A N 1
ATOM 3033 C CA . ARG A 1 370 ? 16.622 9.343 -11.435 1.00 87.31 370 ARG A CA 1
ATOM 3034 C C . ARG A 1 370 ? 16.861 9.904 -10.049 1.00 87.31 370 ARG A C 1
ATOM 3036 O O . ARG A 1 370 ? 15.932 10.389 -9.414 1.00 87.31 370 ARG A O 1
ATOM 3043 N N . ILE A 1 371 ? 18.103 9.848 -9.594 1.00 85.75 371 ILE A N 1
ATOM 3044 C CA . ILE A 1 371 ? 18.485 10.383 -8.289 1.00 85.75 371 ILE A CA 1
ATOM 3045 C C . ILE A 1 371 ? 18.734 11.895 -8.449 1.00 85.75 371 ILE A C 1
ATOM 3047 O O . ILE A 1 371 ? 19.645 12.269 -9.191 1.00 85.75 371 ILE A O 1
ATOM 3051 N N . PRO A 1 372 ? 17.929 12.770 -7.816 1.00 77.81 372 PRO A N 1
ATOM 3052 C CA . PRO A 1 372 ? 18.157 14.212 -7.864 1.00 77.81 372 PRO A CA 1
ATOM 3053 C C . PRO A 1 372 ? 19.466 14.562 -7.146 1.00 77.81 372 PRO A C 1
ATOM 3055 O O . PRO A 1 372 ? 19.798 13.951 -6.126 1.00 77.81 372 PRO A O 1
ATOM 3058 N N . ARG A 1 373 ? 20.217 15.541 -7.664 1.00 70.88 373 ARG A N 1
ATOM 3059 C CA . ARG A 1 373 ? 21.507 15.946 -7.076 1.00 70.88 373 ARG A CA 1
ATOM 3060 C C . ARG A 1 373 ? 21.330 16.843 -5.852 1.00 70.88 373 ARG A C 1
ATOM 3062 O O . ARG A 1 373 ? 22.201 16.869 -4.992 1.00 70.88 373 ARG A O 1
ATOM 3069 N N . SER A 1 374 ? 20.205 17.553 -5.767 1.00 69.94 374 SER A N 1
ATOM 3070 C CA . SER A 1 374 ? 19.839 18.439 -4.654 1.00 69.94 374 SER A CA 1
ATOM 3071 C C . SER A 1 374 ? 18.423 18.141 -4.143 1.00 69.94 374 SER A C 1
ATOM 3073 O O . SER A 1 374 ? 17.618 17.534 -4.848 1.00 69.94 374 SER A O 1
ATOM 3075 N N . SER A 1 375 ? 18.101 18.566 -2.915 1.00 66.38 375 SER A N 1
ATOM 3076 C CA . SER A 1 375 ? 16.739 18.496 -2.354 1.00 66.38 375 SER A CA 1
ATOM 3077 C C . SER A 1 375 ? 15.707 19.257 -3.183 1.00 66.38 375 SER A C 1
ATOM 3079 O O . SER A 1 375 ? 14.548 18.836 -3.232 1.00 66.38 375 SER A O 1
ATOM 3081 N N . ASP A 1 376 ? 16.152 20.326 -3.844 1.00 63.19 376 ASP A N 1
AT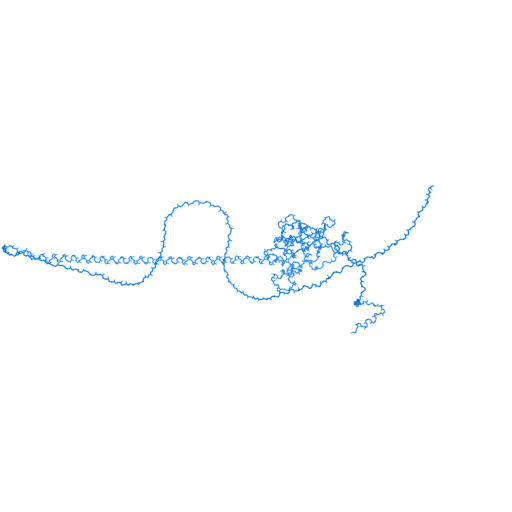OM 3082 C CA . ASP A 1 376 ? 15.297 21.302 -4.524 1.00 63.19 376 ASP A CA 1
ATOM 3083 C C . ASP A 1 376 ? 15.214 21.034 -6.035 1.00 63.19 376 ASP A C 1
ATOM 3085 O O . ASP A 1 376 ? 14.431 21.655 -6.752 1.00 63.19 376 ASP A O 1
ATOM 3089 N N . GLU A 1 377 ? 16.001 20.074 -6.538 1.00 63.94 377 GLU A N 1
ATOM 3090 C CA . GLU A 1 377 ? 15.966 19.672 -7.940 1.00 63.94 377 GLU A CA 1
ATOM 3091 C C . GLU A 1 377 ? 14.724 18.799 -8.187 1.00 63.94 377 GLU A C 1
ATOM 3093 O O . GLU A 1 377 ? 14.711 17.590 -7.950 1.00 63.94 377 GLU A O 1
ATOM 3098 N N . THR A 1 378 ? 13.645 19.431 -8.650 1.00 55.00 378 THR A N 1
ATOM 3099 C CA . THR A 1 378 ? 12.384 18.758 -9.006 1.00 55.00 378 THR A CA 1
ATOM 3100 C C . THR A 1 378 ? 12.458 18.047 -10.356 1.00 55.00 378 THR A C 1
ATOM 3102 O O . THR A 1 378 ? 11.720 17.089 -10.589 1.00 55.00 378 THR A O 1
ATOM 3105 N N . VAL A 1 379 ? 13.377 18.466 -11.229 1.00 54.22 379 VAL A N 1
ATOM 3106 C CA . VAL A 1 379 ? 13.585 17.891 -12.559 1.00 54.22 379 VAL A CA 1
ATOM 3107 C C . VAL A 1 379 ? 15.035 17.425 -12.664 1.00 54.22 379 VAL A C 1
ATOM 3109 O O . VAL A 1 379 ? 15.918 18.267 -12.799 1.00 54.22 379 VAL A O 1
ATOM 3112 N N . PRO A 1 380 ? 15.308 16.108 -12.629 1.00 54.16 380 PRO A N 1
ATOM 3113 C CA . PRO A 1 380 ? 16.659 15.592 -12.807 1.00 54.16 380 PRO A CA 1
ATOM 3114 C C . PRO A 1 380 ? 17.206 16.037 -14.169 1.00 54.16 380 PRO A C 1
ATOM 3116 O O . PRO A 1 380 ? 16.735 15.597 -15.223 1.00 54.16 380 PRO A O 1
ATOM 3119 N N . SER A 1 381 ? 18.172 16.950 -14.149 1.00 52.19 381 SER A N 1
ATOM 3120 C CA . SER A 1 381 ? 18.734 17.583 -15.341 1.00 52.19 381 SER A CA 1
ATOM 3121 C C . SER A 1 381 ? 19.382 16.561 -16.283 1.00 52.19 381 SER A C 1
ATOM 3123 O O . SER A 1 381 ? 20.254 15.815 -15.855 1.00 52.19 381 SER A O 1
ATOM 3125 N N . ARG A 1 382 ? 18.991 16.554 -17.571 1.00 54.25 382 ARG A N 1
ATOM 3126 C CA . ARG A 1 382 ? 19.670 15.949 -18.752 1.00 54.25 382 ARG A CA 1
ATOM 3127 C C . ARG A 1 382 ? 20.520 14.681 -18.508 1.00 54.25 382 ARG A C 1
ATOM 3129 O O . ARG A 1 382 ? 21.595 14.540 -19.091 1.00 54.25 382 ARG A O 1
ATOM 3136 N N . ILE A 1 383 ? 20.062 13.738 -17.686 1.00 61.12 383 ILE A N 1
ATOM 3137 C CA . ILE A 1 383 ? 20.723 12.433 -17.577 1.00 61.12 383 ILE A CA 1
ATOM 3138 C C . ILE A 1 383 ? 20.444 11.701 -18.889 1.00 61.12 383 ILE A C 1
ATOM 3140 O O . ILE A 1 383 ? 19.285 11.485 -19.239 1.00 61.12 383 ILE A O 1
ATOM 3144 N N . LYS A 1 384 ? 21.490 11.359 -19.651 1.00 68.56 384 LYS A N 1
ATOM 3145 C CA . LYS A 1 384 ? 21.339 10.476 -20.812 1.00 68.56 384 LYS A CA 1
ATOM 3146 C C . LYS A 1 384 ? 20.784 9.149 -20.304 1.00 68.56 384 LYS A C 1
ATOM 3148 O O . LYS A 1 384 ? 21.448 8.493 -19.506 1.00 68.56 384 LYS A O 1
ATOM 3153 N N . MET A 1 385 ? 19.583 8.786 -20.750 1.00 77.38 385 MET A N 1
ATOM 3154 C CA . MET A 1 385 ? 18.968 7.527 -20.332 1.00 77.38 385 MET A CA 1
ATOM 3155 C C . MET A 1 385 ? 19.858 6.358 -20.754 1.00 77.38 385 MET A C 1
ATOM 3157 O O . MET A 1 385 ? 20.390 6.371 -21.870 1.00 77.38 385 MET A O 1
ATOM 3161 N N . LYS A 1 386 ? 20.021 5.367 -19.880 1.00 81.44 386 LYS A N 1
ATOM 3162 C CA . LYS A 1 386 ? 20.881 4.206 -20.128 1.00 81.44 386 LYS A CA 1
ATOM 3163 C C . LYS A 1 386 ? 20.374 3.333 -21.266 1.00 81.44 386 LYS A C 1
ATOM 3165 O O . LYS A 1 386 ? 21.189 2.810 -22.014 1.00 81.44 386 LYS A O 1
ATOM 3170 N N . TRP A 1 387 ? 19.063 3.262 -21.482 1.00 78.25 387 TRP A N 1
ATOM 3171 C CA . TRP A 1 387 ? 18.511 2.524 -22.621 1.00 78.25 387 TRP A CA 1
ATOM 3172 C C . TRP A 1 387 ? 18.999 3.042 -23.984 1.00 78.25 387 TRP A C 1
ATOM 3174 O O . TRP A 1 387 ? 19.103 2.251 -24.911 1.00 78.25 387 TRP A O 1
ATOM 3184 N N . ASN A 1 388 ? 19.383 4.322 -24.104 1.00 76.25 388 ASN A N 1
ATOM 3185 C CA . ASN A 1 388 ? 19.990 4.862 -25.335 1.00 76.25 388 ASN A CA 1
ATOM 3186 C C . ASN A 1 388 ? 21.420 4.348 -25.585 1.00 76.25 388 ASN A C 1
ATOM 3188 O O . ASN A 1 388 ? 21.983 4.561 -26.655 1.00 76.25 388 ASN A O 1
ATOM 3192 N N . GLN A 1 389 ? 22.066 3.780 -24.566 1.00 75.75 389 GLN A N 1
ATOM 3193 C CA . GLN A 1 389 ? 23.444 3.287 -24.637 1.00 75.75 389 GLN A CA 1
ATOM 3194 C C . GLN A 1 389 ? 23.486 1.796 -24.981 1.00 75.75 389 GLN A C 1
ATOM 3196 O O . GLN A 1 389 ? 24.524 1.292 -25.410 1.00 75.75 389 GLN A O 1
ATOM 3201 N N . ASP A 1 390 ? 22.368 1.089 -24.815 1.00 71.12 390 ASP A N 1
ATOM 3202 C CA . ASP A 1 390 ? 22.284 -0.331 -25.109 1.00 71.12 390 ASP A CA 1
ATOM 3203 C C . ASP A 1 390 ? 22.244 -0.561 -26.623 1.00 71.12 390 ASP A C 1
ATOM 3205 O O . ASP A 1 390 ? 21.292 -0.194 -27.311 1.00 71.12 390 ASP A O 1
ATOM 3209 N N . VAL A 1 391 ? 23.248 -1.271 -27.137 1.00 63.56 391 VAL A N 1
ATOM 3210 C CA . VAL A 1 391 ? 23.350 -1.640 -28.562 1.00 63.56 391 VAL A CA 1
ATOM 3211 C C . VAL A 1 391 ? 22.109 -2.407 -29.046 1.00 63.56 391 VAL A C 1
ATOM 3213 O O . VAL A 1 391 ? 21.706 -2.268 -30.195 1.00 63.56 391 VAL A O 1
ATOM 3216 N N . GLN A 1 392 ? 21.468 -3.167 -28.152 1.00 61.25 392 GLN A N 1
ATOM 3217 C CA . GLN A 1 392 ? 20.281 -3.984 -28.435 1.00 61.25 392 GLN A CA 1
ATOM 3218 C C . GLN A 1 392 ? 18.976 -3.172 -28.547 1.00 61.25 392 GLN A C 1
ATOM 3220 O O . GLN A 1 392 ? 18.010 -3.673 -29.112 1.00 61.25 392 GLN A O 1
ATOM 3225 N N . PHE A 1 393 ? 18.927 -1.944 -28.014 1.00 58.66 393 PHE A N 1
ATOM 3226 C CA . PHE A 1 393 ? 17.742 -1.071 -28.061 1.00 58.66 393 PHE A CA 1
ATOM 3227 C C . PHE A 1 393 ? 17.861 0.053 -29.103 1.00 58.66 393 PHE A C 1
ATOM 3229 O O . PHE A 1 393 ? 16.893 0.767 -29.350 1.00 58.66 393 PHE A O 1
ATOM 3236 N N . ASN A 1 394 ? 19.010 0.171 -29.776 1.00 49.91 394 ASN A N 1
ATOM 3237 C CA . ASN A 1 394 ? 19.255 1.148 -30.845 1.00 49.91 394 ASN A CA 1
ATOM 3238 C C . ASN A 1 394 ? 18.569 0.811 -32.183 1.00 49.91 394 ASN A C 1
ATOM 3240 O O . ASN A 1 394 ? 18.931 1.355 -33.227 1.00 49.91 394 ASN A O 1
ATOM 3244 N N . SER A 1 395 ? 17.567 -0.064 -32.175 1.00 50.84 395 SER A N 1
ATOM 3245 C CA . SER A 1 395 ? 16.846 -0.452 -33.376 1.00 50.84 395 SER A CA 1
ATOM 3246 C C . SER A 1 395 ? 15.590 0.413 -33.521 1.00 50.84 395 SER A C 1
ATOM 3248 O O . SER A 1 395 ? 14.619 0.298 -32.785 1.00 50.84 395 SER A O 1
ATOM 3250 N N . ILE A 1 396 ? 15.647 1.314 -34.501 1.00 52.94 396 ILE A N 1
ATOM 3251 C CA . ILE A 1 396 ? 14.515 1.871 -35.255 1.00 52.94 396 ILE A CA 1
ATOM 3252 C C . ILE A 1 396 ? 13.862 3.173 -34.723 1.00 52.94 396 ILE A C 1
ATOM 3254 O O . ILE A 1 396 ? 13.563 4.016 -35.570 1.00 52.94 396 ILE A O 1
ATOM 3258 N N . HIS A 1 397 ? 13.701 3.455 -33.413 1.00 54.59 397 HIS A N 1
ATOM 3259 C CA . HIS A 1 397 ? 12.852 4.614 -33.012 1.00 54.59 397 HIS A CA 1
ATOM 3260 C C . HIS A 1 397 ? 13.305 5.612 -31.916 1.00 54.59 397 HIS A C 1
ATOM 3262 O O . HIS A 1 397 ? 12.573 6.574 -31.697 1.00 54.59 397 HIS A O 1
ATOM 3268 N N . ASN A 1 398 ? 14.478 5.512 -31.269 1.00 61.59 398 ASN A N 1
ATOM 3269 C CA . ASN A 1 398 ? 14.850 6.418 -30.148 1.00 61.59 398 ASN A CA 1
ATOM 3270 C C . ASN A 1 398 ? 13.737 6.532 -29.076 1.00 61.59 398 ASN A C 1
ATOM 3272 O O . ASN A 1 398 ? 13.510 7.604 -28.505 1.00 61.59 398 ASN A O 1
ATOM 3276 N N . LEU A 1 399 ? 12.999 5.447 -28.834 1.00 70.19 399 LEU A N 1
ATOM 3277 C CA . LEU A 1 399 ? 11.926 5.382 -27.845 1.00 70.19 399 LEU A CA 1
ATOM 3278 C C . LEU A 1 399 ? 12.374 4.535 -26.658 1.00 70.19 399 LEU A C 1
ATOM 3280 O O . LEU A 1 399 ? 13.113 3.565 -26.819 1.00 70.19 399 LEU A O 1
ATOM 3284 N N . ALA A 1 400 ? 11.900 4.900 -25.465 1.00 74.25 400 ALA A N 1
ATOM 3285 C CA . ALA A 1 400 ? 12.158 4.117 -24.265 1.00 74.25 400 ALA A CA 1
ATOM 3286 C C . ALA A 1 400 ? 11.644 2.672 -24.433 1.00 74.25 400 ALA A C 1
ATOM 3288 O O . ALA A 1 400 ? 10.647 2.468 -25.133 1.00 74.25 400 ALA A O 1
ATOM 3289 N N . PRO A 1 401 ? 12.277 1.684 -23.772 1.00 83.50 401 PRO A N 1
ATOM 3290 C CA . PRO A 1 401 ? 11.859 0.292 -23.846 1.00 83.50 401 PRO A CA 1
ATOM 3291 C C . PRO A 1 401 ? 10.363 0.116 -23.589 1.00 83.50 401 PRO A C 1
ATOM 3293 O O . PRO A 1 401 ? 9.804 0.679 -22.643 1.00 83.50 401 PRO A O 1
ATOM 3296 N N . LEU A 1 402 ? 9.728 -0.685 -24.443 1.00 84.75 402 LEU A N 1
ATOM 3297 C CA . LEU A 1 402 ? 8.295 -0.941 -24.379 1.00 84.75 402 LEU A CA 1
ATOM 3298 C C . LEU A 1 402 ? 7.919 -1.743 -23.119 1.00 84.75 402 LEU A C 1
ATOM 3300 O O . LEU A 1 402 ? 8.754 -2.483 -22.579 1.00 84.75 402 LEU A O 1
ATOM 3304 N N . PRO A 1 403 ? 6.664 -1.620 -22.646 1.00 90.56 403 PRO A N 1
ATOM 3305 C CA . PRO A 1 403 ? 6.164 -2.423 -21.540 1.00 90.56 403 PRO A CA 1
ATOM 3306 C C . PRO A 1 403 ? 6.255 -3.929 -21.815 1.00 90.56 403 PRO A C 1
ATOM 3308 O O . PRO A 1 403 ? 6.122 -4.390 -22.954 1.00 90.56 403 PRO A O 1
ATOM 3311 N N . LYS A 1 404 ? 6.452 -4.701 -20.745 1.00 92.81 404 LYS A N 1
ATOM 3312 C CA . LYS A 1 404 ? 6.391 -6.167 -20.771 1.00 92.81 404 LYS A CA 1
ATOM 3313 C C . LYS A 1 404 ? 5.078 -6.637 -20.156 1.00 92.81 404 LYS A C 1
ATOM 3315 O O . LYS A 1 404 ? 4.710 -6.166 -19.084 1.00 92.81 404 LYS A O 1
ATOM 3320 N N . TYR A 1 405 ? 4.423 -7.589 -20.802 1.00 94.31 405 TYR A N 1
ATOM 3321 C CA . TYR A 1 405 ? 3.128 -8.126 -20.405 1.00 94.31 405 TYR A CA 1
ATOM 3322 C C . TYR A 1 405 ? 3.299 -9.546 -19.879 1.00 94.31 405 TYR A C 1
ATOM 3324 O O . TYR A 1 405 ? 3.859 -10.411 -20.560 1.00 94.31 405 TYR A O 1
ATOM 3332 N N . TYR A 1 406 ? 2.820 -9.782 -18.665 1.00 95.44 406 TYR A N 1
ATOM 3333 C CA . TYR A 1 406 ? 2.888 -11.068 -17.990 1.00 95.44 406 TYR A CA 1
ATOM 3334 C C . TYR A 1 406 ? 1.480 -11.571 -17.699 1.00 95.44 406 TYR A C 1
ATOM 3336 O O . TYR A 1 406 ? 0.673 -10.852 -17.116 1.00 95.44 406 TYR A O 1
ATOM 3344 N N . LEU A 1 407 ? 1.209 -12.827 -18.038 1.00 95.00 407 LEU A N 1
ATOM 3345 C CA . LEU A 1 407 ? -0.024 -13.517 -17.681 1.00 95.00 407 LEU A CA 1
ATOM 3346 C C . LEU A 1 407 ? 0.341 -14.704 -16.795 1.00 95.00 407 LEU A C 1
ATOM 3348 O O . LEU A 1 407 ? 1.143 -15.548 -17.192 1.00 95.00 407 LEU A O 1
ATOM 3352 N N . ASN A 1 408 ? -0.213 -14.756 -15.579 1.00 92.62 408 ASN A N 1
ATOM 3353 C CA . ASN A 1 408 ? 0.122 -15.787 -14.587 1.00 92.62 408 ASN A CA 1
ATOM 3354 C C . ASN A 1 408 ? 1.646 -15.963 -14.423 1.00 92.62 408 ASN A C 1
ATOM 3356 O O . ASN A 1 408 ? 2.173 -17.067 -14.533 1.00 92.62 408 ASN A O 1
ATOM 3360 N N . GLY A 1 409 ? 2.374 -14.855 -14.262 1.00 89.62 409 GLY A N 1
ATOM 3361 C CA . GLY A 1 409 ? 3.830 -14.869 -14.082 1.00 89.62 409 GLY A CA 1
ATOM 3362 C C . GLY A 1 409 ? 4.657 -15.176 -15.337 1.00 89.62 409 GLY A C 1
ATOM 3363 O O . GLY A 1 409 ? 5.874 -14.998 -15.324 1.00 89.62 409 GLY A O 1
ATOM 3364 N N . THR A 1 410 ? 4.026 -15.579 -16.441 1.00 93.00 410 THR A N 1
ATOM 3365 C CA . THR A 1 410 ? 4.714 -15.918 -17.692 1.00 93.00 410 THR A CA 1
ATOM 3366 C C . THR A 1 410 ? 4.710 -14.725 -18.639 1.00 93.00 410 THR A C 1
ATOM 3368 O O . THR A 1 410 ? 3.665 -14.126 -18.898 1.00 93.00 410 THR A O 1
ATOM 3371 N N . LEU A 1 411 ? 5.880 -14.372 -19.175 1.00 91.94 411 LEU A N 1
ATOM 3372 C CA . LEU A 1 411 ? 6.014 -13.297 -20.157 1.00 91.94 411 LEU A CA 1
ATOM 3373 C C . LEU A 1 411 ? 5.271 -13.689 -21.444 1.00 91.94 411 LEU A C 1
ATOM 3375 O O . LEU A 1 411 ? 5.673 -14.624 -22.128 1.00 91.94 411 LEU A O 1
ATOM 3379 N N . THR A 1 412 ? 4.187 -12.979 -21.752 1.00 86.94 412 THR A N 1
ATOM 3380 C CA . THR A 1 412 ? 3.305 -13.277 -22.894 1.00 86.94 412 THR A CA 1
ATOM 3381 C C . THR A 1 412 ? 3.660 -12.428 -24.105 1.00 86.94 412 THR A C 1
ATOM 3383 O O . THR A 1 412 ? 3.723 -12.922 -25.225 1.00 86.94 412 THR A O 1
ATOM 3386 N N . SER A 1 413 ? 3.929 -11.143 -23.883 1.00 75.88 413 SER A N 1
ATOM 3387 C CA . SER A 1 413 ? 4.325 -10.225 -24.943 1.00 75.88 413 SER A CA 1
ATOM 3388 C C . SER A 1 413 ? 5.306 -9.199 -24.393 1.00 75.88 413 SER A C 1
ATOM 3390 O O . SER A 1 413 ? 5.131 -8.639 -23.312 1.00 75.88 413 SER A O 1
ATOM 3392 N N . ARG A 1 414 ? 6.364 -8.934 -25.147 1.00 71.62 414 ARG A N 1
ATOM 3393 C CA . ARG A 1 414 ? 6.988 -7.614 -25.164 1.00 71.62 414 ARG A CA 1
ATOM 3394 C C . ARG A 1 414 ? 6.287 -6.942 -26.327 1.00 71.62 414 ARG A C 1
ATOM 3396 O O . ARG A 1 414 ? 6.331 -7.551 -27.390 1.00 71.62 414 ARG A O 1
ATOM 3403 N N . MET A 1 415 ? 5.606 -5.807 -26.128 1.00 56.56 415 MET A N 1
ATOM 3404 C CA . MET A 1 415 ? 4.912 -5.147 -27.243 1.00 56.56 415 MET A CA 1
ATOM 3405 C C . MET A 1 415 ? 5.881 -5.126 -28.429 1.00 56.56 415 MET A C 1
ATOM 3407 O O . MET A 1 415 ? 6.964 -4.548 -28.309 1.00 56.56 415 MET A O 1
ATOM 3411 N N . GLU A 1 416 ? 5.571 -5.870 -29.495 1.00 49.88 416 GLU A N 1
ATOM 3412 C CA . GLU A 1 416 ? 6.371 -5.791 -30.707 1.00 49.88 416 GLU A CA 1
ATOM 3413 C C . GLU A 1 416 ? 6.265 -4.343 -31.156 1.00 49.88 416 GLU A C 1
ATOM 3415 O O . GLU A 1 416 ? 5.185 -3.743 -31.080 1.00 49.88 416 GLU A O 1
ATOM 3420 N N . GLU A 1 417 ? 7.408 -3.760 -31.521 1.00 49.25 417 GLU A N 1
ATOM 3421 C CA . GLU A 1 417 ? 7.465 -2.431 -32.111 1.00 49.25 417 GLU A CA 1
ATOM 3422 C C . GLU A 1 417 ? 6.316 -2.343 -33.103 1.00 49.25 417 GLU A C 1
ATOM 3424 O O . GLU A 1 417 ? 6.193 -3.195 -33.988 1.00 49.25 417 GLU A O 1
ATOM 3429 N N . SER A 1 418 ? 5.413 -1.380 -32.914 1.00 47.88 418 SER A N 1
ATOM 3430 C CA . SER A 1 418 ? 4.394 -1.133 -33.912 1.00 47.88 418 SER A CA 1
ATOM 3431 C C . SER A 1 418 ? 5.159 -0.740 -35.162 1.00 47.88 418 SER A C 1
ATOM 3433 O O . SER A 1 418 ? 5.576 0.407 -35.300 1.00 47.88 418 SER A O 1
ATOM 3435 N N . THR A 1 419 ? 5.416 -1.713 -36.045 1.00 46.44 419 THR A N 1
ATOM 3436 C CA . THR A 1 419 ? 5.956 -1.458 -37.374 1.00 46.44 419 THR A CA 1
ATOM 3437 C C . THR A 1 419 ? 5.072 -0.361 -37.905 1.00 46.44 419 THR A C 1
ATOM 3439 O O . THR A 1 419 ? 3.868 -0.583 -38.089 1.00 46.44 419 THR A O 1
ATOM 3442 N N . THR A 1 420 ? 5.631 0.849 -38.002 1.00 54.31 420 THR A N 1
ATOM 3443 C CA . THR A 1 420 ? 4.898 2.006 -38.500 1.00 54.31 420 THR A CA 1
ATOM 3444 C C . THR A 1 420 ? 4.171 1.517 -39.732 1.00 54.31 420 THR A C 1
ATOM 3446 O O . THR A 1 420 ? 4.784 0.910 -40.611 1.00 54.31 420 THR A O 1
ATOM 3449 N N . ARG A 1 421 ? 2.836 1.608 -39.715 1.00 50.97 421 ARG A N 1
ATOM 3450 C CA . ARG A 1 421 ? 2.007 1.033 -40.768 1.00 50.97 421 ARG A CA 1
ATOM 3451 C C . ARG A 1 421 ? 2.471 1.706 -42.049 1.00 50.97 421 ARG A C 1
ATOM 3453 O O . ARG A 1 421 ? 2.124 2.863 -42.267 1.00 50.97 421 ARG A O 1
ATOM 3460 N N . VAL A 1 422 ? 3.310 1.025 -42.835 1.00 58.22 422 VAL A N 1
ATOM 3461 C CA . VAL A 1 422 ? 3.842 1.572 -44.079 1.00 58.22 422 VAL A CA 1
ATOM 3462 C C . VAL A 1 422 ? 2.612 1.844 -44.917 1.00 58.22 422 VAL A C 1
ATOM 3464 O O . VAL A 1 422 ? 1.913 0.919 -45.345 1.00 58.22 422 VAL A O 1
ATOM 3467 N N . LEU A 1 423 ? 2.260 3.122 -45.037 1.00 54.81 423 LEU A N 1
ATOM 3468 C CA . LEU A 1 423 ? 1.115 3.525 -45.822 1.00 54.81 423 LEU A CA 1
ATOM 3469 C C . LEU A 1 423 ? 1.427 3.066 -47.246 1.00 54.81 423 LEU A C 1
ATOM 3471 O O . LEU A 1 423 ? 2.334 3.585 -47.887 1.00 54.81 423 LEU A O 1
ATOM 3475 N N . ARG A 1 424 ? 0.696 2.059 -47.742 1.00 61.69 424 ARG A N 1
ATOM 3476 C CA . ARG A 1 424 ? 0.873 1.530 -49.110 1.00 61.69 424 ARG A CA 1
ATOM 3477 C C . ARG A 1 424 ? 0.652 2.596 -50.191 1.00 61.69 424 ARG A C 1
ATOM 3479 O O . ARG A 1 424 ? 0.935 2.353 -51.357 1.00 61.69 424 ARG A O 1
ATOM 3486 N N . LYS A 1 425 ? 0.088 3.743 -49.816 1.00 66.94 425 LYS A N 1
ATOM 3487 C CA . LYS A 1 425 ? -0.172 4.897 -50.668 1.00 66.94 425 LYS A CA 1
ATOM 3488 C C . LYS A 1 425 ? 0.347 6.136 -49.953 1.00 66.94 425 LYS A C 1
ATOM 3490 O O . LYS A 1 425 ? 0.211 6.225 -48.734 1.00 66.94 425 LYS A O 1
ATOM 3495 N N . ALA A 1 426 ? 0.908 7.075 -50.711 1.00 68.56 426 ALA A N 1
ATOM 3496 C CA . ALA A 1 426 ? 1.257 8.384 -50.177 1.00 68.56 426 ALA A CA 1
ATOM 3497 C C . ALA A 1 426 ? 0.033 8.986 -49.455 1.00 68.56 426 ALA A C 1
ATOM 3499 O O . ALA A 1 426 ? -1.092 8.807 -49.942 1.00 68.56 426 ALA A O 1
ATOM 3500 N N . PRO A 1 427 ? 0.216 9.644 -48.293 1.00 70.06 427 PRO A N 1
ATOM 3501 C CA . PRO A 1 427 ? -0.875 10.367 -47.653 1.00 70.06 427 PRO A CA 1
ATOM 3502 C C . PRO A 1 427 ? -1.499 11.329 -48.667 1.00 70.06 427 PRO A C 1
ATOM 3504 O O . PRO A 1 427 ? -0.793 11.891 -49.508 1.00 70.06 427 PRO A O 1
ATOM 3507 N N . LEU A 1 428 ? -2.828 11.468 -48.622 1.00 71.50 428 LEU A N 1
ATOM 3508 C CA . LEU A 1 428 ? -3.540 12.396 -49.498 1.00 71.50 428 LEU A CA 1
ATOM 3509 C C . LEU A 1 428 ? -2.898 13.788 -49.377 1.00 71.50 428 LEU A C 1
ATOM 3511 O O . LEU A 1 428 ? -2.542 14.178 -48.260 1.00 71.50 428 LEU A O 1
ATOM 3515 N N . PRO A 1 429 ? -2.723 14.521 -50.491 1.00 68.00 429 PRO A N 1
ATOM 3516 C CA . PRO A 1 429 ? -2.210 15.879 -50.430 1.00 68.00 429 PRO A CA 1
ATOM 3517 C C . PRO A 1 429 ? -3.083 16.697 -49.476 1.00 68.00 429 PRO A C 1
ATOM 3519 O O . PRO A 1 429 ? -4.313 16.655 -49.558 1.00 68.00 429 PRO A O 1
ATOM 3522 N N . ASP A 1 430 ? -2.417 17.383 -48.545 1.00 61.75 430 ASP A N 1
ATOM 3523 C CA . ASP A 1 430 ? -3.020 18.225 -47.512 1.00 61.75 430 ASP A CA 1
ATOM 3524 C C . ASP A 1 430 ? -4.036 19.164 -48.187 1.00 61.75 430 ASP A C 1
ATOM 3526 O O . ASP A 1 430 ? -3.666 20.095 -48.899 1.00 61.75 430 ASP A O 1
ATOM 3530 N N . THR A 1 431 ? -5.332 18.867 -48.053 1.00 58.59 431 THR A N 1
ATOM 3531 C CA . THR A 1 431 ? -6.402 19.641 -48.715 1.00 58.59 431 THR A CA 1
ATOM 3532 C C . THR A 1 431 ? -6.654 20.960 -47.984 1.00 58.59 431 THR A C 1
ATOM 3534 O O . THR A 1 431 ? -7.267 21.881 -48.520 1.00 58.59 431 THR A O 1
ATOM 3537 N N . TYR A 1 432 ? -6.135 21.071 -46.762 1.00 55.34 432 TYR A N 1
ATOM 3538 C CA . TYR A 1 432 ? -6.156 22.288 -45.977 1.00 55.34 432 TYR A CA 1
ATOM 3539 C C . TYR A 1 432 ? -4.755 22.899 -45.984 1.00 55.34 432 TYR A C 1
ATOM 3541 O O . TYR A 1 432 ? -3.790 22.195 -45.673 1.00 55.34 432 TYR A O 1
ATOM 3549 N N . PRO A 1 433 ? -4.608 24.199 -46.298 1.00 57.28 433 PRO A N 1
ATOM 3550 C CA . PRO A 1 433 ? -3.344 24.871 -46.069 1.00 57.28 433 PRO A CA 1
ATOM 3551 C C . PRO A 1 433 ? -3.003 24.700 -44.590 1.00 57.28 433 PRO A C 1
ATOM 3553 O O . PRO A 1 433 ? -3.811 25.024 -43.712 1.00 57.28 433 PRO A O 1
ATOM 3556 N N . ARG A 1 434 ? -1.812 24.162 -44.304 1.00 57.34 434 ARG A N 1
ATOM 3557 C CA . ARG A 1 434 ? -1.268 24.176 -42.944 1.00 57.34 434 ARG A CA 1
ATOM 3558 C C . ARG A 1 434 ? -1.414 25.601 -42.440 1.00 57.34 434 ARG A C 1
ATOM 3560 O O . ARG A 1 434 ? -1.089 26.530 -43.178 1.00 57.34 434 ARG A O 1
ATOM 3567 N N . ARG A 1 435 ? -1.936 25.796 -41.226 1.00 57.81 435 ARG A N 1
ATOM 3568 C CA . ARG A 1 435 ? -1.931 27.122 -40.600 1.00 57.81 435 ARG A CA 1
ATOM 3569 C C . ARG A 1 435 ? -0.469 27.564 -40.537 1.00 57.81 435 ARG A C 1
ATOM 3571 O O . ARG A 1 435 ? 0.257 27.136 -39.646 1.00 57.81 435 ARG A O 1
ATOM 3578 N N . MET A 1 436 ? -0.040 28.361 -41.511 1.00 48.62 436 MET A N 1
ATOM 3579 C CA . MET A 1 436 ? 1.255 29.030 -41.549 1.00 48.62 436 MET A CA 1
ATOM 3580 C C . MET A 1 436 ? 1.201 30.107 -40.464 1.00 48.62 436 MET A C 1
ATOM 3582 O O . MET A 1 436 ? 0.949 31.278 -40.730 1.00 48.62 436 MET A O 1
ATOM 3586 N N . GLY A 1 437 ? 1.286 29.681 -39.205 1.00 56.38 437 GLY A N 1
ATOM 3587 C CA . GLY A 1 437 ? 1.435 30.577 -38.070 1.00 56.38 437 GLY A CA 1
ATOM 3588 C C . GLY A 1 437 ? 2.806 31.237 -38.153 1.00 56.38 437 GLY A C 1
ATOM 3589 O O . GLY A 1 437 ? 3.787 30.531 -38.358 1.00 56.38 437 GLY A O 1
ATOM 3590 N N . LEU A 1 438 ? 2.821 32.572 -38.044 1.00 60.50 438 LEU A N 1
ATOM 3591 C CA . LEU A 1 438 ? 3.981 33.475 -38.010 1.00 60.50 438 LEU A CA 1
ATOM 3592 C C . LEU A 1 438 ? 5.309 32.859 -38.480 1.00 60.50 438 LEU A C 1
ATOM 3594 O O . LEU A 1 438 ? 6.083 32.313 -37.692 1.00 60.50 438 LEU A O 1
ATOM 3598 N N . THR A 1 439 ? 5.607 33.026 -39.766 1.00 59.06 439 THR A N 1
ATOM 3599 C CA . THR A 1 439 ? 6.960 32.829 -40.286 1.00 59.06 439 THR A CA 1
ATOM 3600 C C . THR A 1 439 ? 7.878 33.870 -39.647 1.00 59.06 439 THR A C 1
ATOM 3602 O O . THR A 1 439 ? 7.614 35.069 -39.723 1.00 59.06 439 THR A O 1
ATOM 3605 N N . ARG A 1 440 ? 8.942 33.421 -38.978 1.00 58.72 440 ARG A N 1
ATOM 3606 C CA . ARG A 1 440 ? 9.975 34.305 -38.428 1.00 58.72 440 ARG A CA 1
ATOM 3607 C C . ARG A 1 440 ? 10.754 34.922 -39.591 1.00 58.72 440 ARG A C 1
ATOM 3609 O O . ARG A 1 440 ? 11.394 34.181 -40.325 1.00 58.72 440 ARG A O 1
ATOM 3616 N N . VAL A 1 441 ? 10.691 36.244 -39.731 1.00 69.88 441 VAL A N 1
ATOM 3617 C CA . VAL A 1 441 ? 11.380 37.013 -40.782 1.00 69.88 441 VAL A CA 1
ATOM 3618 C C . VAL A 1 441 ? 12.637 37.640 -40.186 1.00 69.88 441 VAL A C 1
ATOM 3620 O O . VAL A 1 441 ? 12.595 38.145 -39.058 1.00 69.88 441 VAL A O 1
ATOM 3623 N N . TYR A 1 442 ? 13.756 37.591 -40.904 1.00 71.50 442 TYR A N 1
ATOM 3624 C CA . TYR A 1 442 ? 15.043 38.096 -40.413 1.00 71.50 442 TYR A CA 1
ATOM 3625 C C . TYR A 1 442 ? 15.364 39.501 -40.955 1.00 71.50 442 TYR A C 1
ATOM 3627 O O . TYR A 1 442 ? 15.005 39.804 -42.094 1.00 71.50 442 TYR A O 1
ATOM 3635 N N . PRO A 1 443 ? 16.069 40.361 -40.184 1.00 67.50 443 PRO A N 1
ATOM 3636 C CA . PRO A 1 443 ? 16.503 41.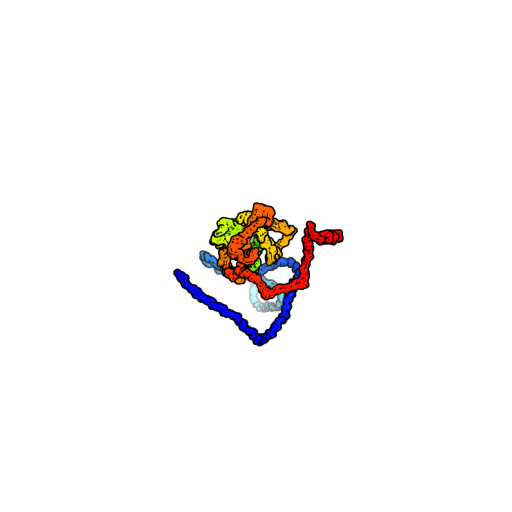679 -40.651 1.00 67.50 443 PRO A CA 1
ATOM 3637 C C . PRO A 1 443 ? 17.532 41.514 -41.780 1.00 67.50 443 PRO A C 1
ATOM 3639 O O . PRO A 1 443 ? 18.710 41.264 -41.530 1.00 67.50 443 PRO A O 1
ATOM 3642 N N . GLY A 1 444 ? 17.064 41.568 -43.024 1.00 70.81 444 GLY A N 1
ATOM 3643 C CA . GLY A 1 444 ? 17.851 41.281 -44.228 1.00 70.81 444 GLY A CA 1
ATOM 3644 C C . GLY A 1 444 ? 17.040 40.635 -45.354 1.00 70.81 444 GLY A C 1
ATOM 3645 O O . GLY A 1 444 ? 17.478 40.644 -46.500 1.00 70.81 444 GLY A O 1
ATOM 3646 N N . GLU A 1 445 ? 15.855 40.105 -45.052 1.00 74.75 445 GLU A N 1
ATOM 3647 C CA . GLU A 1 445 ? 14.915 39.612 -46.061 1.00 74.75 445 GLU A CA 1
ATOM 3648 C C . GLU A 1 445 ? 14.120 40.780 -46.667 1.00 74.75 445 GLU A C 1
ATOM 3650 O O . GLU A 1 445 ? 13.776 41.730 -45.962 1.00 74.75 445 GLU A O 1
ATOM 3655 N N . SER A 1 446 ? 13.818 40.712 -47.971 1.00 72.50 446 SER A N 1
ATOM 3656 C CA . SER A 1 446 ? 13.131 41.788 -48.715 1.00 72.50 446 SER A CA 1
ATOM 3657 C C . SER A 1 446 ? 11.788 42.185 -48.107 1.00 72.50 446 SER A C 1
ATOM 3659 O O . SER A 1 446 ? 11.365 43.332 -48.221 1.00 72.50 446 SER A O 1
ATOM 3661 N N . ASP A 1 447 ? 11.150 41.243 -47.417 1.00 70.31 447 ASP A N 1
ATOM 3662 C CA . ASP A 1 447 ? 9.782 41.373 -46.929 1.00 70.31 447 ASP A CA 1
ATOM 3663 C C . ASP A 1 447 ? 9.743 41.820 -45.448 1.00 70.31 447 ASP A C 1
ATOM 3665 O O . ASP A 1 447 ? 8.670 42.019 -44.871 1.00 70.31 447 ASP A O 1
ATOM 3669 N N . TYR A 1 448 ? 10.909 42.011 -44.811 1.00 77.31 448 TYR A N 1
ATOM 3670 C CA . TYR A 1 448 ? 11.045 42.367 -43.392 1.00 77.31 448 TYR A CA 1
ATOM 3671 C C . TYR A 1 448 ? 10.389 43.713 -43.044 1.00 77.31 448 TYR A C 1
ATOM 3673 O O . TYR A 1 448 ? 9.651 43.827 -42.057 1.00 77.31 448 TYR A O 1
ATOM 3681 N N . ASP A 1 449 ? 10.599 44.732 -43.876 1.00 73.31 449 ASP A N 1
ATOM 3682 C CA . ASP A 1 449 ? 10.061 46.076 -43.638 1.00 73.31 449 ASP A CA 1
ATOM 3683 C C . ASP A 1 449 ? 8.543 46.150 -43.850 1.00 73.31 449 ASP A C 1
ATOM 3685 O O . ASP A 1 449 ? 7.855 46.946 -43.207 1.00 73.31 449 ASP A O 1
ATOM 3689 N N . GLU A 1 450 ? 7.990 45.312 -44.726 1.00 71.44 450 GLU A N 1
ATOM 3690 C CA . GLU A 1 450 ? 6.548 45.268 -44.980 1.00 71.44 450 GLU A CA 1
ATOM 3691 C C . GLU A 1 450 ? 5.796 44.529 -43.869 1.00 71.44 450 GLU A C 1
ATOM 3693 O O . GLU A 1 450 ? 4.714 44.951 -43.443 1.00 71.44 450 GLU A O 1
ATOM 3698 N N . ILE A 1 451 ? 6.384 43.442 -43.365 1.00 68.75 451 ILE A N 1
ATOM 3699 C CA . ILE A 1 451 ? 5.788 42.605 -42.322 1.00 68.75 451 ILE A CA 1
ATOM 3700 C C . ILE A 1 451 ? 5.870 43.301 -40.954 1.00 68.75 451 ILE A C 1
ATOM 3702 O O . ILE A 1 451 ? 4.884 43.293 -40.216 1.00 68.75 451 ILE A O 1
ATOM 3706 N N . SER A 1 452 ? 6.973 43.996 -40.649 1.00 65.12 452 SER A N 1
ATOM 3707 C CA . SER A 1 452 ? 7.120 44.782 -39.409 1.00 65.12 452 SER A CA 1
ATOM 3708 C C . SER A 1 452 ? 6.168 45.984 -39.330 1.00 65.12 452 SER A C 1
ATOM 3710 O O . SER A 1 452 ? 5.670 46.321 -38.254 1.00 65.12 452 SER A O 1
ATOM 3712 N N . LYS A 1 453 ? 5.843 46.614 -40.467 1.00 68.38 453 LYS A N 1
ATOM 3713 C CA . LYS A 1 453 ? 4.845 47.697 -40.528 1.00 68.38 453 LYS A CA 1
ATOM 3714 C C . LYS A 1 453 ? 3.414 47.187 -40.365 1.00 68.38 453 LYS A C 1
ATOM 3716 O O . LYS A 1 453 ? 2.592 47.881 -39.769 1.00 68.38 453 LYS A O 1
ATOM 3721 N N . LYS A 1 454 ? 3.104 45.986 -40.866 1.00 66.75 454 LYS A N 1
ATOM 3722 C CA . LYS A 1 454 ? 1.779 45.358 -40.713 1.00 66.75 454 LYS A CA 1
ATOM 3723 C C . LYS A 1 454 ? 1.494 44.868 -39.292 1.00 66.75 454 LYS A C 1
ATOM 3725 O O . LYS A 1 454 ? 0.326 44.816 -38.931 1.00 66.75 454 LYS A O 1
ATOM 3730 N N . SER A 1 455 ? 2.513 44.535 -38.495 1.00 60.06 455 SER A N 1
ATOM 3731 C CA . SER A 1 455 ? 2.333 44.069 -37.110 1.00 60.06 455 SER A CA 1
ATOM 3732 C C . SER A 1 455 ? 2.197 45.186 -36.064 1.00 60.06 455 SER A C 1
ATOM 3734 O O . SER A 1 455 ? 1.998 44.877 -34.895 1.00 60.06 455 SER A O 1
ATOM 3736 N N . ASN A 1 456 ? 2.335 46.460 -36.459 1.00 50.66 456 ASN A N 1
ATOM 3737 C CA . ASN A 1 456 ? 2.247 47.641 -35.579 1.00 50.66 456 ASN A CA 1
ATOM 3738 C C . ASN A 1 456 ? 0.932 48.440 -35.738 1.00 50.66 456 ASN A C 1
ATOM 3740 O O . ASN A 1 456 ? 0.862 49.612 -35.367 1.00 50.66 456 ASN A O 1
ATOM 3744 N N . LYS A 1 457 ? -0.109 47.813 -36.290 1.00 41.19 457 LYS A N 1
ATOM 3745 C CA . LYS A 1 457 ? -1.511 48.240 -36.178 1.00 41.19 457 LYS A CA 1
ATOM 3746 C C . LYS A 1 457 ? -2.254 47.209 -35.351 1.00 41.19 457 LYS A C 1
ATOM 3748 O O . LYS A 1 457 ? -3.162 47.635 -34.608 1.00 41.19 457 LYS A O 1
#

Secondary structure (DSSP, 8-state):
-------------------------------------------------------------------------------------------------------------------S----TTSSTTHHHHHHHHHHHHHHHHHHHHHHHHHHHHHHHHHHHHHHHHHHHHHHHHHHHHHHHHHHHHHHHHHHHHHHHHHHHHHHHHHHHHS-HHHHHHHH-S----HHHHHHT-EEEEEEHHHH-GGGTTSTTTT-EEEEHHHHHHHHT-S-TT-TT-TTS-EEEPPHHHHHHHHHHHHHHHTT-SGGGHHHHTTSPPP-S-HHHHHHHHHHHHHHS--EEEEHHHHHHHGGG-GGGTTPEEEEEEE-----SSTT-SS---PPPGGGT-TTT-SSS--PPPPEEEETTEEEEE---------SSPPPP-SS------PPPPTTSTTHHHHHHHTT-

=== Feature glossary ===
A reading guide for the features in this record.

Start from the sequence.

  · Sequence gives the chain of amino acids in standard one-letter code (A=alanine, C=cysteine, …, Y=tyrosine), read N→C. It is the only feature that is directly encoded by the gene; all structural features are derived from the folded form of this sequence.

Fold it, and you get atomic coordinates and the backbone conformation that goes with them.

  · The mmCIF table is the protein's shape written out atom by atom. For each backbone N, Cα, C, and carbonyl O, it records an (x, y, z) coordinate triple in Å plus the residue type, chain letter, and residue number.

  · Backbone dihedral angles. Every residue except chain termini has a φ (preceding-C → N → Cα → C) and a ψ (N → Cα → C → next-N). They are reported in degrees following the IUPAC sign convention. Secondary structure is essentially a statement about which (φ, ψ) basin each residue occupies.

  · DSSP 8-state secondary structure assigns each residue one of H (α-helix), G (3₁₀-helix), I (π-helix), E (extended β-strand), B (isolated β-bridge), T (hydrogen-bonded turn), S (bend), or '-' (coil). The assignment is computed from backbone hydrogen-bond geometry via the Kabsch–Sander algorithm.

  · P-SEA three-state annotation labels each residue as helix, strand, or coil based purely on the geometry of the Cα trace. It serves as a fallback when the full backbone (and thus DSSP) is unavailable.

Summarize the fold with a handful of shape descriptors and a per-residue structural alphabet.

  · Radius of gyration (Rg) is the root-mean-square distance of Cα atoms from their centroid — a single number for overall size and compactness. A globular domain of N residues has Rg ≈ 2.2·N^0.38 Å; an extended or disordered chain has a much larger Rg. The Cα contact count is the number of residue pairs whose Cα atoms are within 8 Å and are more than four positions apart in sequence — a standard proxy for tertiary packing density. The bounding box is the smallest axis-aligned box enclosing all Cα atoms.

  · Foldseek's 3Di representation compresses backbone geometry into a per-residue letter drawn from a learned twenty-state alphabet. It captures the tertiary interaction pattern around each residue — which residues are packed against it in space, regardless of where they are in sequence.

  · Accessible surface area quantifies burial. A residue with SASA near zero is packed into the hydrophobic core; one with SASA >100 Å² sits on the surface. Computed here via the Shrake–Rupley numerical algorithm with a 1.4 Å probe.

Ask how reliable the model is.

  · For AlphaFold models, the B-factor field carries pLDDT — the model's own estimate of local accuracy on a 0–100 scale. Regions with pLDDT<50 should be treated as essentially unmodeled; they often correspond to intrinsically disordered segments.

  · For experimental (PDB) structures, the B-factor (temperature factor) quantifies the positional spread of each atom in the crystal — a combination of thermal vibration and static disorder — in units of Å². High B-factors mark flexible loops or poorly resolved regions; low B-factors mark the rigid, well-ordered core.

  · PAE(i, j) answers: if I align the predicted and true structures on residue i, how far off (in Å) do I expect residue j to be? A block-diagonal PAE matrix with low values on the blocks and high values off-diagonal is the signature of a multi-domain protein with confidently predicted domains but uncertain inter-domain orientation.

Place it in context: what it resembles, what it is annotated as, and how it looks.

  · Structural nearest neighbors (via Foldseek easy-search vs the PDB). Reported per hit: target PDB id, E-value, and alignment TM-score. A TM-score above ~0.5 is the conventional threshold for 'same fold'.

  · Functional annotations link the protein to curated databases. InterPro entries identify conserved domains and families by matching the sequence against member-database signatures (Pfam, PROSITE, CDD, …). Gene Ontology (GO) terms describe molecular function, biological process, and cellular component in a controlled vocabulary. CATH places the structure in a hierarchical fold classification (Class/Architecture/Topology/Homologous-superfamily). The organism is the source species.

  · Plot images: a contact map (which residues are close in 3D, as an N×N binary image), a Ramachandran scatter (backbone torsion angles, revealing secondary-structure composition at a glance), and — for AlphaFold structures — a PAE heatmap (pairwise prediction confidence).

  · Structure images are PyMOL renders from six orthogonal camera directions. Cartoon representation draws helices as coils and strands as arrows; sticks shows the backbone as bonds; surface shows the solvent-excluded envelope. Rainbow coloring maps sequence position to hue (blue→red, N→C); chain coloring assigns a distinct color per polypeptide.